Protein AF-A0A285M8I4-F1 (afdb_monomer_lite)

Foldseek 3Di:
DLLVVLVVVLVLLVVLLVLLVVQVPPPDDDSQCRLVLLVVVLVVVVCVVVCVVDDDPPDPVVVVVVVVVVVVPPPVPPVVVVVVVVVVVVVVDVVCPPVSVVVLVVVCVVPVDDPVVSVVVCLVCCVVPPPDPPVNVVSVVVVVVVVVVVVVVVVVVVVVVVVVVVVVVVVVVVVVVVVVVVSVVVVVPDDPVSVVVSVVSSVVVVVSVVVVCVVVVVVPPVPPCPCPPSSSDDSVVSLLSSLLSLLLSLLVVLVVVCVVVDPDDDDPVSNVVSSVLSSVQSNVVVVVVQVVQDVVVDPPCPDRDDDDSVVSSVSSNVSSNCSVVVVVVCVVVVCVVVVCPPQPAQQWAWAQPDAQLVVVVPVPDDPVVVVVLCVVVVDPPCPLVCRSNRVGGDGPVNLVVVCVSVVHDSCNTTDSDRNDDPPPPPPPPPPPDD

Structure (mmCIF, N/CA/C/O backbone):
data_AF-A0A285M8I4-F1
#
_entry.id   AF-A0A285M8I4-F1
#
loop_
_atom_site.group_PDB
_atom_site.id
_atom_site.type_symbol
_atom_site.label_atom_id
_atom_site.label_alt_id
_atom_site.label_comp_id
_atom_site.label_asym_id
_atom_site.label_entity_id
_atom_site.label_seq_id
_atom_site.pdbx_PDB_ins_code
_atom_site.Cartn_x
_atom_site.Cartn_y
_atom_site.Cartn_z
_atom_site.occupancy
_atom_site.B_iso_or_equiv
_atom_site.auth_seq_id
_atom_site.auth_comp_id
_atom_site.auth_asym_id
_atom_site.auth_atom_id
_atom_site.pdbx_PDB_model_num
ATOM 1 N N . MET A 1 1 ? 14.706 -16.240 1.237 1.00 75.25 1 MET A N 1
ATOM 2 C CA . MET A 1 1 ? 14.663 -15.688 -0.139 1.00 75.25 1 MET A CA 1
ATOM 3 C C . MET A 1 1 ? 13.723 -14.492 -0.282 1.00 75.25 1 MET A C 1
ATOM 5 O O . MET A 1 1 ? 14.214 -13.446 -0.676 1.00 75.25 1 MET A O 1
ATOM 9 N N . LEU A 1 2 ? 12.432 -14.592 0.074 1.00 74.69 2 LEU A N 1
ATOM 10 C CA . LEU A 1 2 ? 11.458 -13.481 -0.034 1.00 74.69 2 LEU A CA 1
ATOM 11 C C . LEU A 1 2 ? 11.939 -12.154 0.583 1.00 74.69 2 LEU A C 1
ATOM 13 O O . LEU A 1 2 ? 11.814 -11.110 -0.043 1.00 74.69 2 LEU A O 1
ATOM 17 N N . TYR A 1 3 ? 12.563 -12.207 1.764 1.00 76.69 3 TYR A N 1
ATOM 18 C CA . TYR A 1 3 ? 13.103 -11.024 2.443 1.00 76.69 3 TYR A CA 1
ATOM 19 C C . TYR A 1 3 ? 14.203 -10.316 1.635 1.00 76.69 3 TYR A C 1
ATOM 21 O O . TYR A 1 3 ? 14.166 -9.105 1.445 1.00 76.69 3 TYR A O 1
ATOM 29 N N . ALA A 1 4 ? 15.149 -11.087 1.089 1.00 76.94 4 ALA A N 1
ATOM 30 C CA . ALA A 1 4 ? 16.223 -10.554 0.256 1.00 76.94 4 ALA A CA 1
ATOM 31 C C . ALA A 1 4 ? 15.680 -9.951 -1.049 1.00 76.94 4 ALA A C 1
ATOM 33 O O . ALA A 1 4 ? 16.148 -8.897 -1.467 1.00 76.94 4 ALA A O 1
ATOM 34 N N . LEU A 1 5 ? 14.661 -10.576 -1.652 1.00 79.25 5 LEU A N 1
ATOM 35 C CA . LEU A 1 5 ? 13.999 -10.050 -2.847 1.00 79.25 5 LEU A CA 1
ATOM 36 C C . LEU A 1 5 ? 13.277 -8.726 -2.558 1.00 79.25 5 LEU A C 1
ATOM 38 O O . LEU A 1 5 ? 13.429 -7.773 -3.316 1.00 79.25 5 LEU A O 1
ATOM 42 N N . ALA A 1 6 ? 12.529 -8.646 -1.454 1.00 75.75 6 ALA A N 1
ATOM 43 C CA . ALA A 1 6 ? 11.808 -7.434 -1.070 1.00 75.75 6 ALA A CA 1
ATOM 44 C C . ALA A 1 6 ? 12.765 -6.269 -0.767 1.00 75.75 6 ALA A C 1
ATOM 46 O O . ALA A 1 6 ? 12.555 -5.165 -1.264 1.00 75.75 6 ALA A O 1
ATOM 47 N N . ILE A 1 7 ? 13.856 -6.521 -0.032 1.00 76.44 7 ILE A N 1
ATOM 48 C CA . ILE A 1 7 ? 14.901 -5.515 0.223 1.00 76.44 7 ILE A CA 1
ATOM 49 C C . ILE A 1 7 ? 15.569 -5.080 -1.080 1.00 76.44 7 ILE A C 1
ATOM 51 O O . ILE A 1 7 ? 15.757 -3.887 -1.304 1.00 76.44 7 ILE A O 1
ATOM 55 N N . TYR A 1 8 ? 15.910 -6.030 -1.952 1.00 80.12 8 TYR A N 1
ATOM 56 C CA . TYR A 1 8 ? 16.524 -5.723 -3.240 1.00 80.12 8 TYR A CA 1
ATOM 57 C C . TYR A 1 8 ? 15.624 -4.814 -4.089 1.00 80.12 8 TYR A C 1
ATOM 59 O O . TYR A 1 8 ? 16.085 -3.788 -4.589 1.00 80.12 8 TYR A O 1
ATOM 67 N N . LEU A 1 9 ? 14.331 -5.144 -4.191 1.00 76.62 9 LEU A N 1
ATOM 68 C CA . LEU A 1 9 ? 13.348 -4.331 -4.907 1.00 76.62 9 LEU A CA 1
ATOM 69 C C . LEU A 1 9 ? 13.174 -2.949 -4.265 1.00 76.62 9 LEU A C 1
ATOM 71 O O . LEU A 1 9 ? 13.149 -1.954 -4.984 1.00 76.62 9 LEU A O 1
ATOM 75 N N . ALA A 1 10 ? 13.122 -2.873 -2.934 1.00 74.75 10 ALA A N 1
ATOM 76 C CA . ALA A 1 10 ? 13.015 -1.618 -2.196 1.00 74.75 10 ALA A CA 1
ATOM 77 C C . ALA A 1 10 ? 14.195 -0.679 -2.489 1.00 74.75 10 ALA A C 1
ATOM 79 O O . ALA A 1 10 ? 13.990 0.473 -2.880 1.00 74.75 10 ALA A O 1
ATOM 80 N N . VAL A 1 11 ? 15.426 -1.186 -2.364 1.00 76.31 11 VAL A N 1
ATOM 81 C CA . VAL A 1 11 ? 16.657 -0.432 -2.652 1.00 76.31 11 VAL A CA 1
ATOM 82 C C . VAL A 1 11 ? 16.682 0.023 -4.111 1.00 76.31 11 VAL A C 1
ATOM 84 O O . VAL A 1 11 ? 16.997 1.181 -4.381 1.00 76.31 11 VAL A O 1
ATOM 87 N N . LEU A 1 12 ? 16.283 -0.845 -5.044 1.00 76.69 12 LEU A N 1
ATOM 88 C CA . LEU A 1 12 ? 16.178 -0.512 -6.466 1.00 76.69 12 LEU A CA 1
ATOM 89 C C . LEU A 1 12 ? 15.178 0.629 -6.716 1.00 76.69 12 LEU A C 1
ATOM 91 O O . LEU A 1 12 ? 15.505 1.599 -7.407 1.00 76.69 12 LEU A O 1
ATOM 95 N N . THR A 1 13 ? 13.973 0.546 -6.150 1.00 76.00 13 THR A N 1
ATOM 96 C CA . THR A 1 13 ? 12.958 1.597 -6.317 1.00 76.00 13 THR A CA 1
ATOM 97 C C . THR A 1 13 ? 13.395 2.918 -5.697 1.00 76.00 13 THR A C 1
ATOM 99 O O . THR A 1 13 ? 13.199 3.969 -6.306 1.00 76.00 13 THR A O 1
ATOM 102 N N . LEU A 1 14 ? 14.063 2.875 -4.542 1.00 77.06 14 LEU A N 1
ATOM 103 C CA . LEU A 1 14 ? 14.572 4.065 -3.871 1.00 77.06 14 LEU A CA 1
ATOM 104 C C . LEU A 1 14 ? 15.696 4.732 -4.674 1.00 77.06 14 LEU A C 1
ATOM 106 O O . LEU A 1 14 ? 15.665 5.946 -4.868 1.00 77.06 14 LEU A O 1
ATOM 110 N N . ALA A 1 15 ? 16.652 3.952 -5.186 1.00 75.31 15 ALA A N 1
ATOM 111 C CA . ALA A 1 15 ? 17.729 4.468 -6.028 1.00 75.31 15 ALA A CA 1
ATOM 112 C C . ALA A 1 15 ? 17.172 5.103 -7.311 1.00 75.31 15 ALA A C 1
ATOM 114 O O . ALA A 1 15 ? 17.529 6.229 -7.650 1.00 75.31 15 ALA A O 1
ATOM 115 N N . THR A 1 16 ? 16.222 4.433 -7.972 1.00 74.94 16 THR A N 1
ATOM 116 C CA . THR A 1 16 ? 15.557 4.968 -9.173 1.00 74.94 16 THR A CA 1
ATOM 117 C C . THR A 1 16 ? 14.853 6.292 -8.871 1.00 74.94 16 THR A C 1
ATOM 119 O O . THR A 1 16 ? 14.990 7.252 -9.630 1.00 74.94 16 THR A O 1
ATOM 122 N N . HIS A 1 17 ? 14.163 6.377 -7.730 1.00 76.75 17 HIS A N 1
ATOM 123 C CA . HIS A 1 17 ? 13.477 7.595 -7.310 1.00 76.75 17 HIS A CA 1
ATOM 124 C C . HIS A 1 17 ? 14.459 8.741 -7.044 1.00 76.75 17 HIS A C 1
ATOM 126 O O . HIS A 1 17 ? 14.218 9.880 -7.444 1.00 76.75 17 HIS A O 1
ATOM 132 N N . GLN A 1 18 ? 15.572 8.472 -6.357 1.00 79.50 18 GLN A N 1
ATOM 133 C CA . GLN A 1 18 ? 16.581 9.495 -6.078 1.00 79.50 18 GLN A CA 1
ATOM 134 C C . GLN A 1 18 ? 17.166 10.067 -7.364 1.00 79.50 18 GLN A C 1
ATOM 136 O O . GLN A 1 18 ? 17.347 11.281 -7.462 1.00 79.50 18 GLN A O 1
ATOM 141 N N . ILE A 1 19 ? 17.421 9.218 -8.361 1.00 73.25 19 ILE A N 1
ATOM 142 C CA . ILE A 1 19 ? 17.965 9.706 -9.622 1.00 73.25 19 ILE A CA 1
ATOM 143 C C . ILE A 1 19 ? 16.908 10.489 -10.409 1.00 73.25 19 ILE A C 1
ATOM 145 O O . ILE A 1 19 ? 17.221 11.571 -10.895 1.00 73.25 19 ILE A O 1
ATOM 149 N N . GLN A 1 20 ? 15.651 10.028 -10.456 1.00 73.56 20 GLN A N 1
ATOM 150 C CA . GLN A 1 20 ? 14.545 10.808 -11.034 1.00 73.56 20 GLN A CA 1
ATOM 151 C C . GLN A 1 20 ? 14.440 12.202 -10.405 1.00 73.56 20 GLN A C 1
ATOM 153 O O . GLN A 1 20 ? 14.321 13.190 -11.120 1.00 73.56 20 GLN A O 1
ATOM 158 N N . HIS A 1 21 ? 14.565 12.299 -9.081 1.00 75.50 21 HIS A N 1
ATOM 159 C CA . HIS A 1 21 ? 14.526 13.578 -8.378 1.00 75.50 21 HIS A CA 1
ATOM 160 C C . HIS A 1 21 ? 15.738 14.474 -8.695 1.00 75.50 21 HIS A C 1
ATOM 162 O O . HIS A 1 21 ? 15.582 15.677 -8.892 1.00 75.50 21 HIS A O 1
ATOM 168 N N . LYS A 1 22 ? 16.955 13.910 -8.779 1.00 76.38 22 LYS A N 1
ATOM 169 C CA . LYS A 1 22 ? 18.150 14.662 -9.216 1.00 76.38 22 LYS A CA 1
ATOM 170 C C . LYS A 1 22 ? 17.977 15.214 -10.635 1.00 76.38 22 LYS A C 1
ATOM 172 O O . LYS A 1 22 ? 18.405 16.331 -10.900 1.00 76.38 22 LYS A O 1
ATOM 177 N N . VAL A 1 23 ? 17.370 14.423 -11.517 1.00 70.31 23 VAL A N 1
ATOM 178 C CA . VAL A 1 23 ? 17.153 14.737 -12.934 1.00 70.31 23 VAL A CA 1
ATOM 179 C C . VAL A 1 23 ? 16.070 15.814 -13.100 1.00 70.31 23 VAL A C 1
ATOM 181 O O . VAL A 1 23 ? 16.318 16.806 -13.781 1.00 70.31 23 VAL A O 1
ATOM 184 N N . ALA A 1 24 ? 14.957 15.713 -12.366 1.00 71.81 24 ALA A N 1
ATOM 185 C CA . ALA A 1 24 ? 13.882 16.712 -12.363 1.00 71.81 24 ALA A CA 1
ATOM 186 C C . ALA A 1 24 ? 14.339 18.107 -11.890 1.00 71.81 24 ALA A C 1
ATOM 188 O O . ALA A 1 24 ? 13.839 19.121 -12.364 1.00 71.81 24 ALA A O 1
ATOM 189 N N . ASN A 1 25 ? 15.331 18.176 -10.997 1.00 75.31 25 ASN A N 1
ATOM 190 C CA . ASN A 1 25 ? 15.864 19.443 -10.484 1.00 75.31 25 ASN A CA 1
ATOM 191 C C . ASN A 1 25 ? 16.846 20.151 -11.433 1.00 75.31 25 ASN A C 1
ATOM 193 O O . ASN A 1 25 ? 17.407 21.184 -11.062 1.00 75.31 25 ASN A O 1
ATOM 197 N N . ILE A 1 26 ? 17.103 19.615 -12.630 1.00 74.00 26 ILE A N 1
ATOM 198 C CA . ILE A 1 26 ? 17.979 20.267 -13.605 1.00 74.00 26 ILE A CA 1
ATOM 199 C C . ILE A 1 26 ? 17.181 21.377 -14.321 1.00 74.00 26 ILE A C 1
ATOM 201 O O . ILE A 1 26 ? 16.228 21.075 -15.043 1.00 74.00 26 ILE A O 1
ATOM 205 N N . PRO A 1 27 ? 17.545 22.665 -14.152 1.00 70.62 27 PRO A N 1
ATOM 206 C CA . PRO A 1 27 ? 16.779 23.776 -14.710 1.00 70.62 27 PRO A CA 1
ATOM 207 C C . PRO A 1 27 ? 16.778 23.750 -16.246 1.00 70.62 27 PRO A C 1
ATOM 209 O O . PRO A 1 27 ? 17.817 23.554 -16.872 1.00 70.62 27 PRO A O 1
ATOM 212 N N . GLY A 1 28 ? 15.611 23.991 -16.857 1.00 67.38 28 GLY A N 1
ATOM 213 C CA . GLY A 1 28 ? 15.475 24.194 -18.307 1.00 67.38 28 GLY A CA 1
ATOM 214 C C . GLY A 1 28 ? 15.137 22.957 -19.150 1.00 67.38 28 GLY A C 1
ATOM 215 O O . GLY A 1 28 ? 15.122 23.063 -20.376 1.00 67.38 28 GLY A O 1
ATOM 216 N N . VAL A 1 29 ? 14.831 21.804 -18.544 1.00 58.91 29 VAL A N 1
ATOM 217 C CA . VAL A 1 29 ? 14.488 20.575 -19.285 1.00 58.91 29 VAL A CA 1
ATOM 218 C C . VAL A 1 29 ? 13.139 20.028 -18.815 1.00 58.91 29 VAL A C 1
ATOM 220 O O . VAL A 1 29 ? 12.979 19.753 -17.635 1.00 58.91 29 VAL A O 1
ATOM 223 N N . SER A 1 30 ? 12.172 19.837 -19.718 1.00 54.94 30 SER A N 1
ATOM 224 C CA . SER A 1 30 ? 10.853 19.271 -19.381 1.00 54.94 30 SER A CA 1
ATOM 225 C C . SER A 1 30 ? 10.925 17.770 -19.045 1.00 54.94 30 SER A C 1
ATOM 227 O O . SER A 1 30 ? 11.568 17.013 -19.781 1.00 54.94 30 SER A O 1
ATOM 229 N N . ASP A 1 31 ? 10.202 17.335 -18.009 1.00 56.12 31 ASP A N 1
ATOM 230 C CA . ASP A 1 31 ? 10.268 16.013 -17.349 1.00 56.12 31 ASP A CA 1
ATOM 231 C C . ASP A 1 31 ? 10.308 14.772 -18.262 1.00 56.12 31 ASP A C 1
ATOM 233 O O . ASP A 1 31 ? 11.035 13.816 -17.993 1.00 56.12 31 ASP A O 1
ATOM 237 N N . SER A 1 32 ? 9.556 14.750 -19.365 1.00 52.56 32 SER A N 1
ATOM 238 C CA . SER A 1 32 ? 9.474 13.571 -20.246 1.00 52.56 32 SER A CA 1
ATOM 239 C C . SER A 1 32 ? 10.680 13.405 -21.177 1.00 52.56 32 SER A C 1
ATOM 241 O O . SER A 1 32 ? 10.971 12.296 -21.629 1.00 52.56 32 SER A O 1
ATOM 243 N N . VAL A 1 33 ? 11.408 14.490 -21.451 1.00 53.91 33 VAL A N 1
ATOM 244 C CA . VAL A 1 33 ? 12.548 14.494 -22.378 1.00 53.91 33 VAL A CA 1
ATOM 245 C C . VAL A 1 33 ? 13.812 14.000 -21.674 1.00 53.91 33 VAL A C 1
ATOM 247 O O . VAL A 1 33 ? 14.636 13.336 -22.297 1.00 53.91 33 VAL A O 1
ATOM 250 N N . GLN A 1 34 ? 13.939 14.228 -20.364 1.00 60.41 34 GLN A N 1
ATOM 251 C CA . GLN A 1 34 ? 15.174 14.014 -19.607 1.00 60.41 34 GLN A CA 1
ATOM 252 C C . GLN A 1 34 ? 15.677 12.561 -19.649 1.00 60.41 34 GLN A C 1
ATOM 254 O O . GLN A 1 34 ? 16.830 12.320 -19.994 1.00 60.41 34 GLN A O 1
ATOM 259 N N . PHE A 1 35 ? 14.828 11.570 -19.372 1.00 55.31 35 PHE A N 1
ATOM 260 C CA . PHE A 1 35 ? 15.274 10.172 -19.300 1.00 55.31 35 PHE A CA 1
ATOM 261 C C . PHE A 1 35 ? 15.599 9.561 -20.661 1.00 55.31 35 PHE A C 1
ATOM 263 O O . PHE A 1 35 ? 16.577 8.825 -20.804 1.00 55.31 35 PHE A O 1
ATOM 270 N N . TRP A 1 36 ? 14.785 9.872 -21.671 1.00 62.56 36 TRP A N 1
ATOM 271 C CA . TRP A 1 36 ? 15.042 9.426 -23.034 1.00 62.56 36 TRP A CA 1
ATOM 272 C C . TRP A 1 36 ? 16.320 10.065 -23.585 1.00 62.56 36 TRP A C 1
ATOM 274 O O . TRP A 1 36 ? 17.130 9.361 -24.187 1.00 62.56 36 TRP A O 1
ATOM 284 N N . LEU A 1 37 ? 16.542 11.358 -23.316 1.00 60.44 37 LEU A N 1
ATOM 285 C CA . LEU A 1 37 ? 17.741 12.080 -23.741 1.00 60.44 37 LEU A CA 1
ATOM 286 C C . LEU A 1 37 ? 18.991 11.579 -23.007 1.00 60.44 37 LEU A C 1
ATOM 288 O O . LEU A 1 37 ? 20.004 11.360 -23.657 1.00 60.44 37 LEU A O 1
ATOM 292 N N . ILE A 1 38 ? 18.918 11.323 -21.694 1.00 63.66 38 ILE A N 1
ATOM 293 C CA . ILE A 1 38 ? 20.029 10.751 -20.909 1.00 63.66 38 ILE A CA 1
ATOM 294 C C . ILE A 1 38 ? 20.372 9.348 -21.412 1.00 63.66 38 ILE A C 1
ATOM 296 O O . ILE A 1 38 ? 21.545 9.054 -21.639 1.00 63.66 38 ILE A O 1
ATOM 300 N N . LYS A 1 39 ? 19.367 8.493 -21.649 1.00 67.50 39 LYS A N 1
ATOM 301 C CA . LYS A 1 39 ? 19.588 7.151 -22.203 1.00 67.50 39 LYS A CA 1
ATOM 302 C C . LYS A 1 39 ? 20.206 7.219 -23.599 1.00 67.50 39 LYS A C 1
ATOM 304 O O . LYS A 1 39 ? 21.196 6.549 -23.860 1.00 67.50 39 LYS A O 1
ATOM 309 N N . LYS A 1 40 ? 19.674 8.071 -24.480 1.00 66.25 40 LYS A N 1
ATOM 310 C CA . LYS A 1 40 ? 20.212 8.257 -25.835 1.00 66.25 40 LYS A CA 1
ATOM 311 C C . LYS A 1 40 ? 21.603 8.881 -25.845 1.00 66.25 40 LYS A C 1
ATOM 313 O O . LYS A 1 40 ? 22.410 8.482 -26.678 1.00 66.25 40 LYS A O 1
ATOM 318 N N . ALA A 1 41 ? 21.895 9.809 -24.940 1.00 62.69 41 ALA A N 1
ATOM 319 C CA . ALA A 1 41 ? 23.226 10.377 -24.769 1.00 62.69 41 ALA A CA 1
ATOM 320 C C . ALA A 1 41 ? 24.204 9.308 -24.269 1.00 62.69 41 ALA A C 1
ATOM 322 O O . ALA A 1 41 ? 25.273 9.156 -24.849 1.00 62.69 41 ALA A O 1
ATOM 323 N N . SER A 1 42 ? 23.818 8.508 -23.270 1.00 65.25 42 SER A N 1
ATOM 324 C CA . SER A 1 42 ? 24.615 7.376 -22.780 1.00 65.25 42 SER A CA 1
ATOM 325 C C . SER A 1 42 ? 24.907 6.366 -23.894 1.00 65.25 42 SER A C 1
ATOM 327 O O . SER A 1 42 ? 26.069 6.049 -24.146 1.00 65.25 42 SER A O 1
ATOM 329 N N . ASP A 1 43 ? 23.879 5.941 -24.637 1.00 67.00 43 ASP A N 1
ATOM 330 C CA . ASP A 1 43 ? 24.021 5.050 -25.793 1.00 67.00 43 ASP A CA 1
ATOM 331 C C . ASP A 1 43 ? 24.917 5.673 -26.877 1.00 67.00 43 ASP A C 1
ATOM 333 O O . ASP A 1 43 ? 25.722 4.978 -27.494 1.00 67.00 43 ASP A O 1
ATOM 337 N N . PHE A 1 44 ? 24.796 6.980 -27.129 1.00 64.38 44 PHE A N 1
ATOM 338 C CA . PHE A 1 44 ? 25.631 7.702 -28.091 1.00 64.38 44 PHE A CA 1
ATOM 339 C C . PHE A 1 44 ? 27.102 7.704 -27.666 1.00 64.38 44 PHE A C 1
ATOM 341 O O . PHE A 1 44 ? 27.950 7.305 -28.462 1.00 64.38 44 PHE A O 1
ATOM 348 N N . TYR A 1 45 ? 27.406 8.079 -26.421 1.00 62.09 45 TYR A N 1
ATOM 349 C CA . TYR A 1 45 ? 28.775 8.085 -25.900 1.00 62.09 45 TYR A CA 1
ATOM 350 C C . TYR A 1 45 ? 29.374 6.678 -25.864 1.00 62.09 45 TYR A C 1
ATOM 352 O O . TYR A 1 45 ? 30.520 6.504 -26.272 1.00 62.09 45 TYR A O 1
ATOM 360 N N . ARG A 1 46 ? 28.594 5.664 -25.470 1.00 63.53 46 ARG A N 1
ATOM 361 C CA . ARG A 1 46 ? 29.023 4.259 -25.471 1.00 63.53 46 ARG A CA 1
ATOM 362 C C . ARG A 1 46 ? 29.375 3.781 -26.880 1.00 63.53 46 ARG A C 1
ATOM 364 O O . ARG A 1 46 ? 30.469 3.277 -27.098 1.00 63.53 46 ARG A O 1
ATOM 371 N N . ASN A 1 47 ? 28.503 4.045 -27.854 1.00 62.12 47 ASN A N 1
ATOM 372 C CA . ASN A 1 47 ? 28.739 3.686 -29.253 1.00 62.12 47 ASN A CA 1
ATOM 373 C C . ASN A 1 47 ? 29.876 4.489 -29.901 1.00 62.12 47 ASN A C 1
ATOM 375 O O . ASN A 1 47 ? 30.520 3.987 -30.818 1.00 62.12 47 ASN A O 1
ATOM 379 N N . GLN A 1 48 ? 30.129 5.728 -29.473 1.00 60.25 48 GLN A N 1
ATOM 380 C CA . GLN A 1 48 ? 31.248 6.524 -29.982 1.00 60.25 48 GLN A CA 1
ATOM 381 C C . GLN A 1 48 ? 32.587 6.032 -29.412 1.00 60.25 48 GLN A C 1
ATOM 383 O O . GLN A 1 48 ? 33.584 6.004 -30.135 1.00 60.25 48 GLN A O 1
ATOM 388 N N . TYR A 1 49 ? 32.598 5.593 -28.151 1.00 55.78 49 TYR A N 1
ATOM 389 C CA . TYR A 1 49 ? 33.765 4.976 -27.524 1.00 55.78 49 TYR A CA 1
ATOM 390 C C . TYR A 1 49 ? 34.069 3.608 -28.154 1.00 55.78 49 TYR A C 1
ATOM 392 O O . TYR A 1 49 ? 35.192 3.385 -28.610 1.00 55.78 49 TYR A O 1
ATOM 400 N N . ASP A 1 50 ? 33.048 2.754 -28.297 1.00 54.25 50 ASP A N 1
ATOM 401 C CA . ASP A 1 50 ? 33.163 1.425 -28.914 1.00 54.25 50 ASP A CA 1
ATOM 402 C C . ASP A 1 50 ? 33.476 1.523 -30.425 1.00 54.25 50 ASP A C 1
ATOM 404 O O . ASP A 1 50 ? 34.322 0.798 -30.949 1.00 54.25 50 ASP A O 1
ATOM 408 N N . GLY A 1 51 ? 32.855 2.472 -31.135 1.00 47.72 51 GLY A N 1
ATOM 409 C CA . GLY A 1 51 ? 32.985 2.668 -32.585 1.00 47.72 51 GLY A CA 1
ATOM 410 C C . GLY A 1 51 ? 34.252 3.396 -33.044 1.00 47.72 51 GLY A C 1
ATOM 411 O O . GLY A 1 51 ? 34.606 3.306 -34.221 1.00 47.72 51 GLY A O 1
ATOM 412 N N . SER A 1 52 ? 34.998 4.052 -32.146 1.00 45.91 52 SER A N 1
ATOM 413 C CA . SER A 1 52 ? 36.315 4.626 -32.482 1.00 45.91 52 SER A CA 1
ATOM 414 C C . SER A 1 52 ? 37.366 3.565 -32.853 1.00 45.91 52 SER A C 1
ATOM 416 O O . SER A 1 52 ? 38.437 3.900 -33.354 1.00 45.91 52 SER A O 1
ATOM 418 N N . THR A 1 53 ? 37.035 2.280 -32.692 1.00 44.25 53 THR A N 1
ATOM 419 C CA . THR A 1 53 ? 37.873 1.153 -33.114 1.00 44.25 53 THR A CA 1
ATOM 420 C C . THR A 1 53 ? 37.508 0.567 -34.486 1.00 44.25 53 THR A C 1
ATOM 422 O O . THR A 1 53 ? 38.186 -0.359 -34.929 1.00 44.25 53 THR A O 1
ATOM 425 N N . SER A 1 54 ? 36.484 1.049 -35.214 1.00 44.75 54 SER A N 1
ATOM 426 C CA . SER A 1 54 ? 36.102 0.449 -36.513 1.00 44.75 54 SER A CA 1
ATOM 427 C C . SER A 1 54 ? 35.447 1.432 -37.506 1.00 44.75 54 SER A C 1
ATOM 429 O O . SER A 1 54 ? 34.289 1.808 -37.383 1.00 44.75 54 SER A O 1
ATOM 431 N N . SER A 1 55 ? 36.211 1.802 -38.536 1.00 48.28 55 SER A N 1
ATOM 432 C CA . SER A 1 55 ? 35.904 2.578 -39.756 1.00 48.28 55 SER A CA 1
ATOM 433 C C . SER A 1 55 ? 34.473 2.516 -40.350 1.00 48.28 55 SER A C 1
ATOM 435 O O . SER A 1 55 ? 34.097 1.507 -40.944 1.00 48.28 55 SER A O 1
ATOM 437 N N . VAL A 1 56 ? 33.735 3.639 -40.360 1.00 42.34 56 VAL A N 1
ATOM 438 C CA . VAL A 1 56 ? 32.400 3.764 -41.016 1.00 42.34 56 VAL A CA 1
ATOM 439 C C . VAL A 1 56 ? 32.365 4.760 -42.199 1.00 42.34 56 VAL A C 1
ATOM 441 O O . VAL A 1 56 ? 31.361 4.886 -42.886 1.00 42.34 56 VAL A O 1
ATOM 444 N N . GLY A 1 57 ? 33.462 5.441 -42.534 1.00 40.94 57 GLY A N 1
ATOM 445 C CA . GLY A 1 57 ? 33.408 6.547 -43.506 1.00 40.94 57 GLY A CA 1
ATOM 446 C C . GLY A 1 57 ? 33.238 6.194 -44.997 1.00 40.94 57 GLY A C 1
ATOM 447 O O . GLY A 1 57 ? 32.906 7.082 -45.775 1.00 40.94 57 GLY A O 1
ATOM 448 N N . THR A 1 58 ? 33.483 4.957 -45.446 1.00 43.00 58 THR A N 1
ATOM 449 C CA . THR A 1 58 ? 33.713 4.684 -46.888 1.00 43.00 58 THR A CA 1
ATOM 450 C C . THR A 1 58 ? 32.675 3.801 -47.592 1.00 43.00 58 THR A C 1
ATOM 452 O O . THR A 1 58 ? 32.662 3.759 -48.820 1.00 43.00 58 THR A O 1
ATOM 455 N N . THR A 1 59 ? 31.767 3.128 -46.881 1.00 49.59 59 THR A N 1
ATOM 456 C CA . THR A 1 59 ? 30.841 2.138 -47.479 1.00 49.59 59 THR A CA 1
ATOM 457 C C . THR A 1 59 ? 29.491 2.693 -47.952 1.00 49.59 59 THR A C 1
ATOM 459 O O . THR A 1 59 ? 28.816 2.058 -48.762 1.00 49.59 59 THR A O 1
ATOM 462 N N . GLU A 1 60 ? 29.082 3.875 -47.497 1.00 42.84 60 GLU A N 1
ATOM 463 C CA . GLU A 1 60 ? 27.727 4.402 -47.730 1.00 42.84 60 GLU A CA 1
ATOM 464 C C . GLU A 1 60 ? 27.533 4.973 -49.150 1.00 42.84 60 GLU A C 1
ATOM 466 O O . GLU A 1 60 ? 26.490 4.793 -49.789 1.00 42.84 60 GLU A O 1
ATOM 471 N N . THR A 1 61 ? 28.577 5.585 -49.711 1.00 47.75 61 THR A N 1
ATOM 472 C CA . THR A 1 61 ? 28.521 6.279 -51.009 1.00 47.75 61 THR A CA 1
ATOM 473 C C . THR A 1 61 ? 28.464 5.319 -52.207 1.00 47.75 61 THR A C 1
ATOM 475 O O . THR A 1 61 ? 27.850 5.626 -53.232 1.00 47.75 61 THR A O 1
ATOM 478 N N . GLU A 1 62 ? 29.065 4.133 -52.083 1.00 49.53 62 GLU A N 1
ATOM 479 C CA . GLU A 1 62 ? 29.055 3.070 -53.103 1.00 49.53 62 GLU A CA 1
ATOM 480 C C . GLU A 1 62 ? 27.694 2.352 -53.180 1.00 49.53 62 GLU A C 1
ATOM 482 O O . GLU A 1 62 ? 27.217 2.004 -54.267 1.00 49.53 62 GLU A O 1
ATOM 487 N N . LEU A 1 63 ? 27.019 2.179 -52.038 1.00 44.91 63 LEU A N 1
ATOM 488 C CA . LEU A 1 63 ? 25.742 1.467 -51.956 1.00 44.91 63 LEU A CA 1
ATOM 489 C C . LEU A 1 63 ? 24.599 2.268 -52.604 1.00 44.91 63 LEU A C 1
ATOM 491 O O . LEU A 1 63 ? 23.803 1.715 -53.371 1.00 44.91 63 LEU A O 1
ATOM 495 N N . ASN A 1 64 ? 24.578 3.587 -52.393 1.00 46.91 64 ASN A N 1
ATOM 496 C CA . ASN A 1 64 ? 23.550 4.473 -52.949 1.00 46.91 64 ASN A CA 1
ATOM 497 C C . ASN A 1 64 ? 23.589 4.562 -54.487 1.00 46.91 64 ASN A C 1
ATOM 499 O O . ASN A 1 64 ? 22.538 4.611 -55.133 1.00 46.91 64 ASN A O 1
ATOM 503 N N . LYS A 1 65 ? 24.773 4.480 -55.112 1.00 61.78 65 LYS A N 1
ATOM 504 C CA . LYS A 1 65 ? 24.891 4.466 -56.584 1.00 61.78 65 LYS A CA 1
ATOM 505 C C . LYS A 1 65 ? 2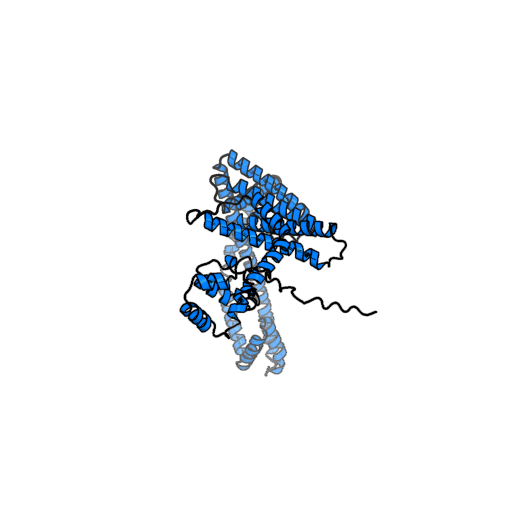4.308 3.201 -57.226 1.00 61.78 65 LYS A C 1
ATOM 507 O O . LYS A 1 65 ? 23.738 3.282 -58.316 1.00 61.78 65 LYS A O 1
ATOM 512 N N . LYS A 1 66 ? 24.413 2.036 -56.573 1.00 55.12 66 LYS A N 1
ATOM 513 C CA . LYS A 1 66 ? 23.876 0.764 -57.100 1.00 55.12 66 LYS A CA 1
ATOM 514 C C . LYS A 1 66 ? 22.349 0.683 -57.023 1.00 55.12 66 LYS A C 1
ATOM 516 O O . LYS A 1 66 ? 21.727 0.153 -57.943 1.00 55.12 66 LYS A O 1
ATOM 521 N N . ILE A 1 67 ? 21.744 1.251 -55.981 1.00 44.69 67 ILE A N 1
ATOM 522 C CA . ILE A 1 67 ? 20.292 1.184 -55.741 1.00 44.69 67 ILE A CA 1
ATOM 523 C C . ILE A 1 67 ? 19.504 1.978 -56.799 1.00 44.69 67 ILE A C 1
ATOM 525 O O . ILE A 1 67 ? 18.539 1.467 -57.369 1.00 44.69 67 ILE A O 1
ATOM 529 N N . ILE A 1 68 ? 19.961 3.182 -57.158 1.00 55.16 68 ILE A N 1
ATOM 530 C CA . ILE A 1 68 ? 19.273 4.051 -58.134 1.00 55.16 68 ILE A CA 1
ATOM 531 C C . ILE A 1 68 ? 19.235 3.427 -59.542 1.00 55.16 68 ILE A C 1
ATOM 533 O O . ILE A 1 68 ? 18.267 3.610 -60.286 1.00 55.16 68 ILE A O 1
ATOM 537 N N . LYS A 1 69 ? 20.263 2.654 -59.914 1.00 63.44 69 LYS A N 1
ATOM 538 C CA . LYS A 1 69 ? 20.356 2.006 -61.233 1.00 63.44 69 LYS A CA 1
ATOM 539 C C . LYS A 1 69 ? 19.356 0.851 -61.392 1.00 63.44 69 LYS A C 1
ATOM 541 O O . LYS A 1 69 ? 18.883 0.613 -62.500 1.00 63.44 69 LYS A O 1
ATOM 546 N N . LEU A 1 70 ? 19.003 0.171 -60.300 1.00 46.19 70 LEU A N 1
ATOM 547 C CA . LEU A 1 70 ? 18.090 -0.979 -60.313 1.00 46.19 70 LEU A CA 1
ATOM 548 C C . LEU A 1 70 ? 16.613 -0.558 -60.360 1.00 46.19 70 LEU A C 1
ATOM 550 O O . LEU A 1 70 ? 15.833 -1.152 -61.107 1.00 46.19 70 LEU A O 1
ATOM 554 N N . ILE A 1 71 ? 16.243 0.514 -59.653 1.00 43.78 71 ILE A N 1
ATOM 555 C CA . ILE A 1 71 ? 14.852 0.994 -59.554 1.00 43.78 71 ILE A CA 1
ATOM 556 C C . ILE A 1 71 ? 14.280 1.407 -60.921 1.00 43.78 71 ILE A C 1
ATOM 558 O O . ILE A 1 71 ? 13.131 1.094 -61.226 1.00 43.78 71 ILE A O 1
ATOM 562 N N . LYS A 1 72 ? 15.085 2.029 -61.793 1.00 48.38 72 LYS A N 1
ATOM 563 C CA . LYS A 1 72 ? 14.632 2.488 -63.122 1.00 48.38 72 LYS A CA 1
ATOM 564 C C . LYS A 1 72 ? 14.324 1.357 -64.115 1.00 48.38 72 LYS A C 1
ATOM 566 O O . LYS A 1 72 ? 13.668 1.604 -65.119 1.00 48.38 72 LYS A O 1
ATOM 571 N N . SER A 1 73 ? 14.779 0.129 -63.854 1.00 47.75 73 SER A N 1
ATOM 572 C CA . SER A 1 73 ? 14.645 -0.993 -64.798 1.00 47.75 73 SER A CA 1
ATOM 573 C C . SER A 1 73 ? 13.362 -1.824 -64.632 1.00 47.75 73 SER A C 1
ATOM 575 O O . SER A 1 73 ? 12.979 -2.532 -65.562 1.00 47.75 73 SER A O 1
ATOM 577 N N . ASN A 1 74 ? 12.665 -1.724 -63.491 1.00 48.34 74 ASN A N 1
ATOM 578 C CA . ASN A 1 74 ? 11.602 -2.673 -63.123 1.00 48.34 74 ASN A CA 1
ATOM 579 C C . ASN A 1 74 ? 10.165 -2.120 -63.162 1.00 48.34 74 ASN A C 1
ATOM 581 O O . ASN A 1 74 ? 9.216 -2.900 -63.098 1.00 48.34 74 ASN A O 1
ATOM 585 N N . THR A 1 75 ? 9.962 -0.810 -63.316 1.00 43.72 75 THR A N 1
ATOM 586 C CA . THR A 1 75 ? 8.624 -0.194 -63.208 1.00 43.72 75 THR A CA 1
ATOM 587 C C . THR A 1 75 ? 7.720 -0.455 -64.425 1.00 43.72 75 THR A C 1
ATOM 589 O O . THR A 1 75 ? 6.502 -0.450 -64.292 1.00 43.72 75 THR A O 1
ATOM 592 N N . ALA A 1 76 ? 8.281 -0.757 -65.601 1.00 44.34 76 ALA A N 1
ATOM 593 C CA . ALA A 1 76 ? 7.506 -0.994 -66.827 1.00 44.34 76 ALA A CA 1
ATOM 594 C C . ALA A 1 76 ? 6.873 -2.402 -66.919 1.00 44.34 76 ALA A C 1
ATOM 596 O O . ALA A 1 76 ? 5.936 -2.602 -67.686 1.00 44.34 76 ALA A O 1
ATOM 597 N N . LYS A 1 77 ? 7.348 -3.380 -66.131 1.00 47.88 77 LYS A N 1
ATOM 598 C CA . LYS A 1 77 ? 6.891 -4.784 -66.201 1.00 47.88 77 LYS A CA 1
ATOM 599 C C . LYS A 1 77 ? 5.692 -5.117 -65.308 1.00 47.88 77 LYS A C 1
ATOM 601 O O . LYS A 1 77 ? 5.075 -6.154 -65.519 1.00 47.88 77 LYS A O 1
ATOM 606 N N . SER A 1 78 ? 5.336 -4.280 -64.327 1.00 43.28 78 SER A N 1
ATOM 607 C CA . SER A 1 78 ? 4.275 -4.623 -63.360 1.00 43.28 78 SER A CA 1
ATOM 608 C C . SER A 1 78 ? 2.848 -4.373 -63.872 1.00 43.28 78 SER A C 1
ATOM 610 O O . SER A 1 78 ? 1.904 -4.988 -63.380 1.00 43.28 78 SER A O 1
ATOM 612 N N . ILE A 1 79 ? 2.677 -3.518 -64.888 1.00 46.06 79 ILE A N 1
ATOM 613 C CA . ILE A 1 79 ? 1.357 -3.127 -65.412 1.00 46.06 79 ILE A CA 1
ATOM 614 C C . ILE A 1 79 ? 0.755 -4.221 -66.320 1.00 46.06 79 ILE A C 1
ATOM 616 O O . ILE A 1 79 ? -0.460 -4.410 -66.337 1.00 46.06 79 ILE A O 1
ATOM 620 N N . GLU A 1 80 ? 1.579 -5.013 -67.014 1.00 47.84 80 GLU A N 1
ATOM 621 C CA . GLU A 1 80 ? 1.112 -6.079 -67.919 1.00 47.84 80 GLU A CA 1
ATOM 622 C C . GLU A 1 80 ? 0.589 -7.326 -67.168 1.00 47.84 80 GLU A C 1
ATOM 624 O O . GLU A 1 80 ? -0.305 -8.032 -67.641 1.00 47.84 80 GLU A O 1
ATOM 629 N N . THR A 1 81 ? 1.098 -7.575 -65.960 1.00 53.59 81 THR A N 1
ATOM 630 C CA . THR A 1 81 ? 0.824 -8.788 -65.168 1.00 53.59 81 THR A CA 1
ATOM 631 C C . THR A 1 81 ? -0.570 -8.787 -64.532 1.00 53.59 81 THR A C 1
ATOM 633 O O . THR A 1 81 ? -1.206 -9.836 -64.419 1.00 53.59 81 THR A O 1
ATOM 636 N N . ASN A 1 82 ? -1.100 -7.611 -64.177 1.00 44.72 82 ASN A N 1
ATOM 637 C CA . ASN A 1 82 ? -2.429 -7.497 -63.565 1.00 44.72 82 ASN A CA 1
ATOM 638 C C . ASN A 1 82 ? -3.571 -7.795 -64.551 1.00 44.72 82 ASN A C 1
ATOM 640 O O . ASN A 1 82 ? -4.605 -8.321 -64.142 1.00 44.72 82 ASN A O 1
ATOM 644 N N . LYS A 1 83 ? -3.368 -7.542 -65.852 1.00 52.75 83 LYS A N 1
ATOM 645 C CA . LYS A 1 83 ? -4.359 -7.847 -66.895 1.00 52.75 83 LYS A CA 1
ATOM 646 C C . LYS A 1 83 ? -4.516 -9.362 -67.101 1.00 52.75 83 LYS A C 1
ATOM 648 O O . LYS A 1 83 ? -5.632 -9.867 -67.092 1.00 52.75 83 LYS A O 1
ATOM 653 N N . LYS A 1 84 ? -3.402 -10.104 -67.148 1.00 51.75 84 LYS A N 1
ATOM 654 C CA . LYS A 1 84 ? -3.396 -11.567 -67.371 1.00 51.75 84 LYS A CA 1
ATOM 655 C C . LYS A 1 84 ? -3.997 -12.363 -66.204 1.00 51.75 84 LYS A C 1
ATOM 657 O O . LYS A 1 84 ? -4.601 -13.412 -66.415 1.00 51.75 84 LYS A O 1
ATOM 662 N N . ARG A 1 85 ? -3.894 -11.852 -64.970 1.00 45.56 85 ARG A N 1
ATOM 663 C CA . ARG A 1 85 ? -4.491 -12.492 -63.782 1.00 45.56 85 ARG A CA 1
ATOM 664 C C . ARG A 1 85 ? -6.025 -12.454 -63.800 1.00 45.56 85 ARG A C 1
ATOM 666 O O . ARG A 1 85 ? -6.655 -13.422 -63.383 1.00 45.56 85 ARG A O 1
ATOM 673 N N . SER A 1 86 ? -6.612 -11.367 -64.302 1.00 55.28 86 SER A N 1
ATOM 674 C CA . SER A 1 86 ? -8.066 -11.232 -64.475 1.00 55.28 86 SER A CA 1
ATOM 675 C C . SER A 1 86 ? -8.616 -12.251 -65.482 1.00 55.28 86 SER A C 1
ATOM 677 O O . SER A 1 86 ? -9.644 -12.883 -65.234 1.00 55.28 86 SER A O 1
ATOM 679 N N . ASP A 1 87 ? -7.892 -12.471 -66.581 1.00 60.66 87 ASP A N 1
ATOM 680 C CA . ASP A 1 87 ? -8.306 -13.389 -67.649 1.00 60.66 87 ASP A CA 1
ATOM 681 C C . ASP A 1 87 ? -8.313 -14.860 -67.184 1.00 60.66 87 ASP A C 1
ATOM 683 O O . ASP A 1 87 ? -9.229 -15.616 -67.514 1.00 60.66 87 ASP A O 1
ATOM 687 N N . LEU A 1 88 ? -7.352 -15.258 -66.340 1.00 49.81 88 LEU A N 1
ATOM 688 C CA . LEU A 1 88 ? -7.276 -16.617 -65.786 1.00 49.81 88 LEU A CA 1
ATOM 689 C C . LEU A 1 88 ? -8.436 -16.926 -64.824 1.00 49.81 88 LEU A C 1
ATOM 691 O O . LEU A 1 88 ? -9.004 -18.018 -64.860 1.00 49.81 88 LEU A O 1
ATOM 695 N N . VAL A 1 89 ? -8.816 -15.962 -63.979 1.00 55.22 89 VAL A N 1
ATOM 696 C CA . VAL A 1 89 ? -9.950 -16.117 -63.050 1.00 55.22 89 VAL A CA 1
ATOM 697 C C . VAL A 1 89 ? -11.265 -16.252 -63.823 1.00 55.22 89 VAL A C 1
ATOM 699 O O . VAL A 1 89 ? -12.088 -17.105 -63.492 1.00 55.22 89 VAL A O 1
ATOM 702 N N . SER A 1 90 ? -11.431 -15.475 -64.898 1.00 63.44 90 SER A N 1
ATOM 703 C CA . SER A 1 90 ? -12.579 -15.585 -65.806 1.00 63.44 90 SER A CA 1
ATOM 704 C C . SER A 1 90 ? -12.663 -16.969 -66.467 1.00 63.44 90 SER A C 1
ATOM 706 O O . SER A 1 90 ? -13.733 -17.583 -66.495 1.00 63.44 90 SER A O 1
ATOM 708 N N . TYR A 1 91 ? -11.528 -17.514 -66.921 1.00 57.91 91 TYR A N 1
ATOM 709 C CA . TYR A 1 91 ? -11.471 -18.849 -67.520 1.00 57.91 91 TYR A CA 1
ATOM 710 C C . TYR A 1 91 ? -11.840 -19.959 -66.525 1.00 57.91 91 TYR A C 1
ATOM 712 O O . TYR A 1 91 ? -12.677 -20.803 -66.833 1.00 57.91 91 TYR A O 1
ATOM 720 N N . ILE A 1 92 ? -11.280 -19.939 -65.310 1.00 51.34 92 ILE A N 1
ATOM 721 C CA . ILE A 1 92 ? -11.572 -20.944 -64.271 1.00 51.34 92 ILE A CA 1
ATOM 722 C C . ILE A 1 92 ? -13.060 -20.934 -63.899 1.00 51.34 92 ILE A C 1
ATOM 724 O O . ILE A 1 92 ? -13.685 -21.992 -63.814 1.00 51.34 92 ILE A O 1
ATOM 728 N N . ASN A 1 93 ? -13.643 -19.744 -63.747 1.00 57.28 93 ASN A N 1
ATOM 729 C CA . ASN A 1 93 ? -15.064 -19.595 -63.443 1.00 57.28 93 ASN A CA 1
ATOM 730 C C . ASN A 1 93 ? -15.952 -20.181 -64.552 1.00 57.28 93 ASN A C 1
ATOM 732 O O . ASN A 1 93 ? -16.950 -20.839 -64.254 1.00 57.28 93 ASN A O 1
ATOM 736 N N . LYS A 1 94 ? -15.563 -20.008 -65.820 1.00 63.75 94 LYS A N 1
ATOM 737 C CA . LYS A 1 94 ? -16.289 -20.555 -66.973 1.00 63.75 94 LYS A CA 1
ATOM 738 C C . LYS A 1 94 ? -16.186 -22.083 -67.070 1.00 63.75 94 LYS A C 1
ATOM 740 O O . LYS A 1 94 ? -17.164 -22.730 -67.427 1.00 63.75 94 LYS A O 1
ATOM 745 N N . SER A 1 95 ? -15.032 -22.655 -66.730 1.00 51.16 95 SER A N 1
ATOM 746 C CA . SER A 1 95 ? -14.755 -24.096 -66.852 1.00 51.16 95 SER A CA 1
ATOM 747 C C . SER A 1 95 ? -15.432 -24.951 -65.780 1.00 51.16 95 SER A C 1
ATOM 749 O O . SER A 1 95 ? -15.756 -26.108 -66.025 1.00 51.16 95 SER A O 1
ATOM 751 N N . ILE A 1 96 ? -15.632 -24.397 -64.584 1.00 56.78 96 ILE A N 1
ATOM 752 C CA . ILE A 1 96 ? -16.215 -25.121 -63.445 1.00 56.78 96 ILE A CA 1
ATOM 753 C C . ILE A 1 96 ? -17.758 -25.123 -63.501 1.00 56.78 96 ILE A C 1
ATOM 755 O O . ILE A 1 96 ? -18.402 -26.000 -62.919 1.00 56.78 96 ILE A O 1
ATOM 759 N N . GLY A 1 97 ? -18.351 -24.170 -64.231 1.00 67.88 97 GLY A N 1
ATOM 760 C CA . GLY A 1 97 ? -19.799 -23.973 -64.320 1.00 67.88 97 GLY A CA 1
ATOM 761 C C . GLY A 1 97 ? -20.435 -23.534 -62.993 1.00 67.88 97 GLY A C 1
ATOM 762 O O . GLY A 1 97 ? -19.823 -23.600 -61.924 1.00 67.88 97 GLY A O 1
ATOM 763 N N . ASP A 1 98 ? -21.693 -23.097 -63.047 1.00 65.56 98 ASP A N 1
ATOM 764 C CA . ASP A 1 98 ? -22.379 -22.489 -61.895 1.00 65.56 98 ASP A CA 1
ATOM 765 C C . ASP A 1 98 ? -22.469 -23.441 -60.693 1.00 65.56 98 ASP A C 1
ATOM 767 O O . ASP A 1 98 ? -22.278 -23.047 -59.543 1.00 65.56 98 ASP A O 1
ATOM 771 N N . ARG A 1 99 ? -22.673 -24.737 -60.957 1.00 56.97 99 ARG A N 1
ATOM 772 C CA . ARG A 1 99 ? -22.816 -25.752 -59.907 1.00 56.97 99 ARG A CA 1
ATOM 773 C C . ARG A 1 99 ? -21.506 -26.033 -59.168 1.00 56.97 99 ARG A C 1
ATOM 775 O O . ARG A 1 99 ? -21.530 -26.262 -57.962 1.00 56.97 99 ARG A O 1
ATOM 782 N N . GLY A 1 100 ? -20.365 -25.987 -59.857 1.00 64.12 100 GLY A N 1
ATOM 783 C CA . GLY A 1 100 ? -19.065 -26.144 -59.207 1.00 64.12 100 GLY A CA 1
ATOM 784 C C . GLY A 1 100 ? -18.622 -24.881 -58.460 1.00 64.12 100 GLY A C 1
ATOM 785 O O . GLY A 1 100 ? -17.944 -24.993 -57.441 1.00 64.12 100 GLY A O 1
ATOM 786 N N . GLN A 1 101 ? -19.060 -23.692 -58.896 1.00 62.00 101 GLN A N 1
ATOM 787 C CA . GLN A 1 101 ? -18.835 -22.447 -58.152 1.00 62.00 101 GLN A CA 1
ATOM 788 C C . GLN A 1 101 ? -19.608 -22.409 -56.826 1.00 62.00 101 GLN A C 1
ATOM 790 O O . GLN A 1 101 ? -19.045 -21.971 -55.823 1.00 62.00 101 GLN A O 1
ATOM 795 N N . ILE A 1 102 ? -20.854 -22.903 -56.796 1.00 69.06 102 ILE A N 1
ATOM 796 C CA . ILE A 1 102 ? -21.666 -22.991 -55.566 1.00 69.06 102 ILE A CA 1
ATOM 797 C C . ILE A 1 102 ? -20.982 -23.891 -54.531 1.00 69.06 102 ILE A C 1
ATOM 799 O O . ILE A 1 102 ? -20.763 -23.469 -53.399 1.00 69.06 102 ILE A O 1
ATOM 803 N N . LEU A 1 103 ? -20.532 -25.079 -54.941 1.00 60.34 103 LEU A N 1
ATOM 804 C CA . LEU A 1 103 ? -19.859 -26.023 -54.043 1.00 60.34 103 LEU A CA 1
ATOM 805 C C . LEU A 1 103 ? -18.500 -25.502 -53.549 1.00 60.34 103 LEU A C 1
ATOM 807 O O . LEU A 1 103 ? -18.154 -25.673 -52.383 1.00 60.34 103 LEU A O 1
ATOM 811 N N . LEU A 1 104 ? -17.736 -24.818 -54.410 1.00 58.97 104 LEU A N 1
ATOM 812 C CA . LEU A 1 104 ? -16.493 -24.148 -54.008 1.00 58.97 104 LEU A CA 1
ATOM 813 C C . LEU A 1 104 ? -16.730 -23.006 -53.019 1.00 58.97 104 LEU A C 1
ATOM 815 O O . LEU A 1 104 ? -15.817 -22.669 -52.266 1.00 58.97 104 LEU A O 1
ATOM 819 N N . LYS A 1 105 ? -17.912 -22.387 -53.038 1.00 63.09 105 LYS A N 1
ATOM 820 C CA . LYS A 1 105 ? -18.284 -21.325 -52.106 1.00 63.09 105 LYS A CA 1
ATOM 821 C C . LYS A 1 105 ? -18.685 -21.906 -50.750 1.00 63.09 105 LYS A C 1
ATOM 823 O O . LYS A 1 105 ? -18.097 -21.501 -49.753 1.00 63.09 105 LYS A O 1
ATOM 828 N N . GLU A 1 106 ? -19.561 -22.910 -50.739 1.00 63.62 106 GLU A N 1
ATOM 829 C CA . GLU A 1 106 ? -19.998 -23.615 -49.522 1.00 63.62 106 GLU A CA 1
ATOM 830 C C . GLU A 1 106 ? -18.808 -24.203 -48.750 1.00 63.62 106 GLU A C 1
ATOM 832 O O . GLU A 1 106 ? -18.647 -23.964 -47.557 1.00 63.62 106 GLU A O 1
ATOM 837 N N . GLN A 1 107 ? -17.882 -24.874 -49.440 1.00 55.94 107 GLN A N 1
ATOM 838 C CA . GLN A 1 107 ? -16.727 -25.481 -48.771 1.00 55.94 107 GLN A CA 1
ATOM 839 C C . GLN A 1 107 ? -15.717 -24.447 -48.241 1.00 55.94 107 GLN A C 1
ATOM 841 O O . GLN A 1 107 ? -15.020 -24.679 -47.252 1.00 55.94 107 GLN A O 1
ATOM 846 N N . ASN A 1 108 ? -15.606 -23.299 -48.913 1.00 52.19 108 ASN A N 1
ATOM 847 C CA . ASN A 1 108 ? -14.658 -22.252 -48.547 1.00 52.19 108 ASN A CA 1
ATOM 848 C C . ASN A 1 108 ? -15.167 -21.378 -47.390 1.00 52.19 108 ASN A C 1
ATOM 850 O O . ASN A 1 108 ? -14.343 -20.808 -46.674 1.00 52.19 108 ASN A O 1
ATOM 854 N N . GLU A 1 109 ? -16.487 -21.302 -47.197 1.00 52.41 109 GLU A N 1
ATOM 855 C CA . GLU A 1 109 ? -17.114 -20.717 -46.007 1.00 52.41 109 GLU A CA 1
ATOM 856 C C . GLU A 1 109 ? -16.852 -21.573 -44.753 1.00 52.41 109 GLU A C 1
ATOM 858 O O . GLU A 1 109 ? -16.660 -21.016 -43.675 1.00 52.41 109 GLU A O 1
ATOM 863 N N . GLU A 1 110 ? -16.714 -22.898 -44.894 1.00 50.19 110 GLU A N 1
ATOM 864 C CA . GLU A 1 110 ? -16.427 -23.794 -43.762 1.00 50.19 110 GLU A CA 1
ATOM 865 C C . GLU A 1 110 ? -14.938 -23.912 -43.387 1.00 50.19 110 GLU A C 1
ATOM 867 O O . GLU A 1 110 ? -14.629 -24.174 -42.226 1.00 50.19 110 GLU A O 1
ATOM 872 N N . THR A 1 111 ? -13.990 -23.749 -44.326 1.00 46.78 111 THR A N 1
ATOM 873 C CA . THR A 1 111 ? -12.576 -24.126 -44.067 1.00 46.78 111 THR A CA 1
ATOM 874 C C . THR A 1 111 ? -11.483 -23.143 -44.500 1.00 46.78 111 THR A C 1
ATOM 876 O O . THR A 1 111 ? -10.311 -23.475 -44.338 1.00 46.78 111 THR A O 1
ATOM 879 N N . TRP A 1 112 ? -11.803 -21.934 -44.990 1.00 44.25 112 TRP A N 1
ATOM 880 C CA . TRP A 1 112 ? -10.804 -20.921 -45.408 1.00 44.25 112 TRP A CA 1
ATOM 881 C C . TRP A 1 112 ? -9.623 -21.528 -46.193 1.00 44.25 112 TRP A C 1
ATOM 883 O O . TRP A 1 112 ? -8.466 -21.531 -45.766 1.00 44.25 112 TRP A O 1
ATOM 893 N N . LEU A 1 113 ? -9.915 -22.084 -47.369 1.00 47.28 113 LEU A N 1
ATOM 894 C CA . LEU A 1 113 ? -8.923 -22.790 -48.175 1.00 47.28 113 LEU A CA 1
ATOM 895 C C . LEU A 1 113 ? -8.118 -21.816 -49.051 1.00 47.28 113 LEU A C 1
ATOM 897 O O . LEU A 1 113 ? -8.671 -21.010 -49.807 1.00 47.28 113 LEU A O 1
ATOM 901 N N . LEU A 1 114 ? -6.787 -21.931 -48.986 1.00 45.06 114 LEU A N 1
ATOM 902 C CA . LEU A 1 114 ? -5.850 -21.243 -49.878 1.00 45.06 114 LEU A CA 1
ATOM 903 C C . LEU A 1 114 ? -6.141 -21.582 -51.363 1.00 45.06 114 LEU A C 1
ATOM 905 O O . LEU A 1 114 ? -6.620 -22.670 -51.683 1.00 45.06 114 LEU A O 1
ATOM 909 N N . PRO A 1 115 ? -5.821 -20.693 -52.323 1.00 49.50 115 PRO A N 1
ATOM 910 C CA . PRO A 1 115 ? -6.099 -20.927 -53.747 1.00 49.50 115 PRO A CA 1
ATOM 911 C C . PRO A 1 115 ? -5.509 -22.233 -54.314 1.00 49.50 115 PRO A C 1
ATOM 913 O O . PRO A 1 115 ? -6.099 -22.839 -55.207 1.00 49.50 115 PRO A O 1
ATOM 916 N N . SER A 1 116 ? -4.379 -22.701 -53.777 1.00 49.84 116 SER A N 1
ATOM 917 C CA . SER A 1 116 ? -3.721 -23.949 -54.183 1.00 49.84 116 SER A CA 1
ATOM 918 C C . SER A 1 116 ? -4.478 -25.211 -53.743 1.00 49.84 116 SER A C 1
ATOM 920 O O . SER A 1 116 ? -4.488 -26.204 -54.471 1.00 49.84 116 SER A O 1
ATOM 922 N N . THR A 1 117 ? -5.174 -25.189 -52.601 1.00 52.06 117 THR A N 1
ATOM 923 C CA . THR A 1 117 ? -5.967 -26.337 -52.126 1.00 52.06 117 THR A CA 1
ATOM 924 C C . THR A 1 117 ? -7.299 -26.469 -52.861 1.00 52.06 117 THR A C 1
ATOM 926 O O . THR A 1 117 ? -7.737 -27.596 -53.103 1.00 52.06 117 THR A O 1
ATOM 929 N N . LYS A 1 118 ? -7.884 -25.358 -53.334 1.00 54.44 118 LYS A N 1
ATOM 930 C CA . LYS A 1 118 ? -9.051 -25.374 -54.242 1.00 54.44 118 LYS A CA 1
ATOM 931 C C . LYS A 1 118 ? -8.760 -26.120 -55.546 1.00 54.44 118 LYS A C 1
ATOM 933 O O . LYS A 1 118 ? -9.605 -26.865 -56.036 1.00 54.44 118 LYS A O 1
ATOM 938 N N . HIS A 1 119 ? -7.546 -25.972 -56.076 1.00 52.88 119 HIS A N 1
ATOM 939 C CA . HIS A 1 119 ? -7.114 -26.667 -57.286 1.00 52.88 119 HIS A CA 1
ATOM 940 C C . HIS A 1 119 ? -6.904 -28.171 -57.058 1.00 52.88 119 HIS A C 1
ATOM 942 O O . HIS A 1 119 ? -7.402 -28.980 -57.836 1.00 52.88 119 HIS A O 1
ATOM 948 N N . ASN A 1 120 ? -6.250 -28.562 -55.959 1.00 54.66 120 ASN A N 1
ATOM 949 C CA . ASN A 1 120 ? -6.074 -29.979 -55.615 1.00 54.66 120 ASN A CA 1
ATOM 950 C C . ASN A 1 120 ? -7.414 -30.688 -55.376 1.00 54.66 120 ASN A C 1
ATOM 952 O O . ASN A 1 120 ? -7.572 -31.846 -55.756 1.00 54.66 120 ASN A O 1
ATOM 956 N N . PHE A 1 121 ? -8.396 -29.993 -54.796 1.00 60.97 121 PHE A N 1
ATOM 957 C CA . PHE A 1 121 ? -9.758 -30.505 -54.681 1.00 60.97 121 PHE A CA 1
ATOM 958 C C . PHE A 1 121 ? -10.435 -30.649 -56.053 1.00 60.97 121 PHE A C 1
ATOM 960 O O . PHE A 1 121 ? -11.031 -31.692 -56.327 1.00 60.97 121 PHE A O 1
ATOM 967 N N . ALA A 1 122 ? -10.308 -29.646 -56.929 1.00 54.91 122 ALA A N 1
ATOM 968 C CA . ALA A 1 122 ? -10.844 -29.701 -58.287 1.00 54.91 122 ALA A CA 1
ATOM 969 C C . ALA A 1 122 ? -10.222 -30.847 -59.102 1.00 54.91 122 ALA A C 1
ATOM 971 O O . ALA A 1 122 ? -10.963 -31.617 -59.698 1.00 54.91 122 ALA A O 1
ATOM 972 N N . LEU A 1 123 ? -8.899 -31.043 -59.057 1.00 55.56 123 LEU A N 1
ATOM 973 C CA . LEU A 1 123 ? -8.207 -32.164 -59.712 1.00 55.56 123 LEU A CA 1
ATOM 974 C C . LEU A 1 123 ? -8.623 -33.525 -59.140 1.00 55.56 123 LEU A C 1
ATOM 976 O O . LEU A 1 123 ? -8.926 -34.447 -59.897 1.00 55.56 123 LEU A O 1
ATOM 980 N N . LYS A 1 124 ? -8.680 -33.656 -57.807 1.00 60.88 124 LYS A N 1
ATOM 981 C CA . LYS A 1 124 ? -9.031 -34.918 -57.131 1.00 60.88 124 LYS A CA 1
ATOM 982 C C . LYS A 1 124 ? -10.473 -35.350 -57.408 1.00 60.88 124 LYS A C 1
ATOM 984 O O . LYS A 1 124 ? -10.768 -36.542 -57.383 1.00 60.88 124 LYS A O 1
ATOM 989 N N . ASN A 1 125 ? -11.357 -34.395 -57.691 1.00 59.31 125 ASN A N 1
ATOM 990 C CA . ASN A 1 125 ? -12.757 -34.655 -58.020 1.00 59.31 125 ASN A CA 1
ATOM 991 C C . ASN A 1 125 ? -13.075 -34.516 -59.518 1.00 59.31 125 ASN A C 1
ATOM 993 O O . ASN A 1 125 ? -14.169 -34.900 -59.923 1.00 59.31 125 ASN A O 1
ATOM 997 N N . ALA A 1 126 ? -12.142 -34.045 -60.353 1.00 53.88 126 ALA A N 1
ATOM 998 C CA . ALA A 1 126 ? -12.345 -33.881 -61.793 1.00 53.88 126 ALA A CA 1
ATOM 999 C C . ALA A 1 126 ? -12.741 -35.205 -62.455 1.00 53.88 126 ALA A C 1
ATOM 1001 O O . ALA A 1 126 ? -13.654 -35.226 -63.267 1.00 53.88 126 ALA A O 1
ATOM 1002 N N . GLY A 1 127 ? -12.160 -36.334 -62.034 1.00 52.50 127 GLY A N 1
ATOM 1003 C CA . GLY A 1 127 ? -12.538 -37.659 -62.543 1.00 52.50 127 GLY A CA 1
ATOM 1004 C C . GLY A 1 127 ? -13.982 -38.085 -62.231 1.00 52.50 127 GLY A C 1
ATOM 1005 O O . GLY A 1 127 ? -14.525 -38.925 -62.937 1.00 52.50 127 GLY A O 1
ATOM 1006 N N . LYS A 1 128 ? -14.629 -37.502 -61.209 1.00 54.69 128 LYS A N 1
ATOM 1007 C CA . LYS A 1 128 ? -16.043 -37.773 -60.884 1.00 54.69 128 LYS A CA 1
ATOM 1008 C C . LYS A 1 128 ? -17.029 -36.929 -61.696 1.00 54.69 128 LYS A C 1
ATOM 1010 O O . LYS A 1 128 ? -18.206 -37.274 -61.731 1.00 54.69 128 LYS A O 1
ATOM 1015 N N . TYR A 1 129 ? -16.572 -35.843 -62.325 1.00 51.53 129 TYR A N 1
ATOM 1016 C CA . TYR A 1 129 ? -17.445 -34.851 -62.967 1.00 51.53 129 TYR A CA 1
ATOM 1017 C C . TYR A 1 129 ? -17.013 -34.450 -64.389 1.00 51.53 129 TYR A C 1
ATOM 1019 O O . TYR A 1 129 ? -17.723 -33.699 -65.054 1.00 51.53 129 TYR A O 1
ATOM 1027 N N . ALA A 1 130 ? -15.878 -34.944 -64.886 1.00 48.16 130 ALA A N 1
ATOM 1028 C CA . ALA A 1 130 ? -15.426 -34.712 -66.251 1.00 48.16 130 ALA A CA 1
ATOM 1029 C C . ALA A 1 130 ? -16.175 -35.639 -67.219 1.00 48.16 130 ALA A C 1
ATOM 1031 O O . ALA A 1 130 ? -15.982 -36.851 -67.213 1.00 48.16 130 ALA A O 1
ATOM 1032 N N . ILE A 1 131 ? -17.017 -35.056 -68.075 1.00 48.31 131 ILE A N 1
ATOM 1033 C CA . ILE A 1 131 ? -17.800 -35.782 -69.092 1.00 48.31 131 ILE A CA 1
ATOM 1034 C C . ILE A 1 131 ? -16.950 -36.120 -70.340 1.00 48.31 131 ILE A C 1
ATOM 1036 O O . ILE A 1 131 ? -17.410 -36.826 -71.228 1.00 48.31 131 ILE A O 1
ATOM 1040 N N . ASN A 1 132 ? -15.687 -35.689 -70.427 1.00 50.47 132 ASN A N 1
ATOM 1041 C CA . ASN A 1 132 ? -14.817 -36.062 -71.545 1.00 50.47 132 ASN A CA 1
ATOM 1042 C C . ASN A 1 132 ? -13.342 -36.128 -71.137 1.00 50.47 132 ASN A C 1
ATOM 1044 O O . ASN A 1 132 ? -12.805 -35.191 -70.552 1.00 50.47 132 ASN A O 1
ATOM 1048 N N . THR A 1 133 ? -12.681 -37.231 -71.481 1.00 48.38 133 THR A N 1
ATOM 1049 C CA . THR A 1 133 ? -11.298 -37.571 -71.101 1.00 48.38 133 THR A CA 1
ATOM 1050 C C . THR A 1 133 ? -10.219 -36.726 -71.787 1.00 48.38 133 THR A C 1
ATOM 1052 O O . THR A 1 133 ? -9.051 -36.838 -71.427 1.00 48.38 133 THR A O 1
ATOM 1055 N N . ALA A 1 134 ? -10.580 -35.842 -72.721 1.00 48.06 134 ALA A N 1
ATOM 1056 C CA . ALA A 1 134 ? -9.629 -34.962 -73.402 1.00 48.06 134 ALA A CA 1
ATOM 1057 C C . ALA A 1 134 ? -9.151 -33.765 -72.547 1.00 48.06 134 ALA A C 1
ATOM 1059 O O . ALA A 1 134 ? -8.152 -33.144 -72.883 1.00 48.06 134 ALA A O 1
ATOM 1060 N N . THR A 1 135 ? -9.807 -33.443 -71.426 1.00 58.00 135 THR A N 1
ATOM 1061 C CA . THR A 1 135 ? -9.557 -32.178 -70.706 1.00 58.00 135 THR A CA 1
ATOM 1062 C C . THR A 1 135 ? -8.569 -32.266 -69.545 1.00 58.00 135 THR A C 1
ATOM 1064 O O . THR A 1 135 ? -8.054 -31.232 -69.133 1.00 58.00 135 THR A O 1
ATOM 1067 N N . LEU A 1 136 ? -8.268 -33.452 -68.998 1.00 52.66 136 LEU A N 1
ATOM 1068 C CA . LEU A 1 136 ? -7.454 -33.556 -67.776 1.00 52.66 136 LEU A CA 1
ATOM 1069 C C . LEU A 1 136 ? -5.974 -33.221 -68.023 1.00 52.66 136 LEU A C 1
ATOM 1071 O O . LEU A 1 136 ? -5.362 -32.531 -67.211 1.00 52.66 136 LEU A O 1
ATOM 1075 N N . THR A 1 137 ? -5.415 -33.673 -69.147 1.00 56.97 137 THR A N 1
ATOM 1076 C CA . THR A 1 137 ? -4.017 -33.407 -69.522 1.00 56.97 137 THR A CA 1
ATOM 1077 C C . THR A 1 137 ? -3.816 -31.935 -69.875 1.00 56.97 137 THR A C 1
ATOM 1079 O O . THR A 1 137 ? -2.866 -31.319 -69.408 1.00 56.97 137 THR A O 1
ATOM 1082 N N . GLU A 1 138 ? -4.765 -31.328 -70.593 1.00 64.75 138 GLU A N 1
ATOM 1083 C CA . GLU A 1 138 ? -4.734 -29.893 -70.904 1.00 64.75 138 GLU A CA 1
ATOM 1084 C C . GLU A 1 138 ? -4.882 -29.028 -69.642 1.00 64.75 138 GLU A C 1
ATOM 1086 O O . GLU A 1 138 ? -4.214 -28.002 -69.509 1.00 64.75 138 GLU A O 1
ATOM 1091 N N . LEU A 1 139 ? -5.706 -29.456 -68.675 1.00 56.38 139 LEU A N 1
ATOM 1092 C CA . LEU A 1 139 ? -5.809 -28.804 -67.363 1.00 56.38 139 LEU A CA 1
ATOM 1093 C C . LEU A 1 139 ? -4.515 -28.931 -66.559 1.00 56.38 139 LEU A C 1
ATOM 1095 O O . LEU A 1 139 ? -4.123 -27.975 -65.888 1.00 56.38 139 LEU A O 1
ATOM 1099 N N . HIS A 1 140 ? -3.859 -30.090 -66.625 1.00 63.84 140 HIS A N 1
ATOM 1100 C CA . HIS A 1 140 ? -2.586 -30.319 -65.954 1.00 63.84 140 HIS A CA 1
ATOM 1101 C C . HIS A 1 140 ? -1.479 -29.442 -66.549 1.00 63.84 140 HIS A C 1
ATOM 1103 O O . HIS A 1 140 ? -0.812 -28.728 -65.804 1.00 63.84 140 HIS A O 1
ATOM 1109 N N . ASP A 1 141 ? -1.349 -29.398 -67.874 1.00 71.19 141 ASP A N 1
ATOM 1110 C CA . ASP A 1 141 ? -0.336 -28.585 -68.554 1.00 71.19 141 ASP A CA 1
ATOM 1111 C C . ASP A 1 141 ? -0.583 -27.081 -68.367 1.00 71.19 141 ASP A C 1
ATOM 1113 O O . ASP A 1 141 ? 0.352 -26.317 -68.101 1.00 71.19 141 ASP A O 1
ATOM 1117 N N . ALA A 1 142 ? -1.845 -26.638 -68.417 1.00 67.81 142 ALA A N 1
ATOM 1118 C CA . ALA A 1 142 ? -2.206 -25.257 -68.104 1.00 67.81 142 ALA A CA 1
ATOM 1119 C C . ALA A 1 142 ? -1.880 -24.896 -66.646 1.00 67.81 142 ALA A C 1
ATOM 1121 O O . ALA A 1 142 ? -1.441 -23.775 -66.369 1.00 67.81 142 ALA A O 1
ATOM 1122 N N . PHE A 1 143 ? -2.051 -25.838 -65.714 1.00 60.31 143 PHE A N 1
ATOM 1123 C CA . PHE A 1 143 ? -1.707 -25.624 -64.314 1.00 60.31 143 PHE A CA 1
ATOM 1124 C C . PHE A 1 143 ? -0.200 -25.589 -64.081 1.00 60.31 143 PHE A C 1
ATOM 1126 O O . PHE A 1 143 ? 0.267 -24.667 -63.420 1.00 60.31 143 PHE A O 1
ATOM 1133 N N . VAL A 1 144 ? 0.571 -26.525 -64.641 1.00 69.44 144 VAL A N 1
ATOM 1134 C CA . VAL A 1 144 ? 2.040 -26.530 -64.525 1.00 69.44 144 VAL A CA 1
ATOM 1135 C C . VAL A 1 144 ? 2.613 -25.232 -65.092 1.00 69.44 144 VAL A C 1
ATOM 1137 O O . VAL A 1 144 ? 3.420 -24.570 -64.436 1.00 69.44 144 VAL A O 1
ATOM 1140 N N . LYS A 1 145 ? 2.103 -24.784 -66.244 1.00 75.62 145 LYS A N 1
ATOM 1141 C CA . LYS A 1 145 ? 2.483 -23.495 -66.830 1.00 75.62 145 LYS A CA 1
ATOM 1142 C C . LYS A 1 145 ? 2.105 -22.311 -65.932 1.00 75.62 145 LYS A C 1
ATOM 1144 O O . LYS A 1 145 ? 2.929 -21.425 -65.711 1.00 75.62 145 LYS A O 1
ATOM 1149 N N . SER A 1 146 ? 0.895 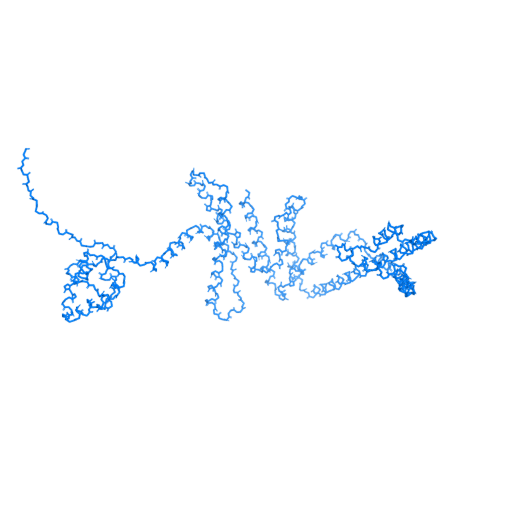-22.305 -65.368 1.00 68.00 146 SER A N 1
ATOM 1150 C CA . SER A 1 146 ? 0.467 -21.267 -64.421 1.00 68.00 146 SER A CA 1
ATOM 1151 C C . SER A 1 146 ? 1.287 -21.288 -63.125 1.00 68.00 146 SER A C 1
ATOM 1153 O O . SER A 1 146 ? 1.572 -20.231 -62.567 1.00 68.00 146 SER A O 1
ATOM 1155 N N . TYR A 1 147 ? 1.702 -22.461 -62.651 1.00 65.75 147 TYR A N 1
ATOM 1156 C CA . TYR A 1 147 ? 2.517 -22.625 -61.454 1.00 65.75 147 TYR A CA 1
ATOM 1157 C C . TYR A 1 147 ? 3.932 -22.077 -61.657 1.00 65.75 147 TYR A C 1
ATOM 1159 O O . TYR A 1 147 ? 4.407 -21.308 -60.824 1.00 65.75 147 TYR A O 1
ATOM 1167 N N . ASP A 1 148 ? 4.574 -22.381 -62.786 1.00 72.19 148 ASP A N 1
ATOM 1168 C CA . ASP A 1 148 ? 5.891 -21.826 -63.120 1.00 72.19 148 ASP A CA 1
ATOM 1169 C C . ASP A 1 148 ? 5.849 -20.302 -63.310 1.00 72.19 148 ASP A C 1
ATOM 1171 O O . ASP A 1 148 ? 6.770 -19.585 -62.901 1.00 72.19 148 ASP A O 1
ATOM 1175 N N . GLU A 1 149 ? 4.764 -19.779 -63.883 1.00 70.62 149 GLU A N 1
ATOM 1176 C CA . GLU A 1 149 ? 4.539 -18.336 -63.996 1.00 70.62 149 GLU A CA 1
ATOM 1177 C C . GLU A 1 149 ? 4.276 -17.689 -62.625 1.00 70.62 149 GLU A C 1
ATOM 1179 O O . GLU A 1 149 ? 4.862 -16.649 -62.318 1.00 70.62 149 GLU A O 1
ATOM 1184 N N . ASN A 1 150 ? 3.497 -18.330 -61.750 1.00 60.88 150 ASN A N 1
ATOM 1185 C CA . ASN A 1 150 ? 3.259 -17.859 -60.383 1.00 60.88 150 ASN A CA 1
ATOM 1186 C C . ASN A 1 150 ? 4.529 -17.902 -59.525 1.00 60.88 150 ASN A C 1
ATOM 1188 O O . ASN A 1 150 ? 4.779 -16.960 -58.779 1.00 60.88 150 ASN A O 1
ATOM 1192 N N . LYS A 1 151 ? 5.378 -18.922 -59.681 1.00 68.56 151 LYS A N 1
ATOM 1193 C CA . LYS A 1 151 ? 6.679 -19.008 -59.004 1.00 68.56 151 LYS A CA 1
ATOM 1194 C C . LYS A 1 151 ? 7.620 -17.883 -59.442 1.00 68.56 151 LYS A C 1
ATOM 1196 O O . LYS A 1 151 ? 8.332 -17.315 -58.616 1.00 68.56 151 LYS A O 1
ATOM 1201 N N . LYS A 1 152 ? 7.592 -17.500 -60.726 1.00 73.25 152 LYS A N 1
ATOM 1202 C CA . LYS A 1 152 ? 8.310 -16.307 -61.215 1.00 73.25 152 LYS A CA 1
ATOM 1203 C C . LYS A 1 152 ? 7.751 -15.014 -60.613 1.00 73.25 152 LYS A C 1
ATOM 1205 O O . LYS A 1 152 ? 8.536 -14.127 -60.285 1.00 73.25 152 LYS A O 1
ATOM 1210 N N . ILE A 1 153 ? 6.432 -14.908 -60.443 1.00 66.44 153 ILE A N 1
ATOM 1211 C CA . ILE A 1 153 ? 5.787 -13.755 -59.789 1.00 66.44 153 ILE A CA 1
ATOM 1212 C C . ILE A 1 153 ? 6.138 -13.704 -58.295 1.00 66.44 153 ILE A C 1
ATOM 1214 O O . ILE A 1 153 ? 6.390 -12.626 -57.765 1.00 66.44 153 ILE A O 1
ATOM 1218 N N . GLU A 1 154 ? 6.210 -14.846 -57.617 1.00 59.25 154 GLU A N 1
ATOM 1219 C CA . GLU A 1 154 ? 6.564 -14.933 -56.199 1.00 59.25 154 GLU A CA 1
ATOM 1220 C C . GLU A 1 154 ? 8.018 -14.514 -55.945 1.00 59.25 154 GLU A C 1
ATOM 1222 O O . GLU A 1 154 ? 8.263 -13.668 -55.088 1.00 59.25 154 GLU A O 1
ATOM 1227 N N . LEU A 1 155 ? 8.956 -14.968 -56.785 1.00 70.12 155 LEU A N 1
ATOM 1228 C CA . LEU A 1 155 ? 10.347 -14.489 -56.786 1.00 70.12 155 LEU A CA 1
ATOM 1229 C C . LEU A 1 155 ? 10.450 -12.969 -57.022 1.00 70.12 155 LEU A C 1
ATOM 1231 O O . LEU A 1 155 ? 11.311 -12.298 -56.455 1.00 70.12 155 LEU A O 1
ATOM 1235 N N . GLN A 1 156 ? 9.559 -12.393 -57.836 1.00 67.88 156 GLN A N 1
ATOM 1236 C CA . GLN A 1 156 ? 9.501 -10.941 -58.043 1.00 67.88 156 GLN A CA 1
ATOM 1237 C C . GLN A 1 156 ? 8.888 -10.194 -56.847 1.00 67.88 156 GLN A C 1
ATOM 1239 O O . GLN A 1 156 ? 9.337 -9.096 -56.512 1.00 67.88 156 GLN A O 1
ATOM 1244 N N . LEU A 1 157 ? 7.888 -10.780 -56.183 1.00 64.50 157 LEU A N 1
ATOM 1245 C CA . LEU A 1 157 ? 7.276 -10.232 -54.970 1.00 64.50 157 LEU A CA 1
ATOM 1246 C C . LEU A 1 157 ? 8.231 -10.277 -53.774 1.00 64.50 157 LEU A C 1
ATOM 1248 O O . LEU A 1 157 ? 8.217 -9.358 -52.957 1.00 64.50 157 LEU A O 1
ATOM 1252 N N . GLU A 1 158 ? 9.080 -11.297 -53.684 1.00 68.81 158 GLU A N 1
ATOM 1253 C CA . GLU A 1 158 ? 10.125 -11.390 -52.665 1.00 68.81 158 GLU A CA 1
ATOM 1254 C C . GLU A 1 158 ? 11.146 -10.252 -52.815 1.00 68.81 158 GLU A C 1
ATOM 1256 O O . GLU A 1 158 ? 11.437 -9.555 -51.841 1.00 68.81 158 GLU A O 1
ATOM 1261 N N . GLY A 1 159 ? 11.553 -9.937 -54.050 1.00 76.50 159 GLY A N 1
ATOM 1262 C CA . GLY A 1 159 ? 12.364 -8.750 -54.336 1.00 76.50 159 GLY A CA 1
ATOM 1263 C C . GLY A 1 159 ? 11.679 -7.432 -53.943 1.00 76.50 159 GLY A C 1
ATOM 1264 O O . GLY A 1 159 ? 12.329 -6.530 -53.417 1.00 76.50 159 GLY A O 1
ATOM 1265 N N . LEU A 1 160 ? 10.359 -7.309 -54.127 1.00 69.94 160 LEU A N 1
ATOM 1266 C CA . LEU A 1 160 ? 9.599 -6.125 -53.692 1.00 69.94 160 LEU A CA 1
ATOM 1267 C C . LEU A 1 160 ? 9.499 -6.009 -52.164 1.00 69.94 160 LEU A C 1
ATOM 1269 O O . LEU A 1 160 ? 9.588 -4.899 -51.635 1.00 69.94 160 LEU A O 1
ATOM 1273 N N . ARG A 1 161 ? 9.357 -7.131 -51.448 1.00 70.06 161 ARG A N 1
ATOM 1274 C CA . ARG A 1 161 ? 9.388 -7.157 -49.975 1.00 70.06 161 ARG A CA 1
ATOM 1275 C C . ARG A 1 161 ? 10.757 -6.747 -49.444 1.00 70.06 161 ARG A C 1
ATOM 1277 O O . ARG A 1 161 ? 10.825 -5.970 -48.494 1.00 70.06 161 ARG A O 1
ATOM 1284 N N . GLU A 1 162 ? 11.833 -7.202 -50.080 1.00 74.50 162 GLU A N 1
ATOM 1285 C CA . GLU A 1 162 ? 13.191 -6.793 -49.719 1.00 74.50 162 GLU A CA 1
ATOM 1286 C C . GLU A 1 162 ? 13.410 -5.289 -49.956 1.00 74.50 162 GLU A C 1
ATOM 1288 O O . GLU A 1 162 ? 13.987 -4.603 -49.111 1.00 74.50 162 GLU A O 1
ATOM 1293 N N . ILE A 1 163 ? 12.886 -4.742 -51.059 1.00 74.38 163 ILE A N 1
ATOM 1294 C CA . ILE A 1 163 ? 12.929 -3.299 -51.342 1.00 74.38 163 ILE A CA 1
ATOM 1295 C C . ILE A 1 163 ? 12.150 -2.504 -50.283 1.00 74.38 163 ILE A C 1
ATOM 1297 O O . ILE A 1 163 ? 12.672 -1.514 -49.774 1.00 74.38 163 ILE A O 1
ATOM 1301 N N . GLN A 1 164 ? 10.946 -2.942 -49.898 1.00 75.00 164 GLN A N 1
ATOM 1302 C CA . GLN A 1 164 ? 10.168 -2.283 -48.840 1.00 75.00 164 GLN A CA 1
ATOM 1303 C C . GLN A 1 164 ? 10.862 -2.352 -47.474 1.00 75.00 164 GLN A C 1
ATOM 1305 O O . GLN A 1 164 ? 10.890 -1.354 -46.753 1.00 75.00 164 GLN A O 1
ATOM 1310 N N . ALA A 1 165 ? 11.457 -3.495 -47.124 1.00 71.12 165 ALA A N 1
ATOM 1311 C CA . ALA A 1 165 ? 12.225 -3.641 -45.889 1.00 71.12 165 ALA A CA 1
ATOM 1312 C C . ALA A 1 165 ? 13.440 -2.699 -45.869 1.00 71.12 165 ALA A C 1
ATOM 1314 O O . ALA A 1 165 ? 13.694 -2.034 -44.863 1.00 71.12 165 ALA A O 1
ATOM 1315 N N . ARG A 1 166 ? 14.149 -2.573 -47.000 1.00 72.50 166 ARG A N 1
ATOM 1316 C CA . ARG A 1 166 ? 15.260 -1.621 -47.158 1.00 72.50 166 ARG A CA 1
ATOM 1317 C C . ARG A 1 166 ? 14.795 -0.168 -47.065 1.00 72.50 166 ARG A C 1
ATOM 1319 O O . ARG A 1 166 ? 15.461 0.634 -46.423 1.00 72.50 166 ARG A O 1
ATOM 1326 N N . GLU A 1 167 ? 13.646 0.179 -47.640 1.00 79.06 167 GLU A N 1
ATOM 1327 C CA . GLU A 1 167 ? 13.093 1.535 -47.534 1.00 79.06 167 GLU A CA 1
ATOM 1328 C C . GLU A 1 167 ? 12.707 1.885 -46.087 1.00 79.06 167 GLU A C 1
ATOM 1330 O O . GLU A 1 167 ? 12.988 2.987 -45.615 1.00 79.06 167 GLU A O 1
ATOM 1335 N N . GLN A 1 168 ? 12.116 0.940 -45.348 1.00 75.81 168 GLN A N 1
ATOM 1336 C CA . GLN A 1 168 ? 11.830 1.118 -43.921 1.00 75.81 168 GLN A CA 1
ATOM 1337 C C . GLN A 1 168 ? 13.109 1.260 -43.091 1.00 75.81 168 GLN A C 1
ATOM 1339 O O . GLN A 1 168 ? 13.158 2.092 -42.183 1.00 75.81 168 GLN A O 1
ATOM 1344 N N . MET A 1 169 ? 14.147 0.484 -43.414 1.00 73.50 169 MET A N 1
ATOM 1345 C CA . MET A 1 169 ? 15.452 0.588 -42.767 1.00 73.50 169 MET A CA 1
ATOM 1346 C C . MET A 1 169 ? 16.083 1.961 -43.021 1.00 73.50 169 MET A C 1
ATOM 1348 O O . MET A 1 169 ? 16.468 2.623 -42.064 1.00 73.50 169 MET A O 1
ATOM 1352 N N . ASN A 1 170 ? 16.078 2.440 -44.267 1.00 76.75 170 ASN A N 1
ATOM 1353 C CA . ASN A 1 170 ? 16.598 3.763 -44.618 1.00 76.75 170 ASN A CA 1
ATOM 1354 C C . ASN A 1 170 ? 15.830 4.886 -43.907 1.00 76.75 170 ASN A C 1
ATOM 1356 O O . ASN A 1 170 ? 16.451 5.763 -43.314 1.00 76.75 170 ASN A O 1
ATOM 1360 N N . LYS A 1 171 ? 14.491 4.821 -43.869 1.00 78.25 171 LYS A N 1
ATOM 1361 C CA . LYS A 1 171 ? 13.657 5.774 -43.110 1.00 78.25 171 LYS A CA 1
ATOM 1362 C C . LYS A 1 171 ? 13.974 5.766 -41.613 1.00 78.25 171 LYS A C 1
ATOM 1364 O O . LYS A 1 171 ? 13.909 6.807 -40.963 1.00 78.25 171 LYS A O 1
ATOM 1369 N N . LYS A 1 172 ? 14.298 4.603 -41.039 1.00 74.19 172 LYS A N 1
ATOM 1370 C CA . LYS A 1 172 ? 14.732 4.496 -39.640 1.00 74.19 172 LYS A CA 1
ATOM 1371 C C . LYS A 1 172 ? 16.103 5.147 -39.439 1.00 74.19 172 LYS A C 1
ATOM 1373 O O . LYS A 1 172 ? 16.255 5.918 -38.496 1.00 74.19 172 LYS A O 1
ATOM 1378 N N . THR A 1 173 ? 17.059 4.880 -40.327 1.00 73.38 173 THR A N 1
ATOM 1379 C CA . THR A 1 173 ? 18.405 5.472 -40.286 1.00 73.38 173 THR A CA 1
ATOM 1380 C C . THR A 1 173 ? 18.366 6.993 -40.436 1.00 73.38 173 THR A C 1
ATOM 1382 O O . THR A 1 173 ? 19.045 7.691 -39.690 1.00 73.38 173 THR A O 1
ATOM 1385 N N . GLU A 1 174 ? 17.524 7.521 -41.325 1.00 75.31 174 GLU A N 1
ATOM 1386 C CA . GLU A 1 174 ? 17.352 8.965 -41.528 1.00 75.31 174 GLU A CA 1
ATOM 1387 C C . GLU A 1 174 ? 16.799 9.651 -40.268 1.00 75.31 174 GLU A C 1
ATOM 1389 O O . GLU A 1 174 ? 17.376 10.626 -39.791 1.00 75.31 174 GLU A O 1
ATOM 1394 N N . ARG A 1 175 ? 15.777 9.067 -39.623 1.00 71.06 175 ARG A N 1
ATOM 1395 C CA . ARG A 1 175 ? 15.271 9.555 -38.323 1.00 71.06 175 ARG A CA 1
ATOM 1396 C C . ARG A 1 175 ? 16.329 9.507 -37.220 1.00 71.06 175 ARG A C 1
ATOM 1398 O O . ARG A 1 175 ? 16.378 10.394 -36.367 1.00 71.06 175 ARG A O 1
ATOM 1405 N N . GLU A 1 176 ? 17.160 8.464 -37.194 1.00 70.44 176 GLU A N 1
ATOM 1406 C CA . GLU A 1 176 ? 18.270 8.361 -36.239 1.00 70.44 176 GLU A CA 1
ATOM 1407 C C . GLU A 1 176 ? 19.333 9.437 -36.490 1.00 70.44 176 GLU A C 1
ATOM 1409 O O . GLU A 1 176 ? 19.862 9.995 -35.527 1.00 70.44 176 GLU A O 1
ATOM 1414 N N . PHE A 1 177 ? 19.608 9.768 -37.753 1.00 73.69 177 PHE A N 1
ATOM 1415 C CA . PHE A 1 177 ? 20.522 10.842 -38.133 1.00 73.69 177 PHE A CA 1
ATOM 1416 C C . PHE A 1 177 ? 19.984 12.225 -37.735 1.00 73.69 177 PHE A C 1
ATOM 1418 O O . PHE A 1 177 ? 20.683 12.969 -37.047 1.00 73.69 177 PHE A O 1
ATOM 1425 N N . GLU A 1 178 ? 18.725 12.538 -38.056 1.00 72.44 178 GLU A N 1
ATOM 1426 C CA . GLU A 1 178 ? 18.070 13.792 -37.641 1.00 72.44 178 GLU A CA 1
ATOM 1427 C C . GLU A 1 178 ? 18.068 13.957 -36.114 1.00 72.44 178 GLU A C 1
ATOM 1429 O O . GLU A 1 178 ? 18.364 15.031 -35.587 1.00 72.44 178 GLU A O 1
ATOM 1434 N N . THR A 1 179 ? 17.802 12.868 -35.386 1.00 68.88 179 THR A N 1
ATOM 1435 C CA . THR A 1 179 ? 17.841 12.862 -33.918 1.00 68.88 179 THR A CA 1
ATOM 1436 C C . THR A 1 179 ? 19.247 13.155 -33.388 1.00 68.88 179 THR A C 1
ATOM 1438 O O . THR A 1 179 ? 19.394 13.902 -32.420 1.00 68.88 179 THR A O 1
ATOM 1441 N N . ARG A 1 180 ? 20.293 12.590 -34.010 1.00 69.19 180 ARG A N 1
ATOM 1442 C CA . ARG A 1 180 ? 21.692 12.847 -33.624 1.00 69.19 180 ARG A CA 1
ATOM 1443 C C . ARG A 1 180 ? 22.076 14.305 -33.840 1.00 69.19 180 ARG A C 1
ATOM 1445 O O . ARG A 1 180 ? 22.664 14.897 -32.940 1.00 69.19 180 ARG A O 1
ATOM 1452 N N . GLU A 1 181 ? 21.722 14.882 -34.985 1.00 72.56 181 GLU A N 1
ATOM 1453 C CA . GLU A 1 181 ? 21.988 16.296 -35.276 1.00 72.56 181 GLU A CA 1
ATOM 1454 C C . GLU A 1 181 ? 21.242 17.225 -34.307 1.00 72.56 181 GLU A C 1
ATOM 1456 O O . GLU A 1 181 ? 21.822 18.187 -33.799 1.00 72.56 181 GLU A O 1
ATOM 1461 N N . TYR A 1 182 ? 19.995 16.899 -33.953 1.00 70.94 182 TYR A N 1
ATOM 1462 C CA . TYR A 1 182 ? 19.242 17.645 -32.942 1.00 70.94 182 TYR A CA 1
ATOM 1463 C C . TYR A 1 182 ? 19.906 17.591 -31.555 1.00 70.94 182 TYR A C 1
ATOM 1465 O O . TYR A 1 182 ? 20.081 18.628 -30.913 1.00 70.94 182 TYR A O 1
ATOM 1473 N N . ILE A 1 183 ? 20.322 16.400 -31.106 1.00 68.00 183 ILE A N 1
ATOM 1474 C CA . ILE A 1 183 ? 21.025 16.219 -29.824 1.00 68.00 183 ILE A CA 1
ATOM 1475 C C . ILE A 1 183 ? 22.350 16.981 -29.829 1.00 68.00 183 ILE A C 1
ATOM 1477 O O . ILE A 1 183 ? 22.644 17.689 -28.870 1.00 68.00 183 ILE A O 1
ATOM 1481 N N . LYS A 1 184 ? 23.127 16.882 -30.911 1.00 73.44 184 LYS A N 1
ATOM 1482 C CA . LYS A 1 184 ? 24.407 17.582 -31.053 1.00 73.44 184 LYS A CA 1
ATOM 1483 C C . LYS A 1 184 ? 24.226 19.094 -30.954 1.00 73.44 184 LYS A C 1
ATOM 1485 O O . LYS A 1 184 ? 24.896 19.728 -30.149 1.00 73.44 184 LYS A O 1
ATOM 1490 N N . LYS A 1 185 ? 23.247 19.657 -31.670 1.00 73.25 185 LYS A N 1
ATOM 1491 C CA . LYS A 1 185 ? 22.911 21.084 -31.576 1.00 73.25 185 LYS A CA 1
ATOM 1492 C C . LYS A 1 185 ? 22.496 21.490 -30.159 1.00 73.25 185 LYS A C 1
ATOM 1494 O O . LYS A 1 185 ? 22.801 22.601 -29.737 1.00 73.25 185 LYS A O 1
ATOM 1499 N N . TYR A 1 186 ? 21.792 20.630 -29.426 1.00 68.25 186 TYR A N 1
ATOM 1500 C CA . TYR A 1 186 ? 21.410 20.915 -28.043 1.00 68.25 186 TYR A CA 1
ATOM 1501 C C . TYR A 1 186 ? 22.618 20.865 -27.094 1.00 68.25 186 TYR A C 1
ATOM 1503 O O . TYR A 1 186 ? 22.756 21.742 -26.251 1.00 68.25 186 TYR A O 1
ATOM 1511 N N . ILE A 1 187 ? 23.518 19.891 -27.268 1.00 68.31 187 ILE A N 1
ATOM 1512 C CA . ILE A 1 187 ? 24.753 19.745 -26.480 1.00 68.31 187 ILE A CA 1
ATOM 1513 C C . ILE A 1 187 ? 25.724 20.900 -26.746 1.00 68.31 187 ILE A C 1
ATOM 1515 O O . ILE A 1 187 ? 26.255 21.462 -25.796 1.00 68.31 187 ILE A O 1
ATOM 1519 N N . ASP A 1 188 ? 25.917 21.290 -28.008 1.00 73.75 188 ASP A N 1
ATOM 1520 C CA . ASP A 1 188 ? 26.831 22.377 -28.392 1.00 73.75 188 ASP A CA 1
ATOM 1521 C C . ASP A 1 188 ? 26.377 23.742 -27.839 1.00 73.75 188 ASP A C 1
ATOM 1523 O O . ASP A 1 188 ? 27.199 24.630 -27.624 1.00 73.75 188 ASP A O 1
ATOM 1527 N N . ASN A 1 189 ? 25.072 23.903 -27.590 1.00 72.44 189 ASN A N 1
ATOM 1528 C CA . ASN A 1 189 ? 24.489 25.102 -26.981 1.00 72.44 189 ASN A CA 1
ATOM 1529 C C . ASN A 1 189 ? 24.299 24.988 -25.460 1.00 72.44 189 ASN A C 1
ATOM 1531 O O . ASN A 1 189 ? 23.949 25.980 -24.818 1.00 72.44 189 ASN A O 1
ATOM 1535 N N . ALA A 1 190 ? 24.482 23.801 -24.881 1.00 69.00 190 ALA A N 1
ATOM 1536 C CA . ALA A 1 190 ? 24.348 23.597 -23.450 1.00 69.00 190 ALA A CA 1
ATOM 1537 C C . ALA A 1 190 ? 25.634 24.014 -22.730 1.00 69.00 190 ALA A C 1
ATOM 1539 O O . ALA A 1 190 ? 26.744 23.817 -23.223 1.00 69.00 190 ALA A O 1
ATOM 1540 N N . ASP A 1 191 ? 25.482 24.573 -21.532 1.00 77.44 191 ASP A N 1
ATOM 1541 C CA . ASP A 1 191 ? 26.615 24.893 -20.670 1.00 77.44 191 ASP A CA 1
ATOM 1542 C C . ASP A 1 191 ? 27.473 23.634 -20.434 1.00 77.44 191 ASP A C 1
ATOM 1544 O O . ASP A 1 191 ? 26.944 22.537 -20.216 1.00 77.44 191 ASP A O 1
ATOM 1548 N N . LYS A 1 192 ? 28.804 23.772 -20.460 1.00 72.56 192 LYS A N 1
ATOM 1549 C CA . LYS A 1 192 ? 29.736 22.653 -20.219 1.00 72.56 192 LYS A CA 1
ATOM 1550 C C . LYS A 1 192 ? 29.438 21.970 -18.885 1.00 72.56 192 LYS A C 1
ATOM 1552 O O . LYS A 1 192 ? 29.494 20.744 -18.790 1.00 72.56 192 LYS A O 1
ATOM 1557 N N . ASP A 1 193 ? 29.030 22.760 -17.899 1.00 70.62 193 ASP A N 1
ATOM 1558 C CA . ASP A 1 193 ? 28.593 22.299 -16.585 1.00 70.62 193 ASP A CA 1
ATOM 1559 C C . ASP A 1 193 ? 27.347 21.402 -16.637 1.00 70.62 193 ASP A C 1
ATOM 1561 O O . ASP A 1 193 ? 27.228 20.451 -15.861 1.00 70.62 193 ASP A O 1
ATOM 1565 N N . PHE A 1 194 ? 26.409 21.679 -17.543 1.00 71.88 194 PHE A N 1
ATOM 1566 C CA . PHE A 1 194 ? 25.205 20.872 -17.740 1.00 71.88 194 PHE A CA 1
ATOM 1567 C C . PHE A 1 194 ? 25.545 19.539 -18.413 1.00 71.88 194 PHE A C 1
ATOM 1569 O O . PHE A 1 194 ? 25.115 18.481 -17.946 1.00 71.88 194 PHE A O 1
ATOM 1576 N N . VAL A 1 195 ? 26.378 19.572 -19.459 1.00 71.50 195 VAL A N 1
ATOM 1577 C CA . VAL A 1 195 ? 26.835 18.364 -20.168 1.00 71.50 195 VAL A CA 1
ATOM 1578 C C . VAL A 1 195 ? 27.607 17.445 -19.221 1.00 71.50 195 VAL A C 1
ATOM 1580 O O . VAL A 1 195 ? 27.361 16.239 -19.191 1.00 71.50 195 VAL A O 1
ATOM 1583 N N . GLN A 1 196 ? 28.482 18.007 -18.385 1.00 74.44 196 GLN A N 1
ATOM 1584 C CA . GLN A 1 196 ? 29.263 17.238 -17.419 1.00 74.44 196 GLN A CA 1
ATOM 1585 C C . GLN A 1 196 ? 28.388 16.626 -16.311 1.00 74.44 196 GLN A C 1
ATOM 1587 O O . GLN A 1 196 ? 28.614 15.479 -15.921 1.00 74.44 196 GLN A O 1
ATOM 1592 N N . ARG A 1 197 ? 27.337 17.325 -15.855 1.00 72.12 197 ARG A N 1
ATOM 1593 C CA . ARG A 1 197 ? 26.346 16.764 -14.914 1.00 72.12 197 ARG A CA 1
ATOM 1594 C C . ARG A 1 197 ? 25.541 15.624 -15.531 1.00 72.12 197 ARG A C 1
ATOM 1596 O O . ARG A 1 197 ? 25.398 14.585 -14.890 1.00 72.12 197 ARG A O 1
ATOM 1603 N N . ILE A 1 198 ? 25.061 15.783 -16.767 1.00 69.56 198 ILE A N 1
ATOM 1604 C CA . ILE A 1 198 ? 24.370 14.706 -17.494 1.00 69.56 198 ILE A CA 1
ATOM 1605 C C . ILE A 1 198 ? 25.294 13.504 -17.693 1.00 69.56 198 ILE A C 1
ATOM 1607 O O . ILE A 1 198 ? 24.863 12.370 -17.497 1.00 69.56 198 ILE A O 1
ATOM 1611 N N . PHE A 1 199 ? 26.565 13.734 -18.024 1.00 71.69 199 PHE A N 1
ATOM 1612 C CA . PHE A 1 199 ? 27.542 12.663 -18.191 1.00 71.69 199 PHE A CA 1
ATOM 1613 C C . PHE A 1 199 ? 27.769 11.885 -16.886 1.00 71.69 199 PHE A C 1
ATOM 1615 O O . PHE A 1 199 ? 27.667 10.657 -16.886 1.00 71.69 199 PHE A O 1
ATOM 1622 N N . MET A 1 200 ? 27.978 12.578 -15.762 1.00 72.88 200 MET A N 1
ATOM 1623 C CA . MET A 1 200 ? 28.116 11.942 -14.443 1.00 72.88 200 MET A CA 1
ATOM 1624 C C . MET A 1 200 ? 26.864 11.143 -14.056 1.00 72.88 200 MET A C 1
ATOM 1626 O O . MET A 1 200 ? 26.977 9.992 -13.638 1.00 72.88 200 MET A O 1
ATOM 1630 N N . LEU A 1 201 ? 25.669 11.704 -14.277 1.00 70.38 201 LEU A N 1
ATOM 1631 C CA . LEU A 1 201 ? 24.398 10.997 -14.080 1.00 70.38 201 LEU A CA 1
ATOM 1632 C C . LEU A 1 201 ? 24.289 9.757 -14.976 1.00 70.38 201 LEU A C 1
ATOM 1634 O O . LEU A 1 201 ? 23.842 8.709 -14.519 1.00 70.38 201 LEU A O 1
ATOM 1638 N N . SER A 1 202 ? 24.720 9.849 -16.236 1.00 67.12 202 SER A N 1
ATOM 1639 C CA . SER A 1 202 ? 24.691 8.723 -17.173 1.00 67.12 202 SER A CA 1
ATOM 1640 C C . SER A 1 202 ? 25.641 7.591 -16.765 1.00 67.12 202 SER A C 1
ATOM 1642 O O . SER A 1 202 ? 25.305 6.425 -16.966 1.00 67.12 202 SER A O 1
ATOM 1644 N N . MET A 1 203 ? 26.781 7.911 -16.139 1.00 69.56 203 MET A N 1
ATOM 1645 C CA . MET A 1 203 ? 27.679 6.907 -15.560 1.00 69.56 203 MET A CA 1
ATOM 1646 C C . MET A 1 203 ? 27.080 6.260 -14.307 1.00 69.56 203 MET A C 1
ATOM 1648 O O . MET A 1 203 ? 27.105 5.034 -14.215 1.00 69.56 203 MET A O 1
ATOM 1652 N N . GLU A 1 204 ? 26.480 7.038 -13.392 1.00 72.75 204 GLU A N 1
ATOM 1653 C CA . GLU A 1 204 ? 25.756 6.487 -12.228 1.00 72.75 204 GLU A CA 1
ATOM 1654 C C . GLU A 1 204 ? 24.636 5.529 -12.682 1.00 72.75 204 GLU A C 1
ATOM 1656 O O . GLU A 1 204 ? 24.488 4.431 -12.139 1.00 72.75 204 GLU A O 1
ATOM 1661 N N . PHE A 1 205 ? 23.885 5.905 -13.726 1.00 64.62 205 PHE A N 1
ATOM 1662 C CA . PHE A 1 205 ? 22.879 5.039 -14.345 1.00 64.62 205 PHE A CA 1
ATOM 1663 C C . PHE A 1 205 ? 23.479 3.793 -14.976 1.00 64.62 205 PHE A C 1
ATOM 1665 O O . PHE A 1 205 ? 22.939 2.709 -14.778 1.00 64.62 205 PHE A O 1
ATOM 1672 N N . GLY A 1 206 ? 24.571 3.939 -15.727 1.00 67.81 206 GLY A N 1
ATOM 1673 C CA . GLY A 1 206 ? 25.252 2.827 -16.377 1.00 67.81 206 GLY A CA 1
ATOM 1674 C C . GLY A 1 206 ? 25.768 1.806 -15.367 1.00 67.81 206 GLY A C 1
ATOM 1675 O O . GLY A 1 206 ? 25.597 0.609 -15.580 1.00 67.81 206 GLY A O 1
ATOM 1676 N N . GLU A 1 207 ? 26.327 2.245 -14.238 1.00 69.94 207 GLU A N 1
ATOM 1677 C CA . GLU A 1 207 ? 26.730 1.346 -13.151 1.00 69.94 207 GLU A CA 1
ATOM 1678 C C . GLU A 1 207 ? 25.536 0.669 -12.478 1.00 69.94 207 GLU A C 1
ATOM 1680 O O . GLU A 1 207 ? 25.601 -0.535 -12.209 1.00 69.94 207 GLU A O 1
ATOM 1685 N N . LEU A 1 208 ? 24.442 1.403 -12.240 1.00 63.81 208 LEU A N 1
ATOM 1686 C CA . LEU A 1 208 ? 23.200 0.812 -11.742 1.00 63.81 208 LEU A CA 1
ATOM 1687 C C . LEU A 1 208 ? 22.713 -0.263 -12.718 1.00 63.81 208 LEU A C 1
ATOM 1689 O O . LEU A 1 208 ? 22.561 -1.418 -12.330 1.00 63.81 208 LEU A O 1
ATOM 1693 N N . GLU A 1 209 ? 22.518 0.088 -13.989 1.00 63.69 209 GLU A N 1
ATOM 1694 C CA . GLU A 1 209 ? 22.005 -0.791 -15.041 1.00 63.69 209 GLU A CA 1
ATOM 1695 C C . GLU A 1 209 ? 22.917 -1.998 -15.270 1.00 63.69 209 GLU A C 1
ATOM 1697 O O . GLU A 1 209 ? 22.422 -3.107 -15.458 1.00 63.69 209 GLU A O 1
ATOM 1702 N N . ASN A 1 210 ? 24.237 -1.831 -15.172 1.00 61.97 210 ASN A N 1
ATOM 1703 C CA . ASN A 1 210 ? 25.185 -2.935 -15.267 1.00 61.97 210 ASN A CA 1
ATOM 1704 C C . ASN A 1 210 ? 25.101 -3.845 -14.029 1.00 61.97 210 ASN A C 1
ATOM 1706 O O . ASN A 1 210 ? 25.063 -5.064 -14.174 1.00 61.97 210 ASN A O 1
ATOM 1710 N N . ARG A 1 211 ? 24.934 -3.296 -12.817 1.00 63.97 211 ARG A N 1
ATOM 1711 C CA . ARG A 1 211 ? 24.619 -4.093 -11.613 1.00 63.97 211 ARG A CA 1
ATOM 1712 C C . ARG A 1 211 ? 23.265 -4.809 -11.719 1.00 63.97 211 ARG A C 1
ATOM 1714 O O . ARG A 1 211 ? 23.147 -5.926 -11.217 1.00 63.97 211 ARG A O 1
ATOM 1721 N N . PHE A 1 212 ? 22.282 -4.237 -12.420 1.00 56.81 212 PHE A N 1
ATOM 1722 C CA . PHE A 1 212 ? 21.016 -4.906 -12.760 1.00 56.81 212 PHE A CA 1
ATOM 1723 C C . PHE A 1 212 ? 21.199 -5.995 -13.829 1.00 56.81 212 PHE A C 1
ATOM 1725 O O . PHE A 1 212 ? 20.599 -7.066 -13.737 1.00 56.81 212 PHE A O 1
ATOM 1732 N N . CYS A 1 213 ? 22.056 -5.760 -14.825 1.00 51.31 213 CYS A N 1
ATOM 1733 C CA . CYS A 1 213 ? 22.277 -6.660 -15.956 1.00 51.31 213 CYS A CA 1
ATOM 1734 C C . CYS A 1 213 ? 23.289 -7.779 -15.685 1.00 51.31 213 CYS A C 1
ATOM 1736 O O . CYS A 1 213 ? 23.256 -8.781 -16.396 1.00 51.31 213 CYS A O 1
ATOM 1738 N N . ILE A 1 214 ? 24.116 -7.697 -14.638 1.00 51.59 214 ILE A N 1
ATOM 1739 C CA . ILE A 1 214 ? 24.926 -8.839 -14.172 1.00 51.59 214 ILE A CA 1
ATOM 1740 C C . ILE A 1 214 ? 24.017 -10.021 -13.761 1.00 51.59 214 ILE A C 1
ATOM 1742 O O . ILE A 1 214 ? 24.421 -11.178 -13.856 1.00 51.59 214 ILE A O 1
ATOM 1746 N N . GLY A 1 215 ? 22.750 -9.765 -13.405 1.00 49.28 215 GLY A N 1
ATOM 1747 C CA . GLY A 1 215 ? 21.725 -10.807 -13.258 1.00 49.28 215 GLY A CA 1
ATOM 1748 C C . GLY A 1 215 ? 21.129 -11.319 -14.580 1.00 49.28 215 GLY A C 1
ATOM 1749 O O . GLY A 1 215 ? 20.550 -12.397 -14.603 1.00 49.28 215 GLY A O 1
ATOM 1750 N N . LYS A 1 216 ? 21.273 -10.575 -15.684 1.00 44.97 216 LYS A N 1
ATOM 1751 C CA . LYS A 1 216 ? 20.724 -10.881 -17.019 1.00 44.97 216 LYS A CA 1
ATOM 1752 C C . LYS A 1 216 ? 21.651 -11.778 -17.848 1.00 44.97 216 LYS A C 1
ATOM 1754 O O . LYS A 1 216 ? 21.164 -12.528 -18.689 1.00 44.97 216 LYS A O 1
ATOM 1759 N N . THR A 1 217 ? 22.965 -11.718 -17.614 1.00 48.28 217 THR A N 1
ATOM 1760 C CA . THR A 1 217 ? 23.968 -12.586 -18.263 1.00 48.28 217 THR A CA 1
ATOM 1761 C C . THR A 1 217 ? 23.999 -14.009 -17.699 1.00 48.28 217 THR A C 1
ATOM 1763 O O . THR A 1 217 ? 24.428 -14.924 -18.396 1.00 48.28 217 THR A O 1
ATOM 1766 N N . ARG A 1 218 ? 23.474 -14.236 -16.487 1.00 51.38 218 ARG A N 1
ATOM 1767 C CA . ARG A 1 218 ? 23.051 -15.568 -16.024 1.00 51.38 218 ARG A CA 1
ATOM 1768 C C . ARG A 1 218 ? 21.582 -15.744 -16.400 1.00 51.38 218 ARG A C 1
ATOM 1770 O O . ARG A 1 218 ? 20.727 -15.203 -15.715 1.00 51.38 218 ARG A O 1
ATOM 1777 N N . GLY A 1 219 ? 21.291 -16.454 -17.488 1.00 52.03 219 GLY A N 1
ATOM 1778 C CA . GLY A 1 219 ? 19.968 -16.572 -18.127 1.00 52.03 219 GLY A CA 1
ATOM 1779 C C . GLY A 1 219 ? 18.772 -17.055 -17.282 1.00 52.03 219 GLY A C 1
ATOM 1780 O O . GLY A 1 219 ? 17.712 -17.285 -17.850 1.00 52.03 219 GLY A O 1
ATOM 1781 N N . ASP A 1 220 ? 18.886 -17.149 -15.957 1.00 53.94 220 ASP A N 1
ATOM 1782 C CA . ASP A 1 220 ? 17.908 -17.794 -15.077 1.00 53.94 220 ASP A CA 1
ATOM 1783 C C . ASP A 1 220 ? 16.997 -16.819 -14.297 1.00 53.94 220 ASP A C 1
ATOM 1785 O O . ASP A 1 220 ? 16.028 -17.258 -13.683 1.00 53.94 220 ASP A O 1
ATOM 1789 N N . ILE A 1 221 ? 17.243 -15.495 -14.313 1.00 51.03 221 ILE A N 1
ATOM 1790 C CA . ILE A 1 221 ? 16.471 -14.515 -13.496 1.00 51.03 221 ILE A CA 1
ATOM 1791 C C . ILE A 1 221 ? 15.618 -13.546 -14.346 1.00 51.03 221 ILE A C 1
ATOM 1793 O O . ILE A 1 221 ? 15.015 -12.602 -13.836 1.00 51.03 221 ILE A O 1
ATOM 1797 N N . GLN A 1 222 ? 15.462 -13.795 -15.650 1.00 50.97 222 GLN A N 1
ATOM 1798 C CA . GLN A 1 222 ? 14.618 -12.952 -16.513 1.00 50.97 222 GLN A CA 1
ATOM 1799 C C . GLN A 1 222 ? 13.122 -12.828 -16.123 1.00 50.97 222 GLN A C 1
ATOM 1801 O O . GLN A 1 222 ? 12.565 -11.766 -16.410 1.00 50.97 222 GLN A O 1
ATOM 1806 N N . PRO A 1 223 ? 12.435 -13.795 -15.470 1.00 52.28 223 PRO A N 1
ATOM 1807 C CA . PRO A 1 223 ? 10.984 -13.673 -15.289 1.00 52.28 223 PRO A CA 1
ATOM 1808 C C . PRO A 1 223 ? 10.537 -12.731 -14.156 1.00 52.28 223 PRO A C 1
ATOM 1810 O O . PRO A 1 223 ? 9.355 -12.405 -14.093 1.00 52.28 223 PRO A O 1
ATOM 1813 N N . PHE A 1 224 ? 11.429 -12.266 -13.270 1.00 51.75 224 PHE A N 1
ATOM 1814 C CA . PHE A 1 224 ? 11.023 -11.554 -12.041 1.00 51.75 224 PHE A CA 1
ATOM 1815 C C . PHE A 1 224 ? 11.195 -10.030 -12.048 1.00 51.75 224 PHE A C 1
ATOM 1817 O O . PHE A 1 224 ? 10.877 -9.382 -11.052 1.00 51.75 224 PHE A O 1
ATOM 1824 N N . CYS A 1 225 ? 11.620 -9.435 -13.164 1.00 53.62 225 CYS A N 1
ATOM 1825 C CA . CYS A 1 225 ? 11.649 -7.979 -13.327 1.00 53.62 225 CYS A CA 1
ATOM 1826 C C . CYS A 1 225 ? 10.548 -7.535 -14.305 1.00 53.62 225 CYS A C 1
ATOM 1828 O O . CYS A 1 225 ? 10.857 -7.229 -15.460 1.00 53.62 225 CYS A O 1
ATOM 1830 N N . PRO A 1 226 ? 9.268 -7.474 -13.879 1.00 57.59 226 PRO A N 1
ATOM 1831 C CA . PRO A 1 226 ? 8.153 -7.100 -14.757 1.00 57.59 226 PRO A CA 1
ATOM 1832 C C . PRO A 1 226 ? 8.251 -5.663 -15.292 1.00 57.59 226 PRO A C 1
ATOM 1834 O O . PRO A 1 226 ? 7.514 -5.289 -16.198 1.00 57.59 226 PRO A O 1
ATOM 1837 N N . PHE A 1 227 ? 9.175 -4.852 -14.773 1.00 62.38 227 PHE A N 1
ATOM 1838 C CA . PHE A 1 227 ? 9.290 -3.443 -15.114 1.00 62.38 227 PHE A CA 1
ATOM 1839 C C . PHE A 1 227 ? 10.661 -3.105 -15.715 1.00 62.38 227 PHE A C 1
ATOM 1841 O O . PHE A 1 227 ? 11.463 -2.390 -15.118 1.00 62.38 227 PHE A O 1
ATOM 1848 N N . GLN A 1 228 ? 10.928 -3.566 -16.939 1.00 60.34 228 GLN A N 1
ATOM 1849 C CA . GLN A 1 228 ? 12.154 -3.214 -17.684 1.00 60.34 228 GLN A CA 1
ATOM 1850 C C . GLN A 1 228 ? 12.318 -1.697 -17.927 1.00 60.34 228 GLN A C 1
ATOM 1852 O O . GLN A 1 228 ? 13.386 -1.246 -18.324 1.00 60.34 228 GLN A O 1
ATOM 1857 N N . ASN A 1 229 ? 11.275 -0.909 -17.647 1.00 69.06 229 ASN A N 1
ATOM 1858 C CA . ASN A 1 229 ? 11.189 0.523 -17.904 1.00 69.06 229 ASN A CA 1
ATOM 1859 C C . ASN A 1 229 ? 10.839 1.356 -16.647 1.00 69.06 229 ASN A C 1
ATOM 1861 O O . ASN A 1 229 ? 10.311 2.456 -16.791 1.00 69.06 229 ASN A O 1
ATOM 1865 N N . LEU A 1 230 ? 11.145 0.876 -15.426 1.00 67.06 230 LEU A N 1
ATOM 1866 C CA . LEU A 1 230 ? 10.945 1.625 -14.158 1.00 67.06 230 LEU A CA 1
ATOM 1867 C C . LEU A 1 230 ? 11.472 3.066 -14.221 1.00 67.06 230 LEU A C 1
ATOM 1869 O O . LEU A 1 230 ? 10.825 3.989 -13.741 1.00 67.06 230 LEU A O 1
ATOM 1873 N N . ALA A 1 231 ? 12.622 3.240 -14.869 1.00 66.25 231 ALA A N 1
ATOM 1874 C CA . ALA A 1 231 ? 13.274 4.519 -15.117 1.00 66.25 231 ALA A CA 1
ATOM 1875 C C . ALA A 1 231 ? 12.378 5.550 -15.833 1.00 66.25 231 ALA A C 1
ATOM 1877 O O . ALA A 1 231 ? 12.424 6.735 -15.517 1.00 66.25 231 ALA A O 1
ATOM 1878 N N . THR A 1 232 ? 11.548 5.103 -16.777 1.00 68.69 232 THR A N 1
ATOM 1879 C CA . THR A 1 232 ? 10.664 5.978 -17.570 1.00 68.69 232 THR A CA 1
ATOM 1880 C C . THR A 1 232 ? 9.280 6.168 -16.952 1.00 68.69 232 THR A C 1
ATOM 1882 O O . THR A 1 232 ? 8.472 6.936 -17.469 1.00 68.69 232 THR A O 1
ATOM 1885 N N . THR A 1 233 ? 8.979 5.453 -15.870 1.00 77.94 233 THR A N 1
ATOM 1886 C CA . THR A 1 233 ? 7.681 5.523 -15.205 1.00 77.94 233 THR A CA 1
ATOM 1887 C C . THR A 1 233 ? 7.550 6.837 -14.430 1.00 77.94 233 THR A C 1
ATOM 1889 O O . THR A 1 233 ? 8.515 7.311 -13.833 1.00 77.94 233 THR A O 1
ATOM 1892 N N . ARG A 1 234 ? 6.337 7.405 -14.403 1.00 81.56 234 ARG A N 1
ATOM 1893 C CA . ARG A 1 234 ? 5.996 8.597 -13.609 1.00 81.56 234 ARG A CA 1
ATOM 1894 C C . ARG A 1 234 ? 6.400 8.426 -12.136 1.00 81.56 234 ARG A C 1
ATOM 1896 O O . ARG A 1 234 ? 6.203 7.346 -11.568 1.00 81.56 234 ARG A O 1
ATOM 1903 N N . SER A 1 235 ? 6.919 9.483 -11.514 1.00 81.88 235 SER A N 1
ATOM 1904 C CA . SER A 1 235 ? 7.453 9.450 -10.142 1.00 81.88 235 SER A CA 1
ATOM 1905 C C . SER A 1 235 ? 6.405 9.031 -9.098 1.00 81.88 235 SER A C 1
ATOM 1907 O O . SER A 1 235 ? 6.732 8.361 -8.115 1.00 81.88 235 SER A O 1
ATOM 1909 N N . GLU A 1 236 ? 5.124 9.331 -9.323 1.00 84.94 236 GLU A N 1
ATOM 1910 C CA . GLU A 1 236 ? 4.025 8.956 -8.427 1.00 84.94 236 GLU A CA 1
ATOM 1911 C C . GLU A 1 236 ? 3.767 7.449 -8.433 1.00 84.94 236 GLU A C 1
ATOM 1913 O O . GLU A 1 236 ? 3.524 6.859 -7.381 1.00 84.94 236 GLU A O 1
ATOM 1918 N N . ILE A 1 237 ? 3.864 6.809 -9.600 1.00 87.38 237 ILE A N 1
ATOM 1919 C CA . ILE A 1 237 ? 3.743 5.351 -9.718 1.00 87.38 237 ILE A CA 1
ATOM 1920 C C . ILE A 1 237 ? 4.957 4.691 -9.062 1.00 87.38 237 ILE A C 1
ATOM 1922 O O . ILE A 1 237 ? 4.812 3.682 -8.376 1.00 87.38 237 ILE A O 1
ATOM 1926 N N . LEU A 1 238 ? 6.150 5.273 -9.216 1.00 87.50 238 LEU A N 1
ATOM 1927 C CA . LEU A 1 238 ? 7.356 4.769 -8.563 1.00 87.50 238 LEU A CA 1
ATOM 1928 C C . LEU A 1 238 ? 7.232 4.832 -7.033 1.00 87.50 238 LEU A C 1
ATOM 1930 O O . LEU A 1 238 ? 7.547 3.866 -6.339 1.00 87.50 238 LEU A O 1
ATOM 1934 N N . THR A 1 239 ? 6.703 5.945 -6.523 1.00 90.69 239 THR A N 1
ATOM 1935 C CA . THR A 1 239 ? 6.397 6.135 -5.101 1.00 90.69 239 THR A CA 1
ATOM 1936 C C . THR A 1 239 ? 5.359 5.121 -4.619 1.00 90.69 239 THR A C 1
ATOM 1938 O O . THR A 1 239 ? 5.531 4.531 -3.557 1.00 90.69 239 THR A O 1
ATOM 1941 N N . LEU A 1 240 ? 4.315 4.858 -5.409 1.00 92.19 240 LEU A N 1
ATOM 1942 C CA . LEU A 1 240 ? 3.304 3.847 -5.093 1.00 92.19 240 LEU A CA 1
ATOM 1943 C C . LEU A 1 240 ? 3.905 2.436 -5.005 1.00 92.19 240 LEU A C 1
ATOM 1945 O O . LEU A 1 240 ? 3.640 1.708 -4.051 1.00 92.19 240 LEU A O 1
ATOM 1949 N N . ILE A 1 241 ? 4.740 2.052 -5.974 1.00 91.19 241 ILE A N 1
ATOM 1950 C CA . ILE A 1 241 ? 5.418 0.747 -5.975 1.00 91.19 241 ILE A CA 1
ATOM 1951 C C . ILE A 1 241 ? 6.331 0.628 -4.749 1.00 91.19 241 ILE A C 1
ATOM 1953 O O . ILE A 1 241 ? 6.315 -0.400 -4.070 1.00 91.19 241 ILE A O 1
ATOM 1957 N N . LEU A 1 242 ? 7.080 1.688 -4.431 1.00 91.31 242 LEU A N 1
ATOM 1958 C CA . LEU A 1 242 ? 7.923 1.752 -3.238 1.00 91.31 242 LEU A CA 1
ATOM 1959 C C . LEU A 1 242 ? 7.099 1.520 -1.961 1.00 91.31 242 LEU A C 1
ATOM 1961 O O . LEU A 1 242 ? 7.482 0.683 -1.147 1.00 91.31 242 LEU A O 1
ATOM 1965 N N . VAL A 1 243 ? 5.944 2.183 -1.806 1.00 95.31 243 VAL A N 1
ATOM 1966 C CA . VAL A 1 243 ? 5.021 1.959 -0.672 1.00 95.31 243 VAL A CA 1
ATOM 1967 C C . VAL A 1 243 ? 4.613 0.507 -0.563 1.00 95.31 243 VAL A C 1
ATOM 1969 O O . VAL A 1 243 ? 4.659 -0.059 0.525 1.00 95.31 243 VAL A O 1
ATOM 1972 N N . MET A 1 244 ? 4.189 -0.088 -1.675 1.00 95.06 244 MET A N 1
ATOM 1973 C CA . MET A 1 244 ? 3.704 -1.462 -1.682 1.00 95.06 244 MET A CA 1
ATOM 1974 C C . MET A 1 244 ? 4.807 -2.427 -1.246 1.00 95.06 244 MET A C 1
ATOM 1976 O O . MET A 1 244 ? 4.573 -3.267 -0.379 1.00 95.06 244 MET A O 1
ATOM 1980 N N . ILE A 1 245 ? 6.026 -2.272 -1.774 1.00 94.19 245 ILE A N 1
ATOM 1981 C CA . ILE A 1 245 ? 7.172 -3.100 -1.374 1.00 94.19 245 ILE A CA 1
ATOM 1982 C C . ILE A 1 245 ? 7.483 -2.902 0.113 1.00 94.19 245 ILE A C 1
ATOM 1984 O O . ILE A 1 245 ? 7.664 -3.879 0.835 1.00 94.19 245 ILE A O 1
ATOM 1988 N N . MET A 1 246 ? 7.494 -1.658 0.592 1.00 95.50 246 MET A N 1
ATOM 1989 C CA . MET A 1 246 ? 7.732 -1.347 2.003 1.00 95.50 246 MET A CA 1
ATOM 1990 C C . MET A 1 246 ? 6.637 -1.912 2.921 1.00 95.50 246 MET A C 1
ATOM 1992 O O . MET A 1 246 ? 6.941 -2.417 3.999 1.00 95.50 246 MET A O 1
ATOM 1996 N N . GLY A 1 247 ? 5.383 -1.927 2.465 1.00 95.81 247 GLY A N 1
ATOM 1997 C CA . GLY A 1 247 ? 4.274 -2.622 3.119 1.00 95.81 247 GLY A CA 1
ATOM 1998 C C . GLY A 1 247 ? 4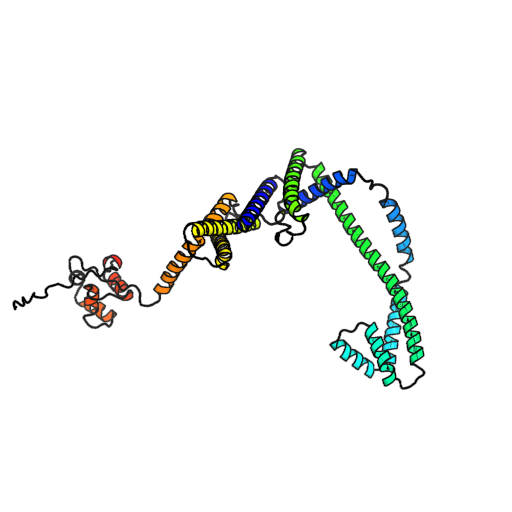.476 -4.130 3.190 1.00 95.81 247 GLY A C 1
ATOM 1999 O O . GLY A 1 247 ? 4.285 -4.733 4.247 1.00 95.81 247 GLY A O 1
ATOM 2000 N N . ALA A 1 248 ? 4.942 -4.741 2.099 1.00 95.62 248 ALA A N 1
ATOM 2001 C CA . ALA A 1 248 ? 5.304 -6.157 2.079 1.00 95.62 248 ALA A CA 1
ATOM 2002 C C . ALA A 1 248 ? 6.413 -6.466 3.098 1.00 95.62 248 ALA A C 1
ATOM 2004 O O . ALA A 1 248 ? 6.328 -7.457 3.824 1.00 95.62 248 ALA A O 1
ATOM 2005 N N . VAL A 1 249 ? 7.433 -5.602 3.176 1.00 95.31 249 VAL A N 1
ATOM 2006 C CA . VAL A 1 249 ? 8.528 -5.703 4.153 1.00 95.31 249 VAL A CA 1
ATOM 2007 C C . VAL A 1 249 ? 7.996 -5.584 5.581 1.00 95.31 249 VAL A C 1
ATOM 2009 O O . VAL A 1 249 ? 8.341 -6.421 6.410 1.00 95.31 249 VAL A O 1
ATOM 2012 N N . GLY A 1 250 ? 7.110 -4.625 5.868 1.00 94.88 250 GLY A N 1
ATOM 2013 C CA . GLY A 1 250 ? 6.453 -4.512 7.175 1.00 94.88 250 GLY A CA 1
ATOM 2014 C C . GLY A 1 250 ? 5.701 -5.789 7.567 1.00 94.88 250 GLY A C 1
ATOM 2015 O O . GLY A 1 250 ? 5.880 -6.304 8.671 1.00 94.88 250 GLY A O 1
ATOM 2016 N N . GLY A 1 251 ? 4.946 -6.373 6.629 1.00 94.69 251 GLY A N 1
ATOM 2017 C CA . GLY A 1 251 ? 4.262 -7.654 6.839 1.00 94.69 251 GLY A CA 1
ATOM 2018 C C . GLY A 1 251 ? 5.219 -8.834 7.066 1.00 94.69 251 GLY A C 1
ATOM 2019 O O . GLY A 1 251 ? 4.917 -9.732 7.854 1.00 94.69 251 GLY A O 1
ATOM 2020 N N . LEU A 1 252 ? 6.392 -8.832 6.421 1.00 93.94 252 LEU A N 1
ATOM 2021 C CA . LEU A 1 252 ? 7.445 -9.826 6.656 1.00 93.94 252 LEU A CA 1
ATOM 2022 C C . LEU A 1 252 ? 8.097 -9.669 8.035 1.00 93.94 252 LEU A C 1
ATOM 2024 O O . LEU A 1 252 ? 8.360 -10.681 8.680 1.00 93.94 252 LEU A O 1
ATOM 2028 N N . ILE A 1 253 ? 8.340 -8.439 8.498 1.00 94.50 253 ILE A N 1
ATOM 2029 C CA . ILE A 1 253 ? 8.901 -8.185 9.835 1.00 94.50 253 ILE A CA 1
ATOM 2030 C C . ILE A 1 253 ? 7.944 -8.713 10.908 1.00 94.50 253 ILE A C 1
ATOM 2032 O O . ILE A 1 253 ? 8.370 -9.445 11.804 1.00 94.50 253 ILE A O 1
ATOM 2036 N N . HIS A 1 254 ? 6.645 -8.429 10.773 1.00 92.69 254 HIS A N 1
ATOM 2037 C CA . HIS A 1 254 ? 5.626 -8.978 11.672 1.00 92.69 254 HIS A CA 1
ATOM 2038 C C . HIS A 1 254 ? 5.676 -10.508 11.707 1.00 92.69 254 HIS A C 1
ATOM 2040 O O . HIS A 1 254 ? 5.694 -11.118 12.772 1.00 92.69 254 HIS A O 1
ATOM 2046 N N . LEU A 1 255 ? 5.780 -11.135 10.534 1.00 92.56 255 LEU A N 1
ATOM 2047 C CA . LEU A 1 255 ? 5.889 -12.585 10.426 1.00 92.56 255 LEU A CA 1
ATOM 2048 C C . LEU A 1 255 ? 7.167 -13.130 11.089 1.00 92.56 255 LEU A C 1
ATOM 2050 O O . LEU A 1 255 ? 7.117 -14.186 11.714 1.00 92.56 255 LEU A O 1
ATOM 2054 N N . THR A 1 256 ? 8.299 -12.423 11.005 1.00 91.06 256 THR A N 1
ATOM 2055 C CA . THR A 1 256 ? 9.515 -12.826 11.733 1.00 91.06 256 THR A CA 1
ATOM 2056 C C . THR A 1 256 ? 9.357 -12.706 13.245 1.00 91.06 256 THR A C 1
ATOM 2058 O O . THR A 1 256 ? 9.797 -13.599 13.964 1.00 91.06 256 THR A O 1
ATOM 2061 N N . GLN A 1 257 ? 8.693 -11.658 13.739 1.00 91.88 257 GLN A N 1
ATOM 2062 C CA . GLN A 1 257 ? 8.427 -11.495 15.169 1.00 91.88 257 GLN A CA 1
ATOM 2063 C C . GLN A 1 257 ? 7.508 -12.602 15.693 1.00 91.88 257 GLN A C 1
ATOM 2065 O O . GLN A 1 257 ? 7.762 -13.173 16.753 1.00 91.88 257 GLN A O 1
ATOM 2070 N N . GLU A 1 258 ? 6.462 -12.928 14.936 1.00 90.31 258 GLU A N 1
ATOM 2071 C CA . GLU A 1 258 ? 5.517 -13.986 15.277 1.00 90.31 258 GLU A CA 1
ATOM 2072 C C . GLU A 1 258 ? 6.176 -15.368 15.258 1.00 90.31 258 GLU A C 1
ATOM 2074 O O . GLU A 1 258 ? 5.966 -16.150 16.180 1.00 90.31 258 GLU A O 1
ATOM 2079 N N . TYR A 1 259 ? 7.039 -15.632 14.273 1.00 90.06 259 TYR A N 1
ATOM 2080 C CA . TYR A 1 259 ? 7.836 -16.859 14.212 1.00 90.06 259 TYR A CA 1
ATOM 2081 C C . TYR A 1 259 ? 8.782 -17.013 15.412 1.00 90.06 259 TYR A C 1
ATOM 2083 O O . TYR A 1 259 ? 9.024 -18.126 15.863 1.00 90.06 259 TYR A O 1
ATOM 2091 N N . LEU A 1 260 ? 9.317 -15.906 15.938 1.00 92.38 260 LEU A N 1
ATOM 2092 C CA . LEU A 1 260 ? 10.171 -15.926 17.130 1.00 92.38 260 LEU A CA 1
ATOM 2093 C C . LEU A 1 260 ? 9.378 -16.044 18.438 1.00 92.38 260 LEU A C 1
ATOM 2095 O O . LEU A 1 260 ? 9.931 -16.492 19.437 1.00 92.38 260 LEU A O 1
ATOM 2099 N N . SER A 1 261 ? 8.114 -15.617 18.443 1.00 92.12 261 SER A N 1
ATOM 2100 C CA . SER A 1 261 ? 7.295 -15.522 19.657 1.00 92.12 261 SER A CA 1
ATOM 2101 C C . SER A 1 261 ? 6.377 -16.731 19.876 1.00 92.12 261 SER A C 1
ATOM 2103 O O . SER A 1 261 ? 6.049 -17.029 21.020 1.00 92.12 261 SER A O 1
ATOM 2105 N N . ASN A 1 262 ? 5.960 -17.431 18.815 1.00 84.69 262 ASN A N 1
ATOM 2106 C CA . ASN A 1 262 ? 5.007 -18.542 18.891 1.00 84.69 262 ASN A CA 1
ATOM 2107 C C . ASN A 1 262 ? 5.615 -19.859 18.384 1.00 84.69 262 ASN A C 1
ATOM 2109 O O . ASN A 1 262 ? 6.039 -19.951 17.238 1.00 84.69 262 ASN A O 1
ATOM 2113 N N . ASP A 1 263 ? 5.529 -20.918 19.194 1.00 77.44 263 ASP A N 1
ATOM 2114 C CA . ASP A 1 263 ? 5.949 -22.290 18.839 1.00 77.44 263 ASP A CA 1
ATOM 2115 C C . ASP A 1 263 ? 4.877 -23.064 18.029 1.00 77.44 263 ASP A C 1
ATOM 2117 O O . ASP A 1 263 ? 4.861 -24.292 17.942 1.00 77.44 263 ASP A O 1
ATOM 2121 N N . GLN A 1 264 ? 3.902 -22.356 17.448 1.00 80.56 264 GLN A N 1
ATOM 2122 C CA . GLN A 1 264 ? 2.818 -22.984 16.694 1.00 80.56 264 GLN A CA 1
ATOM 2123 C C . GLN A 1 264 ? 3.189 -23.188 15.223 1.00 80.56 264 GLN A C 1
ATOM 2125 O O . GLN A 1 264 ? 3.733 -22.313 14.550 1.00 80.56 264 GLN A O 1
ATOM 2130 N N . ARG A 1 265 ? 2.827 -24.362 14.691 1.00 77.81 265 ARG A N 1
ATOM 2131 C CA . ARG A 1 265 ? 3.042 -24.726 13.286 1.00 77.81 265 ARG A CA 1
ATOM 2132 C C . ARG A 1 265 ? 2.184 -23.857 12.366 1.00 77.81 265 ARG A C 1
ATOM 2134 O O . ARG A 1 265 ? 0.999 -24.118 12.172 1.00 77.81 265 ARG A O 1
ATOM 2141 N N . VAL A 1 266 ? 2.800 -22.851 11.758 1.00 84.94 266 VAL A N 1
ATOM 2142 C CA . VAL A 1 266 ? 2.186 -22.023 10.713 1.00 84.94 266 VAL A CA 1
ATOM 2143 C C . VAL A 1 266 ? 2.157 -22.751 9.364 1.00 84.94 266 VAL A C 1
ATOM 2145 O O . VAL A 1 266 ? 3.102 -23.430 8.966 1.00 84.94 266 VAL A O 1
ATOM 2148 N N . THR A 1 267 ? 1.045 -22.609 8.640 1.00 91.00 267 THR A N 1
ATOM 2149 C CA . THR A 1 267 ? 0.851 -23.202 7.304 1.00 91.00 267 THR A CA 1
ATOM 2150 C C . THR A 1 267 ? 1.619 -22.407 6.244 1.00 91.00 267 THR A C 1
ATOM 2152 O O . THR A 1 267 ? 1.681 -21.185 6.322 1.00 91.00 267 THR A O 1
ATOM 2155 N N . ALA A 1 268 ? 2.140 -23.058 5.196 1.00 87.44 268 ALA A N 1
ATOM 2156 C CA . ALA A 1 268 ? 2.885 -22.395 4.114 1.00 87.44 268 ALA A CA 1
ATOM 2157 C C . ALA A 1 268 ? 2.140 -21.198 3.478 1.00 87.44 268 ALA A C 1
ATOM 2159 O O . ALA A 1 268 ? 2.754 -20.184 3.156 1.00 87.44 268 ALA A O 1
ATOM 2160 N N . ALA A 1 269 ? 0.809 -21.278 3.361 1.00 90.31 269 ALA A N 1
ATOM 2161 C CA . ALA A 1 269 ? -0.032 -20.188 2.860 1.00 90.31 269 ALA A CA 1
ATOM 2162 C C . ALA A 1 269 ? 0.114 -18.896 3.685 1.00 90.31 269 ALA A C 1
ATOM 2164 O O . ALA A 1 269 ? 0.109 -17.797 3.131 1.00 90.31 269 ALA A O 1
ATOM 2165 N N . TYR A 1 270 ? 0.312 -19.020 4.998 1.00 89.00 270 TYR A N 1
ATOM 2166 C CA . TYR A 1 270 ? 0.459 -17.894 5.915 1.00 89.00 270 TYR A CA 1
ATOM 2167 C C . TYR A 1 270 ? 1.626 -16.972 5.534 1.00 89.00 270 TYR A C 1
ATOM 2169 O O . TYR A 1 270 ? 1.496 -15.747 5.560 1.00 89.00 270 TYR A O 1
ATOM 2177 N N . TYR A 1 271 ? 2.733 -17.566 5.078 1.00 90.12 271 TYR A N 1
ATOM 2178 C CA . TYR A 1 271 ? 3.931 -16.847 4.646 1.00 90.12 271 TYR A CA 1
ATOM 2179 C C . TYR A 1 271 ? 3.720 -16.008 3.379 1.00 90.12 271 TYR A C 1
ATOM 2181 O O . TYR A 1 271 ? 4.445 -15.038 3.169 1.00 90.12 271 TYR A O 1
ATOM 2189 N N . VAL A 1 272 ? 2.731 -16.350 2.548 1.00 91.50 272 VAL A N 1
ATOM 2190 C CA . VAL A 1 272 ? 2.388 -15.609 1.321 1.00 91.50 272 VAL A CA 1
ATOM 2191 C C . VAL A 1 272 ? 1.297 -14.571 1.589 1.00 91.50 272 VAL A C 1
ATOM 2193 O O . VAL A 1 272 ? 1.363 -13.444 1.089 1.00 91.50 272 VAL A O 1
ATOM 2196 N N . PHE A 1 273 ? 0.310 -14.913 2.419 1.00 92.25 273 PHE A N 1
ATOM 2197 C CA . PHE A 1 273 ? -0.778 -13.998 2.760 1.00 92.25 273 PHE A CA 1
ATOM 2198 C C . PHE A 1 273 ? -0.297 -12.791 3.568 1.00 92.25 273 PHE A C 1
ATOM 2200 O O . PHE A 1 273 ? -0.753 -11.677 3.316 1.00 92.25 273 PHE A O 1
ATOM 2207 N N . ARG A 1 274 ? 0.655 -12.971 4.491 1.00 91.94 274 ARG A N 1
ATOM 2208 C CA . ARG A 1 274 ? 1.131 -11.885 5.364 1.00 91.94 274 ARG A CA 1
ATOM 2209 C C . ARG A 1 274 ? 1.752 -10.694 4.623 1.00 91.94 274 ARG A C 1
ATOM 2211 O O . ARG A 1 274 ? 1.289 -9.574 4.842 1.00 91.94 274 ARG A O 1
ATOM 2218 N N . PRO A 1 275 ? 2.724 -10.882 3.715 1.00 93.62 275 PRO A N 1
ATOM 2219 C CA . PRO A 1 275 ? 3.247 -9.783 2.905 1.00 93.62 275 PRO A CA 1
ATOM 2220 C C . PRO A 1 275 ? 2.170 -9.148 2.021 1.00 93.62 275 PRO A C 1
ATOM 2222 O O . PRO A 1 275 ? 2.143 -7.931 1.868 1.00 93.62 275 PRO A O 1
ATOM 2225 N N . THR A 1 276 ? 1.248 -9.955 1.485 1.00 93.69 276 THR A N 1
ATOM 2226 C CA . THR A 1 276 ? 0.145 -9.469 0.641 1.00 93.69 276 THR A CA 1
ATOM 2227 C C . THR A 1 276 ? -0.801 -8.551 1.418 1.00 93.69 276 THR A C 1
ATOM 2229 O O . THR A 1 276 ? -1.182 -7.495 0.920 1.00 93.69 276 THR A O 1
ATOM 2232 N N . LEU A 1 277 ? -1.124 -8.897 2.667 1.00 93.88 277 LEU A N 1
ATOM 2233 C CA . LEU A 1 277 ? -1.887 -8.024 3.563 1.00 93.88 277 LEU A CA 1
ATOM 2234 C C . LEU A 1 277 ? -1.136 -6.723 3.858 1.00 93.88 277 LEU A C 1
ATOM 2236 O O . LEU A 1 277 ? -1.748 -5.658 3.846 1.00 93.88 277 LEU A O 1
ATOM 2240 N N . GLY A 1 278 ? 0.183 -6.792 4.055 1.00 95.38 278 GLY A N 1
ATOM 2241 C CA . GLY A 1 278 ? 1.006 -5.601 4.251 1.00 95.38 278 GLY A CA 1
ATOM 2242 C C . GLY A 1 278 ? 1.016 -4.668 3.035 1.00 95.38 278 GLY A C 1
ATOM 2243 O O . GLY A 1 278 ? 0.915 -3.453 3.195 1.00 95.38 278 GLY A O 1
ATOM 2244 N N . ILE A 1 279 ? 1.049 -5.224 1.818 1.00 95.62 279 ILE A N 1
ATOM 2245 C CA . ILE A 1 279 ? 0.908 -4.465 0.563 1.00 95.62 279 ILE A CA 1
ATOM 2246 C C . ILE A 1 279 ? -0.440 -3.738 0.515 1.00 95.62 279 ILE A C 1
ATOM 2248 O O . ILE A 1 279 ? -0.481 -2.542 0.228 1.00 95.62 279 ILE A O 1
ATOM 2252 N N . LEU A 1 280 ? -1.537 -4.451 0.789 1.00 95.00 280 LEU A N 1
ATOM 2253 C CA . LEU A 1 280 ? -2.892 -3.893 0.731 1.00 95.00 280 LEU A CA 1
ATOM 2254 C C . LEU A 1 280 ? -3.108 -2.801 1.782 1.00 95.00 280 LEU A C 1
ATOM 2256 O O . LEU A 1 280 ? -3.676 -1.755 1.466 1.00 95.00 280 LEU A O 1
ATOM 2260 N N . ALA A 1 281 ? -2.619 -3.017 3.004 1.00 94.12 281 ALA A N 1
ATOM 2261 C CA . ALA A 1 281 ? -2.672 -2.017 4.062 1.00 94.12 281 ALA A CA 1
ATOM 2262 C C . ALA A 1 281 ? -1.905 -0.754 3.648 1.00 94.12 281 ALA A C 1
ATOM 2264 O O . ALA A 1 281 ? -2.464 0.345 3.676 1.00 94.12 281 ALA A O 1
ATOM 2265 N N . ALA A 1 282 ? -0.662 -0.908 3.180 1.00 95.50 282 ALA A N 1
ATOM 2266 C CA . ALA A 1 282 ? 0.173 0.220 2.777 1.00 95.50 282 ALA A CA 1
ATOM 2267 C C . ALA A 1 282 ? -0.448 1.003 1.612 1.00 95.50 282 ALA A C 1
ATOM 2269 O O . ALA A 1 282 ? -0.447 2.235 1.619 1.00 95.50 282 ALA A O 1
ATOM 2270 N N . PHE A 1 283 ? -1.048 0.296 0.652 1.00 95.06 283 PHE A N 1
ATOM 2271 C CA . PHE A 1 283 ? -1.801 0.893 -0.447 1.00 95.06 283 PHE A CA 1
ATOM 2272 C C . PHE A 1 283 ? -2.998 1.721 0.048 1.00 95.06 283 PHE A C 1
ATOM 2274 O O . PHE A 1 283 ? -3.158 2.873 -0.359 1.00 95.06 283 PHE A O 1
ATOM 2281 N N . ALA A 1 284 ? -3.803 1.180 0.967 1.00 93.50 284 ALA A N 1
ATOM 2282 C CA . ALA A 1 284 ? -4.953 1.883 1.533 1.00 93.50 284 ALA A CA 1
ATOM 2283 C C . ALA A 1 284 ? -4.543 3.149 2.305 1.00 93.50 284 ALA A C 1
ATOM 2285 O O . ALA A 1 284 ? -5.122 4.216 2.087 1.00 93.50 284 ALA A O 1
ATOM 2286 N N . ILE A 1 285 ? -3.513 3.066 3.159 1.00 91.81 285 ILE A N 1
ATOM 2287 C CA . ILE A 1 285 ? -3.028 4.235 3.911 1.00 91.81 285 ILE A CA 1
ATOM 2288 C C . ILE A 1 285 ? -2.428 5.278 2.960 1.00 91.81 285 ILE A C 1
ATOM 2290 O O . ILE A 1 285 ? -2.659 6.470 3.144 1.00 91.81 285 ILE A O 1
ATOM 2294 N N . PHE A 1 286 ? -1.715 4.871 1.908 1.00 92.88 286 PHE A N 1
ATOM 2295 C CA . PHE A 1 286 ? -1.194 5.817 0.919 1.00 92.88 286 PHE A CA 1
ATOM 2296 C C . PHE A 1 286 ? -2.303 6.598 0.207 1.00 92.88 286 PHE A C 1
ATOM 2298 O O . PHE A 1 286 ? -2.193 7.819 0.073 1.00 92.88 286 PHE A O 1
ATOM 2305 N N . ILE A 1 287 ? -3.388 5.925 -0.196 1.00 91.81 287 ILE A N 1
ATOM 2306 C CA . ILE A 1 287 ? -4.568 6.595 -0.764 1.00 91.81 287 ILE A CA 1
ATOM 2307 C C . ILE A 1 287 ? -5.166 7.563 0.255 1.00 91.81 287 ILE A C 1
ATOM 2309 O O . ILE A 1 287 ? -5.442 8.707 -0.096 1.00 91.81 287 ILE A O 1
ATOM 2313 N N . LEU A 1 288 ? -5.329 7.135 1.510 1.00 89.88 288 LEU A N 1
ATOM 2314 C CA . LEU A 1 288 ? -5.889 7.972 2.570 1.00 89.88 288 LEU A CA 1
ATOM 2315 C C . LEU A 1 288 ? -5.040 9.226 2.813 1.00 89.88 288 LEU A C 1
ATOM 2317 O O . LEU A 1 288 ? -5.585 10.320 2.910 1.00 89.88 288 LEU A O 1
ATOM 2321 N N . VAL A 1 289 ? -3.714 9.089 2.858 1.00 90.75 289 VAL A N 1
ATOM 2322 C CA . VAL A 1 289 ? -2.792 10.222 3.018 1.00 90.75 289 VAL A CA 1
ATOM 2323 C C . VAL A 1 289 ? -2.880 11.161 1.819 1.00 90.75 289 VAL A C 1
ATOM 2325 O O . VAL A 1 289 ? -2.998 12.370 2.006 1.00 90.75 289 VAL A O 1
ATOM 2328 N N . LYS A 1 290 ? -2.881 10.635 0.589 1.00 88.62 290 LYS A N 1
ATOM 2329 C CA . LYS A 1 290 ? -3.025 11.459 -0.621 1.00 88.62 290 LYS A CA 1
ATOM 2330 C C . LYS A 1 290 ? -4.375 12.179 -0.678 1.00 88.62 290 LYS A C 1
ATOM 2332 O O . LYS A 1 290 ? -4.406 13.361 -1.010 1.00 88.62 290 LYS A O 1
ATOM 2337 N N . ALA A 1 291 ? -5.464 11.505 -0.316 1.00 87.19 291 ALA A N 1
ATOM 2338 C CA . ALA A 1 291 ? -6.793 12.103 -0.232 1.00 87.19 291 ALA A CA 1
ATOM 2339 C C . ALA A 1 291 ? -6.867 13.161 0.882 1.00 87.19 291 ALA A C 1
ATOM 2341 O O . ALA A 1 291 ? -7.386 14.250 0.662 1.00 87.19 291 ALA A O 1
ATOM 2342 N N . GLY A 1 292 ? -6.287 12.881 2.051 1.00 85.69 292 GLY A N 1
ATOM 2343 C CA . GLY A 1 292 ? -6.226 13.815 3.175 1.00 85.69 292 GLY A CA 1
ATOM 2344 C C . GLY A 1 292 ? -5.430 15.077 2.845 1.00 85.69 292 GLY A C 1
ATOM 2345 O O . GLY A 1 292 ? -5.885 16.182 3.128 1.00 85.69 292 GLY A O 1
ATOM 2346 N N . MET A 1 293 ? -4.288 14.939 2.165 1.00 85.44 293 MET A N 1
ATOM 2347 C CA . MET A 1 293 ? -3.530 16.089 1.662 1.00 85.44 293 MET A CA 1
ATOM 2348 C C . MET A 1 293 ? -4.350 16.936 0.689 1.00 85.44 293 MET A C 1
ATOM 2350 O O . MET A 1 293 ? -4.258 18.157 0.739 1.00 85.44 293 MET A O 1
ATOM 2354 N N . LEU A 1 294 ? -5.163 16.309 -0.166 1.00 81.44 294 LEU A N 1
ATOM 2355 C CA . LEU A 1 294 ? -6.017 17.016 -1.122 1.00 81.44 294 LEU A CA 1
ATOM 2356 C C . LEU A 1 294 ? -7.110 17.835 -0.415 1.00 81.44 294 LEU A C 1
ATOM 2358 O O . LEU A 1 294 ? -7.427 18.936 -0.855 1.00 81.44 294 LEU A O 1
ATOM 2362 N N . VAL A 1 295 ? -7.636 17.342 0.711 1.00 83.94 295 VAL A N 1
ATOM 2363 C CA . VAL A 1 295 ? -8.595 18.084 1.547 1.00 83.94 295 VAL A CA 1
ATOM 2364 C C . VAL A 1 295 ? -7.925 19.267 2.256 1.00 83.94 295 VAL A C 1
ATOM 2366 O O . VAL A 1 295 ? -8.485 20.360 2.276 1.00 83.94 295 VAL A O 1
ATOM 2369 N N . VAL A 1 296 ? -6.724 19.073 2.814 1.00 79.94 296 VAL A N 1
ATOM 2370 C CA . VAL A 1 296 ? -6.009 20.112 3.583 1.00 79.94 296 VAL A CA 1
ATOM 2371 C C . VAL A 1 296 ? -5.422 21.204 2.685 1.00 79.94 296 VAL A C 1
ATOM 2373 O O . VAL A 1 296 ? -5.419 22.372 3.064 1.00 79.94 296 VAL A O 1
ATOM 2376 N N . ALA A 1 297 ? -4.933 20.850 1.495 1.00 76.12 297 ALA A N 1
ATOM 2377 C CA . ALA A 1 297 ? -4.264 21.785 0.591 1.00 76.12 297 ALA A CA 1
ATOM 2378 C C . ALA A 1 297 ? -5.222 22.724 -0.176 1.00 76.12 297 ALA A C 1
ATOM 2380 O O . ALA A 1 297 ? -4.763 23.669 -0.820 1.00 76.12 297 ALA A O 1
ATOM 2381 N N . GLY A 1 298 ? -6.540 22.492 -0.109 1.00 69.56 298 GLY A N 1
ATOM 2382 C CA . GLY A 1 298 ? -7.541 23.268 -0.846 1.00 69.56 298 GLY A CA 1
ATOM 2383 C C . GLY A 1 298 ? -7.380 23.196 -2.376 1.00 69.56 298 GLY A C 1
ATOM 2384 O O . GLY A 1 298 ? -6.516 22.507 -2.912 1.00 69.56 298 GLY A O 1
ATOM 2385 N N . GLN A 1 299 ? -8.215 23.935 -3.117 1.00 62.78 299 GLN A N 1
ATOM 2386 C CA . GLN A 1 299 ? -8.196 23.950 -4.594 1.00 62.78 299 GLN A CA 1
ATOM 2387 C C . GLN A 1 299 ? -6.961 24.640 -5.213 1.00 62.78 299 GLN A C 1
ATOM 2389 O O . GLN A 1 299 ? -6.812 24.637 -6.432 1.00 62.78 299 GLN A O 1
ATOM 2394 N N . GLN A 1 300 ? -6.085 25.254 -4.411 1.00 58.44 300 GLN A N 1
ATOM 2395 C CA . GLN A 1 300 ? -4.975 26.077 -4.912 1.00 58.44 300 GLN A CA 1
ATOM 2396 C C . GLN A 1 300 ? -3.674 25.304 -5.168 1.00 58.44 300 GLN A C 1
ATOM 2398 O O . GLN A 1 300 ? -2.771 25.844 -5.803 1.00 58.44 300 GLN A O 1
ATOM 2403 N N . MET A 1 301 ? -3.568 24.037 -4.757 1.00 55.72 301 MET A N 1
ATOM 2404 C CA . MET A 1 301 ? -2.410 23.199 -5.088 1.00 55.72 301 MET A CA 1
ATOM 2405 C C . MET A 1 301 ? -2.679 22.362 -6.341 1.00 55.72 301 MET A C 1
ATOM 2407 O O . MET A 1 301 ? -2.972 21.172 -6.272 1.00 55.72 301 MET A O 1
ATOM 2411 N N . SER A 1 302 ? -2.582 23.011 -7.506 1.00 51.94 302 SER A N 1
ATOM 2412 C CA . SER A 1 302 ? -2.707 22.354 -8.818 1.00 51.94 302 SER A CA 1
ATOM 2413 C C . SER A 1 302 ? -1.518 21.441 -9.159 1.00 51.94 302 SER A C 1
ATOM 2415 O O . SER A 1 302 ? -1.625 20.619 -10.067 1.00 51.94 302 SER A O 1
ATOM 2417 N N . GLU A 1 303 ? -0.403 21.545 -8.436 1.00 58.66 303 GLU A N 1
ATOM 2418 C CA . GLU A 1 303 ? 0.741 20.639 -8.547 1.00 58.66 303 GLU A CA 1
ATOM 2419 C C . GLU A 1 303 ? 0.908 19.918 -7.212 1.00 58.66 303 GLU A C 1
ATOM 2421 O O . GLU A 1 303 ? 1.290 20.506 -6.201 1.00 58.66 303 GLU A O 1
ATOM 2426 N N . GLY A 1 304 ? 0.507 18.644 -7.189 1.00 64.06 304 GLY A N 1
ATOM 2427 C CA . GLY A 1 304 ? 0.470 17.836 -5.978 1.00 64.06 304 GLY A CA 1
ATOM 2428 C C . GLY A 1 304 ? 1.819 17.845 -5.270 1.00 64.06 304 GLY A C 1
ATOM 2429 O O . GLY A 1 304 ? 2.814 17.399 -5.834 1.00 64.06 304 GLY A O 1
ATOM 2430 N N . VAL A 1 305 ? 1.835 18.321 -4.023 1.00 72.25 305 VAL A N 1
ATOM 2431 C CA . VAL A 1 305 ? 3.050 18.393 -3.205 1.00 72.25 305 VAL A CA 1
ATOM 2432 C C . VAL A 1 305 ? 3.740 17.024 -3.210 1.00 72.25 305 VAL A C 1
ATOM 2434 O O . VAL A 1 305 ? 3.131 16.029 -2.779 1.00 72.25 305 VAL A O 1
ATOM 2437 N N . PRO A 1 306 ? 4.982 16.934 -3.722 1.00 74.06 306 PRO A N 1
ATOM 2438 C CA . PRO A 1 306 ? 5.704 15.678 -3.754 1.00 74.06 306 PRO A CA 1
ATOM 2439 C C . PRO A 1 306 ? 5.968 15.243 -2.313 1.00 74.06 306 PRO A C 1
ATOM 2441 O O . PRO A 1 306 ? 6.581 15.954 -1.519 1.00 74.06 306 PRO A O 1
ATOM 2444 N N . LEU A 1 307 ? 5.453 14.069 -1.953 1.00 82.06 307 LEU A N 1
ATOM 2445 C CA . LEU A 1 307 ? 5.705 13.485 -0.644 1.00 82.06 307 LEU A CA 1
ATOM 2446 C C . LEU A 1 307 ? 7.150 12.992 -0.589 1.00 82.06 307 LEU A C 1
ATOM 2448 O O . LEU A 1 307 ? 7.625 12.353 -1.526 1.00 82.06 307 LEU A O 1
ATOM 2452 N N . SER A 1 308 ? 7.824 13.231 0.538 1.00 87.38 308 SER A N 1
ATOM 2453 C CA . SER A 1 308 ? 9.156 12.673 0.770 1.00 87.38 308 SER A CA 1
ATOM 2454 C C . SER A 1 308 ? 9.110 11.138 0.671 1.00 87.38 308 SER A C 1
ATOM 2456 O O . SER A 1 308 ? 8.352 10.507 1.419 1.00 87.38 308 SER A O 1
ATOM 2458 N N . PRO A 1 309 ? 9.938 10.507 -0.182 1.00 86.38 309 PRO A N 1
ATOM 2459 C CA . PRO A 1 309 ? 9.975 9.050 -0.335 1.00 86.38 309 PRO A CA 1
ATOM 2460 C C . PRO A 1 309 ? 10.281 8.317 0.970 1.00 86.38 309 PRO A C 1
ATOM 2462 O O . PRO A 1 309 ? 9.812 7.200 1.180 1.00 86.38 309 PRO A O 1
ATOM 2465 N N . PHE A 1 310 ? 11.041 8.950 1.867 1.00 89.94 310 PHE A N 1
ATOM 2466 C CA . PHE A 1 310 ? 11.377 8.398 3.178 1.00 89.94 310 PHE A CA 1
ATOM 2467 C C . PHE A 1 310 ? 10.157 8.323 4.092 1.00 89.94 310 PHE A C 1
ATOM 2469 O O . PHE A 1 310 ? 9.910 7.284 4.698 1.00 89.94 310 PHE A O 1
ATOM 2476 N N . PHE A 1 311 ? 9.364 9.397 4.144 1.00 91.81 311 PHE A N 1
ATOM 2477 C CA . PHE A 1 311 ? 8.129 9.426 4.924 1.00 91.81 311 PHE A CA 1
ATOM 2478 C C . PHE A 1 311 ? 7.135 8.383 4.409 1.00 91.81 311 PHE A C 1
ATOM 2480 O O . PHE A 1 311 ? 6.546 7.628 5.176 1.00 91.81 311 PHE A O 1
ATOM 2487 N N . VAL A 1 312 ? 7.007 8.297 3.090 1.00 91.12 312 VAL A N 1
ATOM 2488 C CA . VAL A 1 312 ? 6.112 7.355 2.423 1.00 91.12 312 VAL A CA 1
ATOM 2489 C C . VAL A 1 312 ? 6.557 5.899 2.624 1.00 91.12 312 VAL A C 1
ATOM 2491 O O . VAL A 1 312 ? 5.726 5.025 2.866 1.00 91.12 312 VAL A O 1
ATOM 2494 N N . SER A 1 313 ? 7.865 5.634 2.603 1.00 92.62 313 SER A N 1
ATOM 2495 C CA . SER A 1 313 ? 8.421 4.312 2.918 1.00 92.62 313 SER A CA 1
ATOM 2496 C C . SER A 1 313 ? 8.169 3.923 4.373 1.00 92.62 313 SER A C 1
ATOM 2498 O O . SER A 1 313 ? 7.730 2.809 4.644 1.00 92.62 313 SER A O 1
ATOM 2500 N N . PHE A 1 314 ? 8.398 4.851 5.306 1.00 94.00 314 PHE A N 1
ATOM 2501 C CA . PHE A 1 314 ? 8.123 4.660 6.730 1.00 94.00 314 PHE A CA 1
ATOM 2502 C C . PHE A 1 314 ? 6.647 4.335 6.984 1.00 94.00 314 PHE A C 1
ATOM 2504 O O . PHE A 1 314 ? 6.336 3.360 7.668 1.00 94.00 314 PHE A O 1
ATOM 2511 N N . LEU A 1 315 ? 5.746 5.095 6.358 1.00 93.00 315 LEU A N 1
ATOM 2512 C CA . LEU A 1 315 ? 4.306 4.855 6.393 1.00 93.00 315 LEU A CA 1
ATOM 2513 C C . LEU A 1 315 ? 3.957 3.460 5.855 1.00 93.00 315 LEU A C 1
ATOM 2515 O O . LEU A 1 315 ? 3.161 2.754 6.468 1.00 93.00 315 LEU A O 1
ATOM 2519 N N . GLY A 1 316 ? 4.580 3.043 4.747 1.00 94.81 316 GLY A N 1
ATOM 2520 C CA . GLY A 1 316 ? 4.416 1.702 4.186 1.00 94.81 316 GLY A CA 1
ATOM 2521 C C . GLY A 1 316 ? 4.826 0.604 5.170 1.00 94.81 316 GLY A C 1
ATOM 2522 O O . GLY A 1 316 ? 4.036 -0.299 5.433 1.00 94.81 316 GLY A O 1
ATOM 2523 N N . ILE A 1 317 ? 6.014 0.713 5.778 1.00 94.69 317 ILE A N 1
ATOM 2524 C CA . ILE A 1 317 ? 6.511 -0.262 6.767 1.00 94.69 317 ILE A CA 1
ATOM 2525 C C . ILE A 1 317 ? 5.564 -0.351 7.967 1.00 94.69 317 ILE A C 1
ATOM 2527 O O . ILE A 1 317 ? 5.152 -1.450 8.339 1.00 94.69 317 ILE A O 1
ATOM 2531 N N . ILE A 1 318 ? 5.193 0.791 8.554 1.00 95.06 318 ILE A N 1
ATOM 2532 C CA . ILE A 1 318 ? 4.279 0.836 9.705 1.00 95.06 318 ILE A CA 1
ATOM 2533 C C . ILE A 1 318 ? 2.922 0.248 9.345 1.00 95.06 318 ILE A C 1
ATOM 2535 O O . ILE A 1 318 ? 2.362 -0.523 10.120 1.00 95.06 318 ILE A O 1
ATOM 2539 N N . SER A 1 319 ? 2.403 0.576 8.164 1.00 93.69 319 SER A N 1
ATOM 2540 C CA . SER A 1 319 ? 1.145 0.023 7.682 1.00 93.69 319 SER A CA 1
ATOM 2541 C C . SER A 1 319 ? 1.198 -1.500 7.574 1.00 93.69 319 SER A C 1
ATOM 2543 O O . SER A 1 319 ? 0.290 -2.184 8.041 1.00 93.69 319 SER A O 1
ATOM 2545 N N . GLY A 1 320 ? 2.293 -2.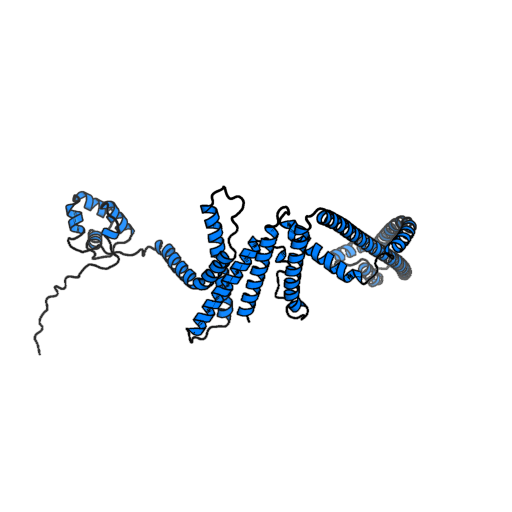034 7.026 1.00 94.06 320 GLY A N 1
ATOM 2546 C CA . GLY A 1 320 ? 2.513 -3.473 6.930 1.00 94.06 320 GLY A CA 1
ATOM 2547 C C . GLY A 1 320 ? 2.610 -4.160 8.292 1.00 94.06 320 GLY A C 1
ATOM 2548 O O . GLY A 1 320 ? 2.015 -5.220 8.480 1.00 94.06 320 GLY A O 1
ATOM 2549 N N . LEU A 1 321 ? 3.307 -3.538 9.249 1.00 94.75 321 LEU A N 1
ATOM 2550 C CA . LEU A 1 321 ? 3.417 -4.022 10.630 1.00 94.75 321 LEU A CA 1
ATOM 2551 C C . LEU A 1 321 ? 2.062 -4.026 11.350 1.00 94.75 321 LEU A C 1
ATOM 2553 O O . LEU A 1 321 ? 1.726 -4.976 12.049 1.00 94.75 321 LEU A O 1
ATOM 2557 N N . LEU A 1 322 ? 1.263 -2.975 11.164 1.00 93.56 322 LEU A N 1
ATOM 2558 C CA . LEU A 1 322 ? -0.015 -2.793 11.855 1.00 93.56 322 LEU A CA 1
ATOM 2559 C C . LEU A 1 322 ? -1.210 -3.421 11.131 1.00 93.56 322 LEU A C 1
ATOM 2561 O O . LEU A 1 322 ? -2.317 -3.369 11.661 1.00 93.56 322 LEU A O 1
ATOM 2565 N N . ALA A 1 323 ? -1.022 -4.022 9.953 1.00 92.31 323 ALA A N 1
ATOM 2566 C CA . ALA A 1 323 ? -2.113 -4.511 9.107 1.00 92.31 323 ALA A CA 1
ATOM 2567 C C . ALA A 1 323 ? -3.088 -5.445 9.849 1.00 92.31 323 ALA A C 1
ATOM 2569 O O . ALA A 1 323 ? -4.296 -5.374 9.640 1.00 92.31 323 ALA A O 1
ATOM 2570 N N . GLN A 1 324 ? -2.591 -6.290 10.755 1.00 86.69 324 GLN A N 1
ATOM 2571 C CA . GLN A 1 324 ? -3.441 -7.195 11.533 1.00 86.69 324 GLN A CA 1
ATOM 2572 C C . GLN A 1 324 ? -4.281 -6.470 12.580 1.00 86.69 324 GLN A C 1
ATOM 2574 O O . GLN A 1 324 ? -5.487 -6.697 12.647 1.00 86.69 324 GLN A O 1
ATOM 2579 N N . ASN A 1 325 ? -3.655 -5.585 13.357 1.00 86.94 325 ASN A N 1
ATOM 2580 C CA . ASN A 1 325 ? -4.354 -4.782 14.357 1.00 86.94 325 ASN A CA 1
ATOM 2581 C C . ASN A 1 325 ? -5.386 -3.881 13.671 1.00 86.94 325 ASN A C 1
ATOM 2583 O O . ASN A 1 325 ? -6.501 -3.733 14.151 1.00 86.94 325 ASN A O 1
ATOM 2587 N N . ALA A 1 326 ? -5.051 -3.338 12.497 1.00 81.06 326 ALA A N 1
ATOM 2588 C CA . ALA A 1 326 ? -5.977 -2.551 11.695 1.00 81.06 326 ALA A CA 1
ATOM 2589 C C . ALA A 1 326 ? -7.198 -3.371 11.251 1.00 81.06 326 ALA A C 1
ATOM 2591 O O . ALA A 1 326 ? -8.319 -2.889 11.372 1.00 81.06 326 ALA A O 1
ATOM 2592 N N . ILE A 1 327 ? -7.012 -4.611 10.784 1.00 81.56 327 ILE A N 1
ATOM 2593 C CA . ILE A 1 327 ? -8.133 -5.486 10.405 1.00 81.56 327 ILE A CA 1
ATOM 2594 C C . ILE A 1 327 ? -9.007 -5.813 11.615 1.00 81.56 327 ILE A C 1
ATOM 2596 O O . ILE A 1 327 ? -10.227 -5.742 11.497 1.00 81.56 327 ILE A O 1
ATOM 2600 N N . GLN A 1 328 ? -8.409 -6.132 12.765 1.00 84.38 328 GLN A N 1
ATOM 2601 C CA . GLN A 1 328 ? -9.156 -6.390 14.001 1.00 84.38 328 GLN A CA 1
ATOM 2602 C C . GLN A 1 328 ? -9.971 -5.163 14.413 1.00 84.38 328 GLN A C 1
ATOM 2604 O O . GLN A 1 328 ? -11.182 -5.265 14.575 1.00 84.38 328 GLN A O 1
ATOM 2609 N N . ASN A 1 329 ? -9.352 -3.984 14.434 1.00 79.56 329 ASN A N 1
ATOM 2610 C CA . ASN A 1 329 ? -10.034 -2.737 14.772 1.00 79.56 329 ASN A CA 1
ATOM 2611 C C . ASN A 1 329 ? -11.155 -2.398 13.775 1.00 79.56 329 ASN A C 1
ATOM 2613 O O . ASN A 1 329 ? -12.217 -1.935 14.178 1.00 79.56 329 ASN A O 1
ATOM 2617 N N . ILE A 1 330 ? -10.954 -2.636 12.473 1.00 75.06 330 ILE A N 1
ATOM 2618 C CA . ILE A 1 330 ? -11.992 -2.430 11.448 1.00 75.06 330 ILE A CA 1
ATOM 2619 C C . ILE A 1 330 ? -13.131 -3.436 11.621 1.00 75.06 330 ILE A C 1
ATOM 2621 O O . ILE A 1 330 ? -14.290 -3.070 11.450 1.00 75.06 330 ILE A O 1
ATOM 2625 N N . GLN A 1 331 ? -12.831 -4.691 11.959 1.00 82.56 331 GLN A N 1
ATOM 2626 C CA . GLN A 1 331 ? -13.853 -5.695 12.248 1.00 82.56 331 GLN A CA 1
ATOM 2627 C C . GLN A 1 331 ? -14.650 -5.319 13.496 1.00 82.56 331 GLN A C 1
ATOM 2629 O O . GLN A 1 331 ? -15.874 -5.369 13.456 1.00 82.56 331 GLN A O 1
ATOM 2634 N N . GLU A 1 332 ? -13.993 -4.887 14.570 1.00 79.56 332 GLU A N 1
ATOM 2635 C CA . GLU A 1 332 ? -14.646 -4.427 15.798 1.00 79.56 332 GLU A CA 1
ATOM 2636 C C . GLU A 1 332 ? -15.508 -3.184 15.554 1.00 79.56 332 GLU A C 1
ATOM 2638 O O . GLU A 1 332 ? -16.685 -3.168 15.917 1.00 79.56 332 GLU A O 1
ATOM 2643 N N . ALA A 1 333 ? -14.967 -2.178 14.863 1.00 75.38 333 ALA A N 1
ATOM 2644 C CA . ALA A 1 333 ? -15.701 -0.969 14.501 1.00 75.38 333 ALA A CA 1
ATOM 2645 C C . ALA A 1 333 ? -16.875 -1.278 13.559 1.00 75.38 333 ALA A C 1
ATOM 2647 O O . ALA A 1 333 ? -17.987 -0.800 13.773 1.00 75.38 333 ALA A O 1
ATOM 2648 N N . GLY A 1 334 ? -16.655 -2.118 12.546 1.00 74.88 334 GLY A N 1
ATOM 2649 C CA . GLY A 1 334 ? -17.688 -2.560 11.612 1.00 74.88 334 GLY A CA 1
ATOM 2650 C C . GLY A 1 334 ? -18.796 -3.333 12.319 1.00 74.88 334 GLY A C 1
ATOM 2651 O O . GLY A 1 334 ? -19.974 -3.043 12.119 1.00 74.88 334 GLY A O 1
ATOM 2652 N N . LEU A 1 335 ? -18.440 -4.259 13.213 1.00 80.31 335 LEU A N 1
ATOM 2653 C CA . LEU A 1 335 ? -19.401 -4.951 14.068 1.00 80.31 335 LEU A CA 1
ATOM 2654 C C . LEU A 1 335 ? -20.165 -3.967 14.954 1.00 80.31 335 LEU A C 1
ATOM 2656 O O . LEU A 1 335 ? -21.365 -4.149 15.115 1.00 80.31 335 LEU A O 1
ATOM 2660 N N . GLY A 1 336 ? -19.528 -2.921 15.481 1.00 74.25 336 GLY A N 1
ATOM 2661 C CA . GLY A 1 336 ? -20.211 -1.850 16.213 1.00 74.25 336 GLY A CA 1
ATOM 2662 C C . GLY A 1 336 ? -21.258 -1.128 15.359 1.00 74.25 336 GLY A C 1
ATOM 2663 O O . GLY A 1 336 ? -22.408 -0.984 15.778 1.00 74.25 336 GLY A O 1
ATOM 2664 N N . VAL A 1 337 ? -20.898 -0.754 14.128 1.00 74.94 337 VAL A N 1
ATOM 2665 C CA . VAL A 1 337 ? -21.806 -0.081 13.183 1.00 74.94 337 VAL A CA 1
ATOM 2666 C C . VAL A 1 337 ? -22.985 -0.979 12.800 1.00 74.94 337 VAL A C 1
ATOM 2668 O O . VAL A 1 337 ? -24.125 -0.518 12.786 1.00 74.94 337 VAL A O 1
ATOM 2671 N N . PHE A 1 338 ? -22.751 -2.267 12.536 1.00 70.75 338 PHE A N 1
ATOM 2672 C CA . PHE A 1 338 ? -23.821 -3.192 12.149 1.00 70.75 338 PHE A CA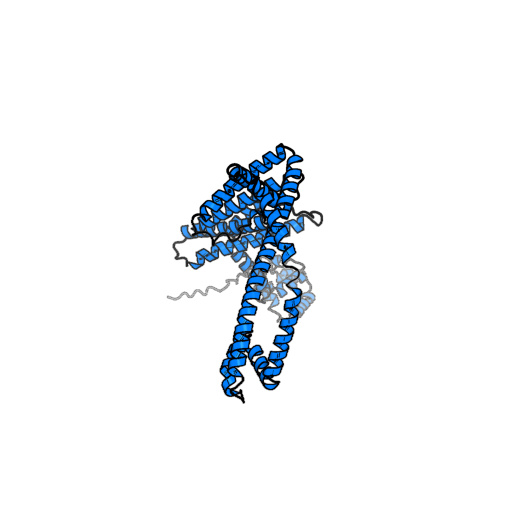 1
ATOM 2673 C C . PHE A 1 338 ? -24.663 -3.686 13.336 1.00 70.75 338 PHE A C 1
ATOM 2675 O O . PHE A 1 338 ? -25.865 -3.900 13.175 1.00 70.75 338 PHE A O 1
ATOM 2682 N N . ARG A 1 339 ? -24.085 -3.810 14.538 1.00 62.19 339 ARG A N 1
ATOM 2683 C CA . ARG A 1 339 ? -24.828 -4.153 15.769 1.00 62.19 339 ARG A CA 1
ATOM 2684 C C . ARG A 1 339 ? -25.735 -3.019 16.245 1.00 62.19 339 ARG A C 1
ATOM 2686 O O . ARG A 1 339 ? -26.745 -3.305 16.879 1.00 62.19 339 ARG A O 1
ATOM 2693 N N . SER A 1 340 ? -25.436 -1.771 15.880 1.00 55.53 340 SER A N 1
ATOM 2694 C CA . SER A 1 340 ? -26.290 -0.604 16.155 1.00 55.53 340 SER A CA 1
ATOM 2695 C C . SER A 1 340 ? -27.715 -0.736 15.579 1.00 55.53 340 SER A C 1
ATOM 2697 O O . SER A 1 340 ? -28.656 -0.173 16.131 1.00 55.53 340 SER A O 1
ATOM 2699 N N . ASN A 1 341 ? -27.908 -1.539 14.521 1.00 53.62 341 ASN A N 1
ATOM 2700 C CA . ASN A 1 341 ? -29.216 -1.730 13.875 1.00 53.62 341 ASN A CA 1
ATOM 2701 C C . ASN A 1 341 ? -29.949 -3.026 14.261 1.00 53.62 341 ASN A C 1
ATOM 2703 O O . ASN A 1 341 ? -31.105 -3.208 13.876 1.00 53.62 341 ASN A O 1
ATOM 2707 N N . SER A 1 342 ? -29.329 -3.927 15.025 1.00 53.09 342 SER A N 1
ATOM 2708 C CA . SER A 1 342 ? -30.051 -5.040 15.647 1.00 53.09 342 SER A CA 1
ATOM 2709 C C . SER A 1 342 ? -30.620 -4.564 16.981 1.00 53.09 342 SER A C 1
ATOM 2711 O O . SER A 1 342 ? -29.859 -4.171 17.858 1.00 53.09 342 SER A O 1
ATOM 2713 N N . GLN A 1 343 ? -31.945 -4.618 17.146 1.00 52.19 343 GLN A N 1
ATOM 2714 C CA . GLN A 1 343 ? -32.741 -4.199 18.319 1.00 52.19 343 GLN A CA 1
ATOM 2715 C C . GLN A 1 343 ? -32.326 -4.777 19.695 1.00 52.19 343 GLN A C 1
ATOM 2717 O O . GLN A 1 343 ? -32.997 -4.526 20.690 1.00 52.19 343 GLN A O 1
ATOM 2722 N N . THR A 1 344 ? -31.202 -5.481 19.801 1.00 52.84 344 THR A N 1
ATOM 2723 C CA . THR A 1 344 ? -30.489 -5.762 21.056 1.00 52.84 344 THR A CA 1
ATOM 2724 C C . THR A 1 344 ? -29.526 -4.625 21.430 1.00 52.84 344 THR A C 1
ATOM 2726 O O . THR A 1 344 ? -28.446 -4.868 21.966 1.00 52.84 344 THR A O 1
ATOM 2729 N N . ALA A 1 345 ? -29.887 -3.382 21.098 1.00 55.56 345 ALA A N 1
ATOM 2730 C CA . ALA A 1 345 ? -29.164 -2.182 21.492 1.00 55.56 345 ALA A CA 1
ATOM 2731 C C . ALA A 1 345 ? -29.044 -2.147 23.019 1.00 55.56 345 ALA A C 1
ATOM 2733 O O . ALA A 1 345 ? -30.053 -2.310 23.707 1.00 55.56 345 ALA A O 1
ATOM 2734 N N . HIS A 1 346 ? -27.808 -1.987 23.505 1.00 71.25 346 HIS A N 1
ATOM 2735 C CA . HIS A 1 346 ? -27.396 -2.089 24.904 1.00 71.25 346 HIS A CA 1
ATOM 2736 C C . HIS A 1 346 ? -28.505 -1.701 25.886 1.00 71.25 346 HIS A C 1
ATOM 2738 O O . HIS A 1 346 ? -28.849 -0.536 26.081 1.00 71.25 346 HIS A O 1
ATOM 2744 N N . GLN A 1 347 ? -29.083 -2.743 26.468 1.00 81.56 347 GLN A N 1
ATOM 2745 C CA . GLN A 1 347 ? -30.022 -2.683 27.564 1.00 81.56 347 GLN A CA 1
ATOM 2746 C C . GLN A 1 347 ? -29.280 -2.098 28.774 1.00 81.56 347 GLN A C 1
ATOM 2748 O O . GLN A 1 347 ? -28.463 -2.784 29.386 1.00 81.56 347 GLN A O 1
ATOM 2753 N N . ARG A 1 348 ? -29.502 -0.809 29.056 1.00 88.50 348 ARG A N 1
ATOM 2754 C CA . ARG A 1 348 ? -28.874 -0.091 30.173 1.00 88.50 348 ARG A CA 1
ATOM 2755 C C . ARG A 1 348 ? -29.821 -0.030 31.357 1.00 88.50 348 ARG A C 1
ATOM 2757 O O . ARG A 1 348 ? -31.043 -0.023 31.199 1.00 88.50 348 ARG A O 1
ATOM 2764 N N . TRP A 1 349 ? -29.238 0.014 32.541 1.00 91.00 349 TRP A N 1
ATOM 2765 C CA . TRP A 1 349 ? -29.946 0.051 33.811 1.00 91.00 349 TRP A CA 1
ATOM 2766 C C . TRP A 1 349 ? -29.990 1.492 34.305 1.00 91.00 349 TRP A C 1
ATOM 2768 O O . TRP A 1 349 ? -29.004 2.211 34.155 1.00 91.00 349 TRP A O 1
ATOM 2778 N N . ALA A 1 350 ? -31.111 1.941 34.869 1.00 90.38 350 ALA A N 1
ATOM 2779 C CA . ALA A 1 350 ? -31.139 3.254 35.504 1.00 90.38 350 ALA A CA 1
ATOM 2780 C C . ALA A 1 350 ? -30.182 3.284 36.706 1.00 90.38 350 ALA A C 1
ATOM 2782 O O . ALA A 1 350 ? -30.103 2.314 37.463 1.00 90.38 350 ALA A O 1
ATOM 2783 N N . ILE A 1 351 ? -29.458 4.391 36.875 1.00 86.06 351 ILE A N 1
ATOM 2784 C CA . ILE A 1 351 ? -28.545 4.598 38.002 1.00 86.06 351 ILE A CA 1
ATOM 2785 C C . ILE A 1 351 ? -29.388 4.693 39.277 1.00 86.06 351 ILE A C 1
ATOM 2787 O O . ILE A 1 351 ? -30.185 5.614 39.439 1.00 86.06 351 ILE A O 1
ATOM 2791 N N . ALA A 1 352 ? -29.228 3.718 40.173 1.00 68.75 352 ALA A N 1
ATOM 2792 C CA . ALA A 1 352 ? -30.003 3.610 41.413 1.00 68.75 352 ALA A CA 1
ATOM 2793 C C . ALA A 1 352 ? -29.366 4.355 42.609 1.00 68.75 352 ALA A C 1
ATOM 2795 O O . ALA A 1 352 ? -29.820 4.212 43.743 1.00 68.75 352 ALA A O 1
ATOM 2796 N N . GLU A 1 353 ? -28.293 5.124 42.400 1.00 57.91 353 GLU A N 1
ATOM 2797 C CA . GLU A 1 353 ? -27.561 5.753 43.502 1.00 57.91 353 GLU A CA 1
ATOM 2798 C C . GLU A 1 353 ? -28.259 7.019 44.034 1.00 57.91 353 GLU A C 1
ATOM 2800 O O . GLU A 1 353 ? -28.170 8.108 43.471 1.00 57.91 353 GLU A O 1
ATOM 2805 N N . GLY A 1 354 ? -28.914 6.869 45.190 1.00 54.25 354 GLY A N 1
ATOM 2806 C CA . GLY A 1 354 ? -28.997 7.915 46.219 1.00 54.25 354 GLY A CA 1
ATOM 2807 C C . GLY A 1 354 ? -30.366 8.540 46.484 1.00 54.25 354 GLY A C 1
ATOM 2808 O O . GLY A 1 354 ? -30.591 9.035 47.576 1.00 54.25 354 GLY A O 1
ATOM 2809 N N . GLU A 1 355 ? -31.297 8.486 45.545 1.00 53.97 355 GLU A N 1
ATOM 2810 C CA . GLU A 1 355 ? -32.698 8.904 45.695 1.00 53.97 355 GLU A CA 1
ATOM 2811 C C . GLU A 1 355 ? -33.368 8.400 44.426 1.00 53.97 355 GLU A C 1
ATOM 2813 O O . GLU A 1 355 ? -32.925 8.803 43.349 1.00 53.97 355 GLU A O 1
ATOM 2818 N N . ASN A 1 356 ? -34.347 7.490 44.540 1.00 61.34 356 ASN A N 1
ATOM 2819 C CA . ASN A 1 356 ? -35.026 6.847 43.410 1.00 61.34 356 ASN A CA 1
ATOM 2820 C C . ASN A 1 356 ? -35.134 7.824 42.238 1.00 61.34 356 ASN A C 1
ATOM 2822 O O . ASN A 1 356 ? -35.782 8.861 42.371 1.00 61.34 356 ASN A O 1
ATOM 2826 N N . SER A 1 357 ? -34.516 7.520 41.099 1.00 64.69 357 SER A N 1
ATOM 2827 C CA . SER A 1 357 ? -34.640 8.342 39.893 1.00 64.69 357 SER A CA 1
ATOM 2828 C C . SER A 1 357 ? -36.122 8.598 39.601 1.00 64.69 357 SER A C 1
ATOM 2830 O O . SER A 1 357 ? -36.515 9.736 39.377 1.00 64.69 357 SER A O 1
ATOM 2832 N N . ALA A 1 358 ? -36.972 7.585 39.813 1.00 65.06 358 ALA A N 1
ATOM 2833 C CA . ALA A 1 358 ? -38.432 7.693 39.834 1.00 65.06 358 ALA A CA 1
ATOM 2834 C C . ALA A 1 358 ? -39.004 8.725 40.838 1.00 65.06 358 ALA A C 1
ATOM 2836 O O . ALA A 1 358 ? -39.948 9.433 40.504 1.00 65.06 358 ALA A O 1
ATOM 2837 N N . ALA A 1 359 ? -38.444 8.860 42.044 1.00 68.44 359 ALA A N 1
ATOM 2838 C CA . ALA A 1 359 ? -38.848 9.873 43.025 1.00 68.44 359 ALA A CA 1
ATOM 2839 C C . ALA A 1 359 ? -38.377 11.286 42.649 1.00 68.44 359 ALA A C 1
ATOM 2841 O O . ALA A 1 359 ? -39.136 12.234 42.829 1.00 68.44 359 ALA A O 1
ATOM 2842 N N . LYS A 1 360 ? -37.178 11.442 42.069 1.00 68.88 360 LYS A N 1
ATOM 2843 C CA . LYS A 1 360 ? -36.737 12.730 41.496 1.00 68.88 360 LYS A CA 1
ATOM 2844 C C . LYS A 1 360 ? -37.615 13.139 40.311 1.00 68.88 360 LYS A C 1
ATOM 2846 O O . LYS A 1 360 ? -38.059 14.279 40.250 1.00 68.88 360 LYS A O 1
ATOM 2851 N N . LEU A 1 361 ? -37.955 12.184 39.444 1.00 68.56 361 LEU A N 1
ATOM 2852 C CA . LEU A 1 361 ? -38.940 12.349 38.372 1.00 68.56 361 LEU A CA 1
ATOM 2853 C C . LEU A 1 361 ? -40.322 12.768 38.906 1.00 68.56 361 LEU A C 1
ATOM 2855 O O . LEU A 1 361 ? -40.966 13.638 38.327 1.00 68.56 361 LEU A O 1
ATOM 2859 N N . ALA A 1 362 ? -40.792 12.146 39.991 1.00 67.19 362 ALA A N 1
ATOM 2860 C CA . ALA A 1 362 ? -42.082 12.454 40.608 1.00 67.19 362 ALA A CA 1
ATOM 2861 C C . ALA A 1 362 ? -42.102 13.806 41.342 1.00 67.19 362 ALA A C 1
ATOM 2863 O O . ALA A 1 362 ? -43.168 14.393 41.494 1.00 67.19 362 ALA A O 1
ATOM 2864 N N . ALA A 1 363 ? -40.946 14.303 41.790 1.00 76.06 363 ALA A N 1
ATOM 2865 C CA . ALA A 1 363 ? -40.827 15.612 42.427 1.00 76.06 363 ALA A CA 1
ATOM 2866 C C . ALA A 1 363 ? -40.780 16.770 41.412 1.00 76.06 363 ALA A C 1
ATOM 2868 O O . ALA A 1 363 ? -41.182 17.884 41.738 1.00 76.06 363 ALA A O 1
ATOM 2869 N N . GLU A 1 364 ? -40.283 16.522 40.197 1.00 75.88 364 GLU A N 1
ATOM 2870 C CA . GLU A 1 364 ? -40.038 17.563 39.190 1.00 75.88 364 GLU A CA 1
ATOM 2871 C C . GLU A 1 364 ? -41.195 17.740 38.186 1.00 75.88 364 GLU A C 1
ATOM 2873 O O . GLU A 1 364 ? -41.242 18.743 37.470 1.00 75.88 364 GLU A O 1
ATOM 2878 N N . LYS A 1 365 ? -42.139 16.789 38.114 1.00 78.81 365 LYS A N 1
ATOM 2879 C CA . LYS A 1 365 ? -43.220 16.779 37.113 1.00 78.81 365 LYS A CA 1
ATOM 2880 C C . LYS A 1 365 ? -44.576 16.391 37.700 1.00 78.81 365 LYS A C 1
ATOM 2882 O O . LYS A 1 365 ? -44.668 15.524 38.564 1.00 78.81 365 LYS A O 1
ATOM 2887 N N . ASP A 1 366 ? -45.635 17.000 37.167 1.00 84.38 366 ASP A N 1
ATOM 2888 C CA . ASP A 1 366 ? -47.016 16.746 37.579 1.00 84.38 366 ASP A CA 1
ATOM 2889 C C . ASP A 1 366 ? -47.476 15.323 37.216 1.00 84.38 366 ASP A C 1
ATOM 2891 O O . ASP A 1 366 ? -47.056 14.734 36.215 1.00 84.38 366 ASP A O 1
ATOM 2895 N N . ALA A 1 367 ? -48.435 14.789 37.982 1.00 81.88 367 ALA A N 1
ATOM 2896 C CA . ALA A 1 367 ? -49.025 13.462 37.755 1.00 81.88 367 ALA A CA 1
ATOM 2897 C C . ALA A 1 367 ? -49.587 13.273 36.327 1.00 81.88 367 ALA A C 1
ATOM 2899 O O . ALA A 1 367 ? -49.591 12.161 35.798 1.00 81.88 367 ALA A O 1
ATOM 2900 N N . ALA A 1 368 ? -50.022 14.359 35.679 1.00 84.62 368 ALA A N 1
ATOM 2901 C CA . ALA A 1 368 ? -50.518 14.336 34.305 1.00 84.62 368 ALA A CA 1
ATOM 2902 C C . ALA A 1 368 ? -49.418 14.033 33.269 1.00 84.62 368 ALA A C 1
ATOM 2904 O O . ALA A 1 368 ? -49.682 13.353 32.276 1.00 84.62 368 ALA A O 1
ATOM 2905 N N . ASP A 1 369 ? -48.186 14.498 33.490 1.00 85.38 369 ASP A N 1
ATOM 2906 C CA . ASP A 1 369 ? -47.081 14.266 32.554 1.00 85.38 369 ASP A CA 1
ATOM 2907 C C . ASP A 1 369 ? -46.555 12.831 32.644 1.00 85.38 369 ASP A C 1
ATOM 2909 O O . ASP A 1 369 ? -46.169 12.243 31.631 1.00 85.38 369 ASP A O 1
ATOM 2913 N N . TRP A 1 370 ? -46.634 12.230 33.832 1.00 82.50 370 TRP A N 1
ATOM 2914 C CA . TRP A 1 370 ? -46.368 10.807 34.035 1.00 82.50 370 TRP A CA 1
ATOM 2915 C C . TRP A 1 370 ? -47.308 9.913 33.232 1.00 82.50 370 TRP A C 1
ATOM 2917 O O . TRP A 1 370 ? -46.881 8.927 32.630 1.00 82.50 370 TRP A O 1
ATOM 2927 N N . GLN A 1 371 ? -48.588 10.273 33.187 1.00 86.12 371 GLN A N 1
ATOM 2928 C CA . GLN A 1 371 ? -49.579 9.505 32.447 1.00 86.12 371 GLN A CA 1
ATOM 2929 C C . GLN A 1 371 ? -49.338 9.594 30.935 1.00 86.12 371 GLN A C 1
ATOM 2931 O O . GLN A 1 371 ? -49.343 8.570 30.258 1.00 86.12 371 GLN A O 1
ATOM 2936 N N . ARG A 1 372 ? -48.967 10.779 30.429 1.00 89.31 372 ARG A N 1
ATOM 2937 C CA . ARG A 1 372 ? -48.557 10.968 29.026 1.00 89.31 372 ARG A CA 1
ATOM 2938 C C . ARG A 1 372 ? -47.337 10.131 28.650 1.00 89.31 372 ARG A C 1
ATOM 2940 O O . ARG A 1 372 ? -47.297 9.581 27.555 1.00 89.31 372 ARG A O 1
ATOM 2947 N N . LEU A 1 373 ? -46.345 10.039 29.538 1.00 87.38 373 LEU A N 1
ATOM 2948 C CA . LEU A 1 373 ? -45.150 9.227 29.302 1.00 87.38 373 LEU A CA 1
ATOM 2949 C C . LEU A 1 373 ? -45.509 7.734 29.218 1.00 87.38 373 LEU A C 1
ATOM 2951 O O . LEU A 1 373 ? -45.026 7.042 28.325 1.00 87.38 373 LEU A O 1
ATOM 2955 N N . ARG A 1 374 ? -46.399 7.248 30.095 1.00 88.50 374 ARG A N 1
ATOM 2956 C CA . ARG A 1 374 ? -46.911 5.866 30.041 1.00 88.50 374 ARG A CA 1
ATOM 2957 C C . ARG A 1 374 ? -47.689 5.590 28.754 1.00 88.50 374 ARG A C 1
ATOM 2959 O O . ARG A 1 374 ? -47.428 4.580 28.099 1.00 88.50 374 ARG A O 1
ATOM 2966 N N . ASP A 1 375 ? -48.573 6.507 28.364 1.00 90.25 375 ASP A N 1
ATOM 2967 C CA . ASP A 1 375 ? -49.355 6.402 27.127 1.00 90.25 375 ASP A CA 1
ATOM 2968 C C . ASP A 1 375 ? -48.443 6.327 25.890 1.00 90.25 375 ASP A C 1
ATOM 2970 O O . ASP A 1 375 ? -48.715 5.573 24.956 1.00 90.25 375 ASP A O 1
ATOM 2974 N N . LEU A 1 376 ? -47.318 7.052 25.907 1.00 88.44 376 LEU A N 1
ATOM 2975 C CA . LEU A 1 376 ? -46.343 7.086 24.814 1.00 88.44 376 LEU A CA 1
ATOM 2976 C C . LEU A 1 376 ? -45.659 5.727 24.594 1.00 88.44 376 LEU A C 1
ATOM 2978 O O . LEU A 1 376 ? -45.377 5.359 23.454 1.00 88.44 376 LEU A O 1
ATOM 2982 N N . PHE A 1 377 ? -45.435 4.952 25.657 1.00 87.88 377 PHE A N 1
ATOM 2983 C CA . PHE A 1 377 ? -44.813 3.629 25.552 1.00 87.88 377 PHE A CA 1
ATOM 2984 C C . PHE A 1 377 ? -45.801 2.484 25.317 1.00 87.88 377 PHE A C 1
ATOM 2986 O O . PHE A 1 377 ? -45.360 1.395 24.950 1.00 87.88 377 PHE A O 1
ATOM 2993 N N . ASN A 1 378 ? -47.110 2.699 25.497 1.00 87.94 378 ASN A N 1
ATOM 2994 C CA . ASN A 1 378 ? -48.140 1.656 25.387 1.00 87.94 378 ASN A CA 1
ATOM 2995 C C . ASN A 1 378 ? -47.807 0.383 26.210 1.00 87.94 378 ASN A C 1
ATOM 2997 O O . ASN A 1 378 ? -48.104 -0.741 25.803 1.00 87.94 378 ASN A O 1
ATOM 3001 N N . GLN A 1 379 ? -47.121 0.554 27.345 1.00 78.31 379 GLN A N 1
ATOM 3002 C CA . GLN A 1 379 ? -46.689 -0.521 28.243 1.00 78.31 379 GLN A CA 1
ATOM 3003 C C . GLN A 1 379 ? -47.595 -0.569 29.480 1.00 78.31 379 GLN A C 1
ATOM 3005 O O . GLN A 1 379 ? -48.140 0.445 29.914 1.00 78.31 379 GLN A O 1
ATOM 3010 N N . THR A 1 380 ? -47.735 -1.748 30.087 1.00 75.44 380 THR A N 1
ATOM 3011 C CA . THR A 1 380 ? -48.412 -1.925 31.382 1.00 75.44 380 THR A CA 1
ATOM 3012 C C . THR A 1 380 ? -47.754 -1.087 32.486 1.00 75.44 380 THR A C 1
ATOM 3014 O O . THR A 1 380 ? -46.530 -0.968 32.507 1.00 75.44 380 THR A O 1
ATOM 3017 N N . ASN A 1 381 ? -48.570 -0.586 33.428 1.00 71.69 381 ASN A N 1
ATOM 3018 C CA . ASN A 1 381 ? -48.269 0.360 34.530 1.00 71.69 381 ASN A CA 1
ATOM 3019 C C . ASN A 1 381 ? -47.092 0.022 35.487 1.00 71.69 381 ASN A C 1
ATOM 3021 O O . ASN A 1 381 ? -46.993 0.651 36.534 1.00 71.69 381 ASN A O 1
ATOM 3025 N N . GLY A 1 382 ? -46.261 -0.981 35.196 1.00 82.75 382 GLY A N 1
ATOM 3026 C CA . GLY A 1 382 ? -45.081 -1.327 36.000 1.00 82.75 382 GLY A CA 1
ATOM 3027 C C . GLY A 1 382 ? -43.765 -1.404 35.222 1.00 82.75 382 GLY A C 1
ATOM 3028 O O . GLY A 1 382 ? -42.704 -1.358 35.831 1.00 82.75 382 GLY A O 1
ATOM 3029 N N . VAL A 1 383 ? -43.791 -1.500 33.887 1.00 89.69 383 VAL A N 1
ATOM 3030 C CA . VAL A 1 383 ? -42.557 -1.718 33.102 1.00 89.69 383 VAL A CA 1
ATOM 3031 C C . VAL A 1 383 ? -41.670 -0.470 33.097 1.00 89.69 383 VAL A C 1
ATOM 3033 O O . VAL A 1 383 ? -40.446 -0.570 33.150 1.00 89.69 383 VAL A O 1
ATOM 3036 N N . LEU A 1 384 ? -42.284 0.713 33.055 1.00 90.25 384 LEU A N 1
ATOM 3037 C CA . LEU A 1 384 ? -41.570 1.988 33.063 1.00 90.25 384 LEU A CA 1
ATOM 3038 C C . LEU A 1 384 ? -40.922 2.254 34.428 1.00 90.25 384 LEU A C 1
ATOM 3040 O O . LEU A 1 384 ? -39.785 2.717 34.505 1.00 90.25 384 LEU A O 1
ATOM 3044 N N . GLU A 1 385 ? -41.635 1.926 35.499 1.00 88.81 385 GLU A N 1
ATOM 3045 C CA . GLU A 1 385 ? -41.160 1.988 36.875 1.00 88.81 385 GLU A CA 1
ATOM 3046 C C . GLU A 1 385 ? -39.989 1.023 37.071 1.00 88.81 385 GLU A C 1
ATOM 3048 O O . GLU A 1 385 ? -38.954 1.412 37.607 1.00 88.81 385 GLU A O 1
ATOM 3053 N N . ASP A 1 386 ? -40.090 -0.196 36.537 1.00 89.88 386 ASP A N 1
ATOM 3054 C CA . ASP A 1 386 ? -39.000 -1.168 36.581 1.00 89.88 386 ASP A CA 1
ATOM 3055 C C . ASP A 1 386 ? -37.752 -0.690 35.832 1.00 89.88 386 ASP A C 1
ATOM 3057 O O . ASP A 1 386 ? -36.633 -0.937 36.289 1.00 89.88 386 ASP A O 1
ATOM 3061 N N . TRP A 1 387 ? -37.912 0.029 34.718 1.00 91.94 387 TRP A N 1
ATOM 3062 C CA . TRP A 1 387 ? -36.792 0.656 34.012 1.00 91.94 387 TRP A CA 1
ATOM 3063 C C . TRP A 1 387 ? -36.133 1.769 34.825 1.00 91.94 387 TRP A C 1
ATOM 3065 O O . TRP A 1 387 ? -34.907 1.808 34.918 1.00 91.94 387 TRP A O 1
ATOM 3075 N N . LEU A 1 388 ? -36.930 2.660 35.415 1.00 89.25 388 LEU A N 1
ATOM 3076 C CA . LEU A 1 388 ? -36.448 3.838 36.146 1.00 89.25 388 LEU A CA 1
ATOM 3077 C C . LEU A 1 388 ? -35.883 3.511 37.530 1.00 89.25 388 LEU A C 1
ATOM 3079 O O . LEU A 1 388 ? -35.009 4.224 38.020 1.00 89.25 388 LEU A O 1
ATOM 3083 N N . GLU A 1 389 ? -36.359 2.438 38.154 1.00 88.19 389 GLU A N 1
ATOM 3084 C CA . GLU A 1 389 ? -35.808 1.903 39.402 1.00 88.19 389 GLU A CA 1
ATOM 3085 C C . GLU A 1 389 ? -34.602 0.980 39.161 1.00 88.19 389 GLU A C 1
ATOM 3087 O O . GLU A 1 389 ? -33.950 0.541 40.107 1.00 88.19 389 GLU A O 1
ATOM 3092 N N . GLY A 1 390 ? -34.295 0.662 37.898 1.00 88.50 390 GLY A N 1
ATOM 3093 C CA . GLY A 1 390 ? -33.230 -0.275 37.555 1.00 88.50 390 GLY A CA 1
ATOM 3094 C C . GLY A 1 390 ? -33.545 -1.722 37.961 1.00 88.50 390 GLY A C 1
ATOM 3095 O O . GLY A 1 390 ? -32.623 -2.514 38.160 1.00 88.50 390 GLY A O 1
ATOM 3096 N N . ARG A 1 391 ? -34.828 -2.093 38.078 1.00 89.19 391 ARG A N 1
ATOM 3097 C CA . ARG A 1 391 ? -35.275 -3.490 38.248 1.00 89.19 391 ARG A CA 1
ATOM 3098 C C . ARG A 1 391 ? -35.256 -4.265 36.931 1.00 89.19 391 ARG A C 1
ATOM 3100 O O . ARG A 1 391 ? -34.996 -5.469 36.936 1.00 89.19 391 ARG A O 1
ATOM 3107 N N . ALA A 1 392 ? -35.454 -3.575 35.810 1.00 91.06 392 ALA A N 1
ATOM 3108 C CA . ALA A 1 392 ? -35.342 -4.115 34.462 1.00 91.06 392 ALA A CA 1
ATOM 3109 C C . ALA A 1 392 ? -34.485 -3.194 33.578 1.00 91.06 392 ALA A C 1
ATOM 3111 O O . ALA A 1 392 ? -34.479 -1.978 33.776 1.00 91.06 392 ALA A O 1
ATOM 3112 N N . PRO A 1 393 ? -33.771 -3.732 32.578 1.00 92.06 393 PRO A N 1
ATOM 3113 C CA . PRO A 1 393 ? -33.035 -2.892 31.653 1.00 92.06 393 PRO A CA 1
ATOM 3114 C C . PRO A 1 393 ? -33.978 -2.173 30.682 1.00 92.06 393 PRO A C 1
ATOM 3116 O O . PRO A 1 393 ? -34.880 -2.784 30.100 1.00 92.06 393 PRO A O 1
ATOM 3119 N N . ALA A 1 394 ? -33.722 -0.890 30.447 1.00 92.25 394 ALA A N 1
ATOM 3120 C CA . ALA A 1 394 ? -34.479 -0.090 29.496 1.00 92.25 394 ALA A CA 1
ATOM 3121 C C . ALA A 1 394 ? -33.944 -0.301 28.066 1.00 92.25 394 ALA A C 1
ATOM 3123 O O . ALA A 1 394 ? -32.726 -0.291 27.862 1.00 92.25 394 ALA A O 1
ATOM 3124 N N . PRO A 1 395 ? -34.798 -0.458 27.041 1.00 91.31 395 PRO A N 1
ATOM 3125 C CA . PRO A 1 395 ? -34.355 -0.455 25.647 1.00 91.31 395 PRO A CA 1
ATOM 3126 C C . PRO A 1 395 ? -33.928 0.957 25.200 1.00 91.31 395 PRO A C 1
ATOM 3128 O O . PRO A 1 395 ? -34.442 1.950 25.707 1.00 91.31 395 PRO A O 1
ATOM 3131 N N . ILE A 1 396 ? -33.018 1.069 24.221 1.00 88.69 396 ILE A N 1
ATOM 3132 C CA . ILE A 1 396 ? -32.399 2.356 23.826 1.00 88.69 396 ILE A CA 1
ATOM 3133 C C . ILE A 1 396 ? -33.407 3.458 23.463 1.00 88.69 396 ILE A C 1
ATOM 3135 O O . ILE A 1 396 ? -33.212 4.614 23.823 1.00 88.69 396 ILE A O 1
ATOM 3139 N N . HIS A 1 397 ? -34.508 3.108 22.792 1.00 89.38 397 HIS A N 1
ATOM 3140 C CA . HIS A 1 397 ? -35.540 4.076 22.421 1.00 89.38 397 HIS A CA 1
ATOM 3141 C C . HIS A 1 397 ? -36.239 4.636 23.667 1.00 89.38 397 HIS A C 1
ATOM 3143 O O . HIS A 1 397 ? -36.465 5.838 23.753 1.00 89.38 397 HIS A O 1
ATOM 3149 N N . ALA A 1 398 ? -36.498 3.790 24.670 1.00 92.19 398 ALA A N 1
ATOM 3150 C CA . ALA A 1 398 ? -37.038 4.233 25.946 1.00 92.19 398 ALA A CA 1
ATOM 3151 C C . ALA A 1 398 ? -36.031 5.092 26.708 1.00 92.19 398 ALA A C 1
ATOM 3153 O O . ALA A 1 398 ? -36.412 6.144 27.213 1.00 92.19 398 ALA A O 1
ATOM 3154 N N . GLN A 1 399 ? -34.748 4.717 26.713 1.00 92.38 399 GLN A N 1
ATOM 3155 C CA . GLN A 1 399 ? -33.692 5.531 27.323 1.00 92.38 399 GLN A CA 1
ATOM 3156 C C . GLN A 1 399 ? -33.637 6.940 26.712 1.00 92.38 399 GLN A C 1
ATOM 3158 O O . GLN A 1 399 ? -33.617 7.922 27.446 1.00 92.38 399 GLN A O 1
ATOM 3163 N N . GLN A 1 400 ? -33.668 7.048 25.378 1.00 92.38 400 GLN A N 1
ATOM 3164 C CA . GLN A 1 400 ? -33.650 8.324 24.653 1.00 92.38 400 GLN A CA 1
ATOM 3165 C C . GLN A 1 400 ? -34.888 9.174 24.939 1.00 92.38 400 GLN A C 1
ATOM 3167 O O . GLN A 1 400 ? -34.765 10.368 25.200 1.00 92.38 400 GLN A O 1
ATOM 3172 N N . THR A 1 401 ? -36.081 8.577 24.909 1.00 91.81 401 THR A N 1
ATOM 3173 C CA . THR A 1 401 ? -37.326 9.300 25.186 1.00 91.81 401 THR A CA 1
ATOM 3174 C C . THR A 1 401 ? -37.401 9.759 26.640 1.00 91.81 401 THR A C 1
ATOM 3176 O O . THR A 1 401 ? -37.774 10.903 26.883 1.00 91.81 401 THR A O 1
ATOM 3179 N N . ILE A 1 402 ? -36.992 8.920 27.596 1.00 91.06 402 ILE A N 1
ATOM 3180 C CA . ILE A 1 402 ? -36.919 9.280 29.020 1.00 91.06 402 ILE A CA 1
ATOM 3181 C C . ILE A 1 402 ? -35.898 10.405 29.231 1.00 91.06 402 ILE A C 1
ATOM 3183 O O . ILE A 1 402 ? -36.214 11.393 29.887 1.00 91.06 402 ILE A O 1
ATOM 3187 N N . ALA A 1 403 ? -34.707 10.305 28.636 1.00 91.06 403 ALA A N 1
ATOM 3188 C CA . ALA A 1 403 ? -33.672 11.333 28.731 1.00 91.06 403 ALA A CA 1
ATOM 3189 C C . ALA A 1 403 ? -34.125 12.672 28.129 1.00 91.06 403 ALA A C 1
ATOM 3191 O O . ALA A 1 403 ? -33.977 13.717 28.760 1.00 91.06 403 ALA A O 1
ATOM 3192 N N . MET A 1 404 ? -34.765 12.640 26.955 1.00 90.94 404 MET A N 1
ATOM 3193 C CA . MET A 1 404 ? -35.315 13.833 26.306 1.00 90.94 404 MET A CA 1
ATOM 3194 C C . MET A 1 404 ? -36.447 14.456 27.127 1.00 90.94 404 MET A C 1
ATOM 3196 O O . MET A 1 404 ? -36.498 15.674 27.280 1.00 90.94 404 MET A O 1
ATOM 3200 N N . TRP A 1 405 ? -37.337 13.634 27.685 1.00 88.31 405 TRP A N 1
ATOM 3201 C CA . TRP A 1 405 ? -38.434 14.097 28.535 1.00 88.31 405 TRP A CA 1
ATOM 3202 C C . TRP A 1 405 ? -37.926 14.732 29.837 1.00 88.31 405 TRP A C 1
ATOM 3204 O O . TRP A 1 405 ? -38.483 15.730 30.295 1.00 88.31 405 TRP A O 1
ATOM 3214 N N . LEU A 1 406 ? -36.834 14.198 30.394 1.00 85.69 406 LEU A N 1
ATOM 3215 C CA . LEU A 1 406 ? -36.143 14.746 31.566 1.00 85.69 406 LEU A CA 1
ATOM 3216 C C . LEU A 1 406 ? -35.196 15.896 31.257 1.00 85.69 406 LEU A C 1
ATOM 3218 O O . LEU A 1 406 ? -34.693 16.521 32.188 1.00 85.69 406 LEU A O 1
ATOM 3222 N N . ASN A 1 407 ? -34.950 16.175 29.978 1.00 89.19 407 ASN A N 1
ATOM 3223 C CA . ASN A 1 407 ? -33.949 17.133 29.534 1.00 89.19 407 ASN A CA 1
ATOM 3224 C C . ASN A 1 407 ? -32.565 16.880 30.172 1.00 89.19 407 ASN A C 1
ATOM 3226 O O . ASN A 1 407 ? -31.908 17.805 30.651 1.00 89.19 407 ASN A O 1
ATOM 3230 N N . LYS A 1 408 ? -32.141 15.612 30.201 1.00 88.69 408 LYS A N 1
ATOM 3231 C CA . LYS A 1 408 ? -30.826 15.174 30.695 1.00 88.69 408 LYS A CA 1
ATOM 3232 C C . LYS A 1 408 ? -30.123 14.303 29.669 1.00 88.69 408 LYS A C 1
ATOM 3234 O O . LYS A 1 408 ? -30.756 13.758 28.765 1.00 88.69 408 LYS A O 1
ATOM 3239 N N . ASP A 1 409 ? -28.813 14.153 29.825 1.00 89.25 409 ASP A N 1
ATOM 3240 C CA . ASP A 1 409 ? -28.055 13.215 29.005 1.00 89.25 409 ASP A CA 1
ATOM 3241 C C . ASP A 1 409 ? -28.397 11.760 29.382 1.00 89.25 409 ASP A C 1
ATOM 3243 O O . ASP A 1 409 ? -28.648 11.435 30.545 1.00 89.25 409 ASP A O 1
ATOM 3247 N N . ILE A 1 410 ? -28.404 10.858 28.396 1.00 90.44 410 ILE A N 1
ATOM 3248 C CA . ILE A 1 410 ? -28.700 9.430 28.599 1.00 90.44 410 ILE A CA 1
ATOM 3249 C C . ILE A 1 410 ? -27.726 8.813 29.610 1.00 90.44 410 ILE A C 1
ATOM 3251 O O . ILE A 1 410 ? -28.138 7.983 30.419 1.00 90.44 410 ILE A O 1
ATOM 3255 N N . HIS A 1 411 ? -26.455 9.223 29.582 1.00 88.62 411 HIS A N 1
ATOM 3256 C CA . HIS A 1 411 ? -25.404 8.701 30.456 1.00 88.62 411 HIS A CA 1
ATOM 3257 C C . HIS A 1 411 ? -25.533 9.161 31.915 1.00 88.62 411 HIS A C 1
ATOM 3259 O O . HIS A 1 411 ? -24.954 8.535 32.800 1.00 88.62 411 HIS A O 1
ATOM 3265 N N . GLU A 1 412 ? -26.306 10.217 32.183 1.00 87.94 412 GLU A N 1
ATOM 3266 C CA . GLU A 1 412 ? -26.605 10.672 33.548 1.00 87.94 412 GLU A CA 1
ATOM 3267 C C . GLU A 1 412 ? -27.735 9.874 34.204 1.00 87.94 412 GLU A C 1
ATOM 3269 O O . GLU A 1 412 ? -27.880 9.897 35.426 1.00 87.94 412 GLU A O 1
ATOM 3274 N N . ILE A 1 413 ? -28.558 9.193 33.401 1.00 89.00 413 ILE A N 1
ATOM 3275 C CA . ILE A 1 413 ? -29.732 8.452 33.877 1.00 89.00 413 ILE A CA 1
ATOM 3276 C C . ILE A 1 413 ? -29.487 6.945 33.807 1.00 89.00 413 ILE A C 1
ATOM 3278 O O . ILE A 1 413 ? -29.924 6.212 34.693 1.00 89.00 413 ILE A O 1
ATOM 3282 N N . PHE A 1 414 ? -28.787 6.476 32.773 1.00 91.38 414 PHE A N 1
ATOM 3283 C CA . PHE A 1 414 ? -28.613 5.060 32.475 1.00 91.38 414 PHE A CA 1
ATOM 3284 C C . PHE A 1 414 ? -27.137 4.661 32.409 1.00 91.38 414 PHE A C 1
ATOM 3286 O O . PHE A 1 414 ? -26.326 5.317 31.756 1.00 91.38 414 PHE A O 1
ATOM 3293 N N . HIS A 1 415 ? -26.810 3.521 33.017 1.00 89.00 415 HIS A N 1
ATOM 3294 C CA . HIS A 1 415 ? -25.468 2.949 33.051 1.00 89.00 415 HIS A CA 1
ATOM 3295 C C . HIS A 1 415 ? -25.458 1.490 32.574 1.00 89.00 415 HIS A C 1
ATOM 3297 O O . HIS A 1 415 ? -26.455 0.769 32.648 1.00 89.00 415 HIS A O 1
ATOM 3303 N N . ASP A 1 416 ? -24.298 1.026 32.112 1.00 86.44 416 ASP A N 1
ATOM 3304 C CA . ASP A 1 416 ? -24.119 -0.346 31.615 1.00 86.44 416 ASP A CA 1
ATOM 3305 C C . ASP A 1 416 ? -24.013 -1.392 32.750 1.00 86.44 416 ASP A C 1
ATOM 3307 O O . ASP A 1 416 ? -23.974 -2.593 32.495 1.00 86.44 416 ASP A O 1
ATOM 3311 N N . ILE A 1 417 ? -23.977 -0.956 34.016 1.00 83.56 417 ILE A N 1
ATOM 3312 C CA . ILE A 1 417 ? -23.788 -1.819 35.192 1.00 83.56 417 ILE A CA 1
ATOM 3313 C C . ILE A 1 417 ? -25.096 -1.864 35.982 1.00 83.56 417 ILE A C 1
ATOM 3315 O O . ILE A 1 417 ? -25.681 -0.822 36.264 1.00 83.56 417 ILE A O 1
ATOM 3319 N N . LYS A 1 418 ? -25.547 -3.064 36.369 1.00 82.06 418 LYS A N 1
ATOM 3320 C CA . LYS A 1 418 ? -26.740 -3.242 37.206 1.00 82.06 418 LYS A CA 1
ATOM 3321 C C . LYS A 1 418 ? -26.478 -2.678 38.608 1.00 82.06 418 LYS A C 1
ATOM 3323 O O . LYS A 1 418 ? -25.712 -3.260 39.371 1.00 82.06 418 LYS A O 1
ATOM 3328 N N . THR A 1 419 ? -27.116 -1.558 38.942 1.00 71.31 419 THR A N 1
ATOM 3329 C CA . THR A 1 419 ? -26.946 -0.864 40.234 1.00 71.31 419 THR A CA 1
ATOM 3330 C C . THR A 1 419 ? -27.956 -1.275 41.306 1.00 71.31 419 THR A C 1
ATOM 3332 O O . THR A 1 419 ? -27.772 -0.931 42.471 1.00 71.31 419 THR A O 1
ATOM 3335 N N . TYR A 1 420 ? -29.018 -2.010 40.957 1.00 68.06 420 TYR A N 1
ATOM 3336 C CA . TYR A 1 420 ? -30.035 -2.428 41.925 1.00 68.06 420 TYR A CA 1
ATOM 3337 C C . TYR A 1 420 ? -29.474 -3.486 42.887 1.00 68.06 420 TYR A C 1
ATOM 3339 O O . TYR A 1 420 ? -29.229 -4.631 42.494 1.00 68.06 420 TYR A O 1
ATOM 3347 N N . LYS A 1 421 ? -29.270 -3.100 44.153 1.00 68.19 421 LYS A N 1
ATOM 3348 C CA . LYS A 1 421 ? -29.022 -4.038 45.251 1.00 68.19 421 LYS A CA 1
ATOM 3349 C C . LYS A 1 421 ? -30.363 -4.636 45.650 1.00 68.19 421 LYS A C 1
ATOM 3351 O O . LYS A 1 421 ? -31.190 -3.953 46.239 1.00 68.19 421 LYS A O 1
ATOM 3356 N N . GLU A 1 422 ? -30.571 -5.895 45.290 1.00 65.06 422 GLU A N 1
ATOM 3357 C CA . GLU A 1 422 ? -31.684 -6.688 45.798 1.00 65.06 422 GLU A CA 1
ATOM 3358 C C . GLU A 1 422 ? -31.573 -6.695 47.326 1.00 65.06 422 GLU A C 1
ATOM 3360 O O . GLU A 1 422 ? -30.559 -7.137 47.872 1.00 65.06 422 GLU A O 1
ATOM 3365 N N . ASP A 1 423 ? -32.545 -6.075 47.995 1.00 57.97 423 ASP A N 1
ATOM 3366 C CA . ASP A 1 423 ? -32.559 -5.910 49.442 1.00 57.97 423 ASP A CA 1
ATOM 3367 C C . ASP A 1 423 ? -32.453 -7.304 50.079 1.00 57.97 423 ASP A C 1
ATOM 3369 O O . ASP A 1 423 ? -33.369 -8.121 49.985 1.00 57.97 423 ASP A O 1
ATOM 3373 N N . GLN A 1 424 ? -31.291 -7.631 50.653 1.00 51.44 424 GLN A N 1
ATOM 3374 C CA . GLN A 1 424 ? -31.008 -8.944 51.245 1.00 51.44 424 GLN A CA 1
ATOM 3375 C C . GLN A 1 424 ? -31.699 -9.109 52.608 1.00 51.44 424 GLN A C 1
ATOM 3377 O O . GLN A 1 424 ? -31.142 -9.676 53.545 1.00 51.44 424 GLN A O 1
ATOM 3382 N N . THR A 1 425 ? -32.938 -8.647 52.735 1.00 51.69 425 THR A N 1
ATOM 3383 C CA . THR A 1 425 ? -33.821 -8.924 53.867 1.00 51.69 425 THR A CA 1
ATOM 3384 C C . THR A 1 425 ? -34.540 -10.260 53.656 1.00 51.69 425 THR A C 1
ATOM 3386 O O . THR A 1 425 ? -35.760 -10.360 53.744 1.00 51.69 425 THR A O 1
ATOM 3389 N N . GLN A 1 426 ? -33.784 -11.338 53.412 1.00 48.59 426 GLN A N 1
ATOM 3390 C CA . GLN A 1 426 ? -34.304 -12.664 53.747 1.00 48.59 426 GLN A CA 1
ATOM 3391 C C . GLN A 1 426 ? -34.139 -12.857 55.260 1.00 48.59 426 GLN A C 1
ATOM 3393 O O . GLN A 1 426 ? -33.011 -12.791 55.754 1.00 48.59 426 GLN A O 1
ATOM 3398 N N . PRO A 1 427 ? -35.225 -13.074 56.025 1.00 52.94 427 PRO A N 1
ATOM 3399 C CA . PRO A 1 427 ? -35.102 -13.399 57.434 1.00 52.94 427 PRO A CA 1
ATOM 3400 C C . PRO A 1 427 ? -34.331 -14.713 57.546 1.00 52.94 427 PRO A C 1
ATOM 3402 O O . PRO A 1 427 ? -34.755 -15.740 57.017 1.00 52.94 427 PRO A O 1
ATOM 3405 N N . ILE A 1 428 ? -33.187 -14.672 58.229 1.00 52.59 428 ILE A N 1
ATOM 3406 C CA . ILE A 1 428 ? -32.453 -15.863 58.645 1.00 52.59 428 ILE A CA 1
ATOM 3407 C C . ILE A 1 428 ? -33.388 -16.630 59.584 1.00 52.59 428 ILE A C 1
ATOM 3409 O O . ILE A 1 428 ? -33.447 -16.369 60.782 1.00 52.59 428 ILE A O 1
ATOM 3413 N N . THR A 1 429 ? -34.176 -17.558 59.047 1.00 55.34 429 THR A N 1
ATOM 3414 C CA . THR A 1 429 ? -34.805 -18.595 59.860 1.00 55.34 429 THR A CA 1
ATOM 3415 C C . THR A 1 429 ? -33.688 -19.493 60.371 1.00 55.34 429 THR A C 1
ATOM 3417 O O . THR A 1 429 ? -33.259 -20.415 59.676 1.00 55.34 429 THR A O 1
ATOM 3420 N N . GLU A 1 430 ? -33.202 -19.194 61.577 1.00 54.81 430 GLU A N 1
ATOM 3421 C CA . GLU A 1 430 ? -32.420 -20.106 62.409 1.00 54.81 430 GLU A CA 1
ATOM 3422 C C . GLU A 1 430 ? -33.187 -21.427 62.553 1.00 54.81 430 GLU A C 1
ATOM 3424 O O . GLU A 1 430 ? -34.071 -21.589 63.395 1.00 54.81 430 GLU A O 1
ATOM 3429 N N . LYS A 1 431 ? -32.849 -22.408 61.715 1.00 53.97 431 LYS A N 1
ATOM 3430 C CA . LYS A 1 431 ? -33.141 -23.812 61.990 1.00 53.97 431 LYS A CA 1
ATOM 3431 C C . LYS A 1 431 ? -32.053 -24.339 62.920 1.00 53.97 431 LYS A C 1
ATOM 3433 O O . LYS A 1 431 ? -31.065 -24.915 62.481 1.00 53.97 431 LYS A O 1
ATOM 3438 N N . ASN A 1 432 ? -32.267 -24.131 64.213 1.00 60.22 432 ASN A N 1
ATOM 3439 C CA . ASN A 1 432 ? -31.601 -24.877 65.274 1.00 60.22 432 ASN A CA 1
ATOM 3440 C C . ASN A 1 432 ? -32.254 -26.263 65.376 1.00 60.22 432 ASN A C 1
ATOM 3442 O O . ASN A 1 432 ? -33.308 -26.381 65.996 1.00 60.22 432 ASN A O 1
ATOM 3446 N N . GLN A 1 433 ? -31.660 -27.293 64.764 1.00 56.16 433 GLN A N 1
ATOM 3447 C CA . GLN A 1 433 ? -31.902 -28.705 65.102 1.00 56.16 433 GLN A CA 1
ATOM 3448 C C . GLN A 1 433 ? -30.681 -29.563 64.735 1.00 56.16 433 GLN A C 1
ATOM 3450 O O . GLN A 1 433 ? -30.337 -29.642 63.557 1.00 56.16 433 GLN A O 1
ATOM 3455 N N . GLY A 1 434 ? -30.123 -30.262 65.732 1.00 52.25 434 GLY A N 1
ATOM 3456 C CA . GLY A 1 434 ? -29.283 -31.453 65.558 1.00 52.25 434 GLY A CA 1
ATOM 3457 C C . GLY A 1 434 ? -27.899 -31.350 66.159 1.00 52.25 434 GLY A C 1
ATOM 3458 O O . GLY A 1 434 ? -26.959 -31.238 65.347 1.00 52.25 434 GLY A O 1
#

Radius of gyration: 43.87 Å; chains: 1; bounding box: 88×64×139 Å

pLDDT: mean 71.22, std 15.49, range [40.94, 95.81]

Secondary structure (DSSP, 8-state):
-HHHHHHHHHHHHHHHHHHHHHHHTSTT--HHHHHHHHHHHHHHHHHHHHHTTS--SSSHHHHHHHHHHHHHHHTTSHHHHHHHHHHHHHHHHHHHHHHHHHHHHHHHHHH---HHHHHHHHHHHHHHH-S-TTHHHHHHHHHHHHHHHHHHHHHHHHHHHHHHHHHHHHHHHHHHHHHHHHHHHHHHHS-HHHHHHHHHHHHHHHHHHHHHHTTTSSTT-GGG---TTGGGS-HHHHHHHHHHHHHHHHHHHHHHHHHHH--S---HHHHHHHHHHHHHHHHHHHHHHHHHHHHHTGGG--SPPPPPHHHHHHHHHHHHHHHHHHHHHHHHHHHHHHHTTSS----BEE--SSS-HHHHHHHHS-HHHHHHHHHHHT--TTHHHHHHTTSSPBPHHHHHHHHHHHTS-HHHHEESS-----------------

Sequence (434 aa):
MLYALAIYLAVLTLATHQIQHKVANIPGVSDSVQFWLIKKASDFYRNQYDGSTSSVGTTETELNKKIIKLIKSNTAKSIETNKKRSDLVSYINKSIGDRGQILLKEQNEETWLLPSTKHNFALKNAGKYAINTATLTELHDAFVKSYDENKKIELQLEGLREIQAREQMNKKTEREFETREYIKKYIDNADKDFVQRIFMLSMEFGELENRFCIGKTRGDIQPF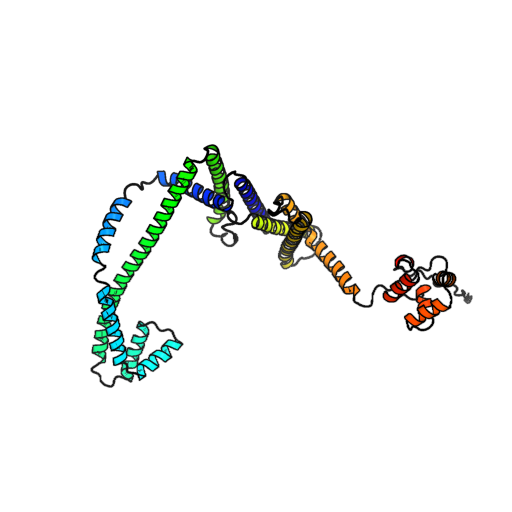CPFQNLATTRSEILTLILVMIMGAVGGLIHLTQEYLSNDQRVTAAYYVFRPTLGILAAFAIFILVKAGMLVVAGQQMSEGVPLSPFFVSFLGIISGLLAQNAIQNIQEAGLGVFRSNSQTAHQRWAIAEGENSAAKLAAEKDAADWQRLRDLFNQTNGVLEDWLEGRAPAPIHAQQTIAMWLNKDIHEIFHDIKTYKEDQTQPITEKNQG